Protein AF-A0A367JAX8-F1 (afdb_monomer)

Radius of gyration: 30.14 Å; Cα contacts (8 Å, |Δi|>4): 618; chains: 1; bounding box: 73×49×90 Å

Structure (mmCIF, N/CA/C/O backbone):
data_AF-A0A367JAX8-F1
#
_entry.id   AF-A0A367JAX8-F1
#
loop_
_atom_site.group_PDB
_atom_site.id
_atom_site.type_symbol
_atom_site.label_atom_id
_atom_site.label_alt_id
_atom_site.label_comp_id
_atom_site.label_asym_id
_atom_site.label_entity_id
_atom_site.label_seq_id
_atom_site.pdbx_PDB_ins_code
_atom_site.Cartn_x
_atom_site.Cartn_y
_atom_site.Cartn_z
_atom_site.occupancy
_atom_site.B_iso_or_equiv
_atom_site.auth_seq_id
_atom_site.auth_comp_id
_atom_site.auth_asym_id
_atom_site.auth_atom_id
_atom_site.pdbx_PDB_model_num
ATOM 1 N N . MET A 1 1 ? 44.332 20.807 -34.057 1.00 46.19 1 MET A N 1
ATOM 2 C CA . MET A 1 1 ? 43.867 20.746 -32.659 1.00 46.19 1 MET A CA 1
ATOM 3 C C . MET A 1 1 ? 42.574 19.964 -32.681 1.00 46.19 1 MET A C 1
ATOM 5 O O . MET A 1 1 ? 41.633 20.423 -33.310 1.00 46.19 1 MET A O 1
ATOM 9 N N . SER A 1 2 ? 42.576 18.741 -32.157 1.00 53.38 2 SER A N 1
ATOM 10 C CA . SER A 1 2 ? 41.363 17.932 -32.045 1.00 53.38 2 SER A CA 1
ATOM 11 C C . SER A 1 2 ? 40.450 18.619 -31.035 1.00 53.38 2 SER A C 1
ATOM 13 O O . SER A 1 2 ? 40.723 18.583 -29.835 1.00 53.38 2 SER A O 1
ATOM 15 N N . ASN A 1 3 ? 39.425 19.314 -31.525 1.00 57.16 3 ASN A N 1
ATOM 16 C CA . ASN A 1 3 ? 38.311 19.710 -30.679 1.00 57.16 3 ASN A CA 1
ATOM 17 C C . ASN A 1 3 ? 37.727 18.412 -30.131 1.00 57.16 3 ASN A C 1
ATOM 19 O O . ASN A 1 3 ? 37.179 17.615 -30.883 1.00 57.16 3 ASN A O 1
ATOM 23 N N . ASN A 1 4 ? 37.930 18.154 -28.843 1.00 69.38 4 ASN A N 1
ATOM 24 C CA . ASN A 1 4 ? 37.155 17.123 -28.184 1.00 69.38 4 ASN A CA 1
ATOM 25 C C . ASN A 1 4 ? 35.726 17.658 -28.125 1.00 69.38 4 ASN A C 1
ATOM 27 O O . ASN A 1 4 ? 35.473 18.642 -27.431 1.00 69.38 4 ASN A O 1
ATOM 31 N N . ASP A 1 5 ? 34.822 17.021 -28.866 1.00 81.12 5 ASP A N 1
ATOM 32 C CA . ASP A 1 5 ? 33.413 17.422 -28.967 1.00 81.12 5 ASP A CA 1
ATOM 33 C C . ASP A 1 5 ? 32.682 17.371 -27.609 1.00 81.12 5 ASP A C 1
ATOM 35 O O . ASP A 1 5 ? 31.627 17.978 -27.440 1.00 81.12 5 ASP A O 1
ATOM 39 N N . PHE A 1 6 ? 33.277 16.713 -26.607 1.00 79.56 6 PHE A N 1
ATOM 40 C CA . PHE A 1 6 ? 32.779 16.647 -25.237 1.00 79.56 6 PHE A CA 1
ATOM 41 C C . PHE A 1 6 ? 33.709 17.372 -24.264 1.00 79.56 6 PHE A C 1
ATOM 43 O O . PHE A 1 6 ? 34.898 17.058 -24.140 1.00 79.56 6 PHE A O 1
ATOM 50 N N . THR A 1 7 ? 33.146 18.325 -23.522 1.00 78.88 7 THR A N 1
ATOM 51 C CA . THR A 1 7 ? 33.841 19.006 -22.429 1.00 78.88 7 THR A CA 1
ATOM 52 C C . THR A 1 7 ? 33.713 18.204 -21.137 1.00 78.88 7 THR A C 1
ATOM 54 O O . THR A 1 7 ? 32.672 17.632 -20.816 1.00 78.88 7 THR A O 1
ATOM 57 N N . HIS A 1 8 ? 34.799 18.138 -20.372 1.00 75.62 8 HIS A N 1
ATOM 58 C CA . HIS A 1 8 ? 34.809 17.420 -19.105 1.00 75.62 8 HIS A CA 1
ATOM 59 C C . HIS A 1 8 ? 34.064 18.221 -18.023 1.00 75.62 8 HIS A C 1
ATOM 61 O O . HIS A 1 8 ? 34.573 19.236 -17.541 1.00 75.62 8 HIS A O 1
ATOM 67 N N . PHE A 1 9 ? 32.881 17.749 -17.619 1.00 77.50 9 PHE A N 1
ATOM 68 C CA . PHE A 1 9 ? 31.989 18.478 -16.710 1.00 77.50 9 PHE A CA 1
ATOM 69 C C . PHE A 1 9 ? 32.375 18.346 -15.226 1.00 77.50 9 PHE A C 1
ATOM 71 O O . PHE A 1 9 ? 32.543 19.353 -14.538 1.00 77.50 9 PHE A O 1
ATOM 78 N N . ALA A 1 10 ? 32.576 17.120 -14.730 1.00 78.69 10 ALA A N 1
ATOM 79 C CA . ALA A 1 10 ? 32.983 16.828 -13.352 1.00 78.69 10 ALA A CA 1
ATOM 80 C C . ALA A 1 10 ? 33.696 15.465 -13.264 1.00 78.69 10 ALA A C 1
ATOM 82 O O . ALA A 1 10 ? 33.431 14.571 -14.063 1.00 78.69 10 ALA A O 1
ATOM 83 N N . LYS A 1 11 ? 34.598 15.297 -12.285 1.00 81.50 11 LYS A N 1
ATOM 84 C CA . LYS A 1 11 ? 35.249 14.012 -11.966 1.00 81.50 11 LYS A CA 1
ATOM 85 C C . LYS A 1 11 ? 35.340 13.837 -10.465 1.00 81.50 11 LYS A C 1
ATOM 87 O O . LYS A 1 11 ? 35.852 14.708 -9.767 1.00 81.50 11 LYS A O 1
ATOM 92 N N . ARG A 1 12 ? 34.894 12.679 -9.992 1.00 80.44 12 ARG A N 1
ATOM 93 C CA . ARG A 1 12 ? 35.033 12.241 -8.607 1.00 80.44 12 ARG A CA 1
ATOM 94 C C . ARG A 1 12 ? 35.467 10.783 -8.603 1.00 80.44 12 ARG A C 1
ATOM 96 O O . ARG A 1 12 ? 34.992 9.999 -9.417 1.00 80.44 12 ARG A O 1
ATOM 103 N N . ILE A 1 13 ? 36.383 10.447 -7.705 1.00 83.62 13 ILE A N 1
ATOM 104 C CA . ILE A 1 13 ? 36.771 9.063 -7.437 1.00 83.62 13 ILE A CA 1
ATOM 105 C C . ILE A 1 13 ? 35.901 8.594 -6.272 1.00 83.62 13 ILE A C 1
ATOM 107 O O . ILE A 1 13 ? 35.847 9.266 -5.240 1.00 83.62 13 ILE A O 1
ATOM 111 N N . LEU A 1 14 ? 35.164 7.506 -6.478 1.00 82.31 14 LEU A N 1
ATOM 112 C CA . LEU A 1 14 ? 34.351 6.874 -5.440 1.00 82.31 14 LEU A CA 1
ATOM 113 C C . LEU A 1 14 ? 35.246 5.995 -4.559 1.00 82.31 14 LEU A C 1
ATOM 115 O O . LEU A 1 14 ? 36.249 5.469 -5.041 1.00 82.31 14 LEU A O 1
ATOM 119 N N . THR A 1 15 ? 34.900 5.870 -3.277 1.00 81.44 15 THR A N 1
ATOM 120 C CA . THR A 1 15 ? 35.588 4.971 -2.336 1.00 81.44 15 THR A CA 1
ATOM 121 C C . THR A 1 15 ? 35.290 3.515 -2.659 1.00 81.44 15 THR A C 1
ATOM 123 O O . THR A 1 15 ? 36.204 2.698 -2.712 1.00 81.44 15 THR A O 1
ATOM 126 N N . ASP A 1 16 ? 34.023 3.237 -2.961 1.00 82.06 16 ASP A N 1
ATOM 127 C CA . ASP A 1 16 ? 33.493 1.904 -3.214 1.00 82.06 16 ASP A CA 1
ATOM 128 C C . ASP A 1 16 ? 33.025 1.782 -4.671 1.00 82.06 16 ASP A C 1
ATOM 130 O O . ASP A 1 16 ? 32.627 2.783 -5.288 1.00 82.06 16 ASP A O 1
ATOM 134 N N . PRO A 1 17 ? 33.077 0.576 -5.262 1.00 87.56 17 PRO A N 1
ATOM 135 C CA . PRO A 1 17 ? 32.614 0.373 -6.626 1.00 87.56 17 PRO A CA 1
ATOM 136 C C . PRO A 1 17 ? 31.099 0.577 -6.709 1.00 87.56 17 PRO A C 1
ATOM 138 O O . PRO A 1 17 ? 30.347 0.080 -5.879 1.00 87.56 17 PRO A O 1
ATOM 141 N N . ALA A 1 18 ? 30.625 1.280 -7.734 1.00 87.56 18 ALA A N 1
ATOM 142 C CA . ALA A 1 18 ? 29.192 1.444 -7.951 1.00 87.56 18 ALA A CA 1
ATOM 143 C C . ALA A 1 18 ? 28.582 0.154 -8.526 1.00 87.56 18 ALA A C 1
ATOM 145 O O . ALA A 1 18 ? 29.034 -0.337 -9.560 1.00 87.56 18 ALA A O 1
ATOM 146 N N . LYS A 1 19 ? 27.534 -0.365 -7.877 1.00 89.06 19 LYS A N 1
ATOM 147 C CA . LYS A 1 19 ? 26.710 -1.479 -8.371 1.00 89.06 19 LYS A CA 1
ATOM 148 C C . LYS A 1 19 ? 25.748 -1.008 -9.462 1.00 89.06 19 LYS A C 1
ATOM 150 O O . LYS A 1 19 ? 25.643 -1.645 -10.504 1.00 89.06 19 LYS A O 1
ATOM 155 N N . PHE A 1 20 ? 25.086 0.127 -9.232 1.00 88.50 20 PHE A N 1
ATOM 156 C CA . PHE A 1 20 ? 24.217 0.789 -10.207 1.00 88.50 20 PHE A CA 1
ATOM 157 C C . PHE A 1 20 ? 24.510 2.284 -10.258 1.00 88.50 20 PHE A C 1
ATOM 159 O O . PHE A 1 20 ? 24.828 2.904 -9.241 1.00 88.50 20 PHE A O 1
ATOM 166 N N . ILE A 1 21 ? 24.366 2.858 -11.449 1.00 92.19 21 ILE A N 1
ATOM 167 C CA . ILE A 1 21 ? 24.424 4.298 -11.690 1.00 92.19 21 ILE A CA 1
ATOM 168 C C . ILE A 1 21 ? 23.200 4.649 -12.527 1.00 92.19 21 ILE A C 1
ATOM 170 O O . ILE A 1 21 ? 22.985 4.040 -13.574 1.00 92.19 21 ILE A O 1
ATOM 174 N N . SER A 1 22 ? 22.396 5.605 -12.069 1.00 92.06 22 SER A N 1
ATOM 175 C CA . SER A 1 22 ? 21.171 6.001 -12.763 1.00 92.06 22 SER A CA 1
ATOM 176 C C . SER A 1 22 ? 20.976 7.512 -12.724 1.00 92.06 22 SER A C 1
ATOM 178 O O . SER A 1 22 ? 20.987 8.120 -11.653 1.00 92.06 22 SER A O 1
ATOM 180 N N . TRP A 1 23 ? 20.805 8.117 -13.896 1.00 92.38 23 TRP A N 1
ATOM 181 C CA . TRP A 1 23 ? 20.543 9.546 -14.042 1.00 92.38 23 TRP A CA 1
ATOM 182 C C . TRP A 1 23 ? 19.053 9.831 -13.937 1.00 92.38 23 TRP A C 1
ATOM 184 O O . TRP A 1 23 ? 18.240 9.093 -14.494 1.00 92.38 23 TRP A O 1
ATOM 194 N N . CYS A 1 24 ? 18.709 10.929 -13.272 1.00 90.62 24 CYS A N 1
ATOM 195 C CA . CYS A 1 24 ? 17.359 11.455 -13.354 1.00 90.62 24 CYS A CA 1
ATOM 196 C C . CYS A 1 24 ? 17.062 11.886 -14.802 1.00 90.62 24 CYS A C 1
ATOM 198 O O . CYS A 1 24 ? 17.910 12.523 -15.430 1.00 90.62 24 CYS A O 1
ATOM 200 N N . PRO A 1 25 ? 15.875 11.566 -15.348 1.00 88.31 25 PRO A N 1
ATOM 201 C CA . PRO A 1 25 ? 15.528 11.904 -16.728 1.00 88.31 25 PRO A CA 1
ATOM 202 C C . PRO A 1 25 ? 15.381 13.412 -16.976 1.00 88.31 25 PRO A C 1
ATOM 204 O O . PRO A 1 25 ? 15.535 13.856 -18.111 1.00 88.31 25 PRO A O 1
ATOM 207 N N . VAL A 1 26 ? 15.076 14.198 -15.935 1.00 88.12 26 VAL A N 1
ATOM 208 C CA . VAL A 1 26 ? 14.711 15.621 -16.065 1.00 88.12 26 VAL A CA 1
ATOM 209 C C . VAL A 1 26 ? 15.716 16.558 -15.393 1.00 88.12 26 VAL A C 1
ATOM 211 O O . VAL A 1 26 ? 16.007 17.628 -15.924 1.00 88.12 26 VAL A O 1
ATOM 214 N N . SER A 1 27 ? 16.240 16.192 -14.222 1.00 87.31 27 SER A N 1
ATOM 215 C CA . SER A 1 27 ? 17.110 17.059 -13.416 1.00 87.31 27 SER A CA 1
ATOM 216 C C . SER A 1 27 ? 18.569 16.598 -13.401 1.00 87.31 27 SER A C 1
ATOM 218 O O . SER A 1 27 ? 18.909 15.496 -13.820 1.00 87.31 27 SER A O 1
ATOM 220 N N . ASP A 1 28 ? 19.452 17.445 -12.871 1.00 89.06 28 ASP A N 1
ATOM 221 C CA . ASP A 1 28 ? 20.896 17.225 -12.718 1.00 89.06 28 ASP A CA 1
ATOM 222 C C . ASP A 1 28 ? 21.252 16.252 -11.575 1.00 89.06 28 ASP A C 1
ATOM 224 O O . ASP A 1 28 ? 22.291 16.386 -10.921 1.00 89.06 28 ASP A O 1
ATOM 228 N N . LEU A 1 29 ? 20.382 15.276 -11.309 1.00 90.44 29 LEU A N 1
ATOM 229 C CA . LEU A 1 29 ? 20.529 14.306 -10.231 1.00 90.44 29 LEU A CA 1
ATOM 230 C C . LEU A 1 29 ? 21.108 12.985 -10.744 1.00 90.44 29 LEU A C 1
ATOM 232 O O . LEU A 1 29 ? 20.703 12.456 -11.780 1.00 90.44 29 LEU A O 1
ATOM 236 N N . LEU A 1 30 ? 22.034 12.432 -9.968 1.00 90.94 30 LEU A N 1
ATOM 237 C CA . LEU A 1 30 ? 22.705 11.167 -10.224 1.00 90.94 30 LEU A CA 1
ATOM 238 C C . LEU A 1 30 ? 22.573 10.267 -9.002 1.00 90.94 30 LEU A C 1
ATOM 240 O O . LEU A 1 30 ? 23.084 10.583 -7.928 1.00 90.94 30 LEU A O 1
ATOM 244 N N . LEU A 1 31 ? 21.933 9.120 -9.177 1.00 90.75 31 LEU A N 1
ATOM 245 C CA . LEU A 1 31 ? 21.888 8.081 -8.165 1.00 90.75 31 LEU A CA 1
ATOM 246 C C . LEU A 1 31 ? 23.054 7.114 -8.353 1.00 90.75 31 LEU A C 1
ATOM 248 O O . LEU A 1 31 ? 23.293 6.615 -9.455 1.00 90.75 31 LEU A O 1
ATOM 252 N N . ILE A 1 32 ? 23.731 6.809 -7.251 1.00 90.75 32 ILE A N 1
ATOM 253 C CA . ILE A 1 32 ? 24.748 5.766 -7.172 1.00 90.75 32 ILE A CA 1
ATOM 254 C C . ILE A 1 32 ? 24.344 4.787 -6.077 1.00 90.75 32 ILE A C 1
ATOM 256 O O . ILE A 1 32 ? 24.012 5.189 -4.963 1.00 90.75 32 ILE A O 1
ATOM 260 N N . VAL A 1 33 ? 24.379 3.498 -6.403 1.00 89.88 33 VAL A N 1
ATOM 261 C CA . VAL A 1 33 ? 24.102 2.411 -5.462 1.00 89.88 33 VAL A CA 1
ATOM 262 C C . VAL A 1 33 ? 25.398 1.666 -5.191 1.00 89.88 33 VAL A C 1
ATOM 264 O O . VAL A 1 33 ? 26.043 1.199 -6.133 1.00 89.88 33 VAL A O 1
ATOM 267 N N . SER A 1 34 ? 25.789 1.563 -3.923 1.00 88.88 34 SER A N 1
ATOM 268 C CA . SER A 1 34 ? 26.966 0.798 -3.507 1.00 88.88 34 SER A CA 1
ATOM 269 C C . SER A 1 34 ? 26.683 -0.718 -3.515 1.00 88.88 34 SER A C 1
ATOM 271 O O . SER A 1 34 ? 25.524 -1.139 -3.603 1.00 88.88 34 SER A O 1
ATOM 273 N N . PRO A 1 35 ? 27.713 -1.577 -3.415 1.00 86.12 35 PRO A N 1
ATOM 274 C CA . PRO A 1 35 ? 27.531 -3.025 -3.325 1.00 86.12 35 PRO A CA 1
ATOM 275 C C . PRO A 1 35 ? 26.815 -3.430 -2.031 1.00 86.12 35 PRO A C 1
ATOM 277 O O . PRO A 1 35 ? 26.065 -4.403 -2.034 1.00 86.12 35 PRO A O 1
ATOM 280 N N . ASP A 1 36 ? 26.976 -2.626 -0.976 1.00 85.25 36 ASP A N 1
ATOM 281 C CA . ASP A 1 36 ? 26.353 -2.796 0.343 1.00 85.25 36 ASP A CA 1
ATOM 282 C C . ASP A 1 36 ? 24.894 -2.298 0.385 1.00 85.25 36 ASP A C 1
ATOM 284 O O . ASP A 1 36 ? 24.301 -2.160 1.452 1.00 85.25 36 ASP A O 1
ATOM 288 N N . ASN A 1 37 ? 24.301 -2.009 -0.781 1.00 85.12 37 ASN A N 1
ATOM 289 C CA . ASN A 1 37 ? 22.953 -1.459 -0.945 1.00 85.12 37 ASN A CA 1
ATOM 290 C C . ASN A 1 37 ? 22.753 -0.068 -0.316 1.00 85.12 37 ASN A C 1
ATOM 292 O O . ASN A 1 37 ? 21.614 0.345 -0.090 1.00 85.12 37 ASN A O 1
ATOM 296 N N . ALA A 1 38 ? 23.831 0.681 -0.071 1.00 87.38 38 ALA A N 1
ATOM 297 C CA . ALA A 1 38 ? 23.718 2.082 0.307 1.00 87.38 38 ALA A CA 1
ATOM 298 C C . ALA A 1 38 ? 23.379 2.918 -0.934 1.00 87.38 38 ALA A C 1
ATOM 300 O O . ALA A 1 38 ? 24.006 2.797 -1.990 1.00 87.38 38 ALA A O 1
ATOM 301 N N . LEU A 1 39 ? 22.371 3.775 -0.800 1.00 88.62 39 LEU A N 1
ATOM 302 C CA . LEU A 1 39 ? 21.972 4.724 -1.832 1.00 88.62 39 LEU A CA 1
ATOM 303 C C . LEU A 1 39 ? 22.648 6.061 -1.577 1.00 88.62 39 LEU A C 1
ATOM 305 O O . LEU A 1 39 ? 22.529 6.601 -0.482 1.00 88.62 39 LEU A O 1
ATOM 309 N N . SER A 1 40 ? 23.281 6.630 -2.592 1.00 88.69 40 SER A N 1
ATOM 310 C CA . SER A 1 40 ? 23.815 7.986 -2.540 1.00 88.69 40 SER A CA 1
ATOM 311 C C . SER A 1 40 ? 23.254 8.795 -3.697 1.00 88.69 40 SER A C 1
ATOM 313 O O . SER A 1 40 ? 23.449 8.446 -4.865 1.00 88.69 40 SER A O 1
ATOM 315 N N . LEU A 1 41 ? 22.563 9.887 -3.372 1.00 89.62 41 LEU A N 1
ATOM 316 C CA . LEU A 1 41 ? 22.040 10.814 -4.365 1.00 89.62 41 LEU A CA 1
ATOM 317 C C . LEU A 1 41 ? 22.975 12.012 -4.491 1.00 89.62 41 LEU A C 1
ATOM 319 O O . LEU A 1 41 ? 23.258 12.717 -3.521 1.00 89.62 41 LEU A O 1
ATOM 323 N N . TYR A 1 42 ? 23.440 12.252 -5.707 1.00 88.88 42 TYR A N 1
ATOM 324 C CA . TYR A 1 42 ? 24.326 13.349 -6.039 1.00 88.88 42 TYR A CA 1
ATOM 325 C C . TY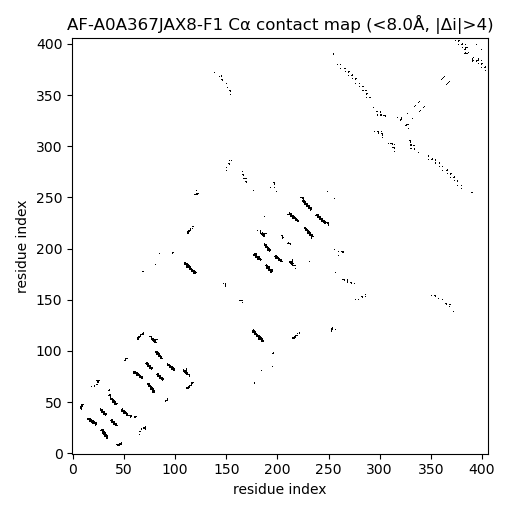R A 1 42 ? 23.624 14.371 -6.916 1.00 88.88 42 TYR A C 1
ATOM 327 O O . TYR A 1 42 ? 22.839 14.017 -7.790 1.00 88.88 42 TYR A O 1
ATOM 335 N N . ARG A 1 43 ? 23.977 15.639 -6.733 1.00 88.81 43 ARG A N 1
ATOM 336 C CA . ARG A 1 43 ? 23.672 16.699 -7.684 1.00 88.81 43 ARG A CA 1
ATOM 337 C C . ARG A 1 43 ? 24.925 17.060 -8.465 1.00 88.81 43 ARG A C 1
ATOM 339 O O . ARG A 1 43 ? 26.015 17.207 -7.900 1.00 88.81 43 ARG A O 1
ATOM 346 N N . VAL A 1 44 ? 24.770 17.170 -9.776 1.00 85.50 44 VAL A N 1
ATOM 347 C CA . VAL A 1 44 ? 25.878 17.359 -10.705 1.00 85.50 44 VAL A CA 1
ATOM 348 C C . VAL A 1 44 ? 25.910 18.808 -11.160 1.00 85.50 44 VAL A C 1
ATOM 350 O O . VAL A 1 44 ? 25.181 19.221 -12.053 1.00 85.50 44 VAL A O 1
ATOM 353 N N . ALA A 1 45 ? 26.801 19.584 -10.550 1.00 82.50 45 ALA A N 1
ATOM 354 C CA . ALA A 1 45 ? 27.075 20.959 -10.933 1.00 82.50 45 ALA A CA 1
ATOM 355 C C . ALA A 1 45 ? 28.399 21.056 -11.705 1.00 82.50 45 ALA A C 1
ATOM 357 O O . ALA A 1 45 ? 29.226 20.137 -11.715 1.00 82.50 45 ALA A O 1
ATOM 358 N N . ILE A 1 46 ? 28.626 22.200 -12.352 1.00 77.12 46 ILE A N 1
ATOM 359 C CA . ILE A 1 46 ? 29.868 22.464 -13.087 1.00 77.12 46 ILE A CA 1
ATOM 360 C C . ILE A 1 46 ? 31.062 22.269 -12.139 1.00 77.12 46 ILE A C 1
ATOM 362 O O . ILE A 1 46 ? 31.175 22.959 -11.128 1.00 77.12 46 ILE A O 1
ATOM 366 N N . LYS A 1 47 ? 31.967 21.341 -12.481 1.00 72.88 47 LYS A N 1
ATOM 367 C CA . LYS A 1 47 ? 33.174 20.963 -11.717 1.00 72.88 47 LYS A CA 1
ATOM 368 C C . LYS A 1 47 ? 32.943 20.356 -10.325 1.00 72.88 47 LYS A C 1
ATOM 370 O O . LYS A 1 47 ? 33.933 20.019 -9.677 1.00 72.88 47 LYS A O 1
ATOM 375 N N . GLN A 1 48 ? 31.705 20.164 -9.866 1.00 78.75 48 GLN A N 1
ATOM 376 C CA . GLN A 1 48 ? 31.432 19.664 -8.515 1.00 78.75 48 GLN A CA 1
ATOM 377 C C . GLN A 1 48 ? 30.291 18.643 -8.486 1.00 78.75 48 GLN A C 1
ATOM 379 O O . GLN A 1 48 ? 29.219 18.862 -9.038 1.00 78.75 48 GLN A O 1
ATOM 384 N N . LEU A 1 49 ? 30.527 17.538 -7.776 1.00 83.06 49 LEU A N 1
ATOM 385 C CA . LEU A 1 49 ? 29.523 16.521 -7.473 1.00 83.06 49 LEU A CA 1
ATOM 386 C C . LEU A 1 49 ? 29.156 16.620 -5.986 1.00 83.06 49 LEU A C 1
ATOM 388 O O . LEU A 1 49 ? 29.916 16.147 -5.130 1.00 83.06 49 LEU A O 1
ATOM 392 N N . THR A 1 50 ? 28.036 17.267 -5.670 1.00 84.50 50 THR A N 1
ATOM 393 C CA . THR A 1 50 ? 27.575 17.436 -4.285 1.00 84.50 50 THR A CA 1
ATOM 394 C C . THR A 1 50 ? 26.735 16.237 -3.869 1.00 84.50 50 THR A C 1
ATOM 396 O O . THR A 1 50 ? 25.837 15.820 -4.590 1.00 84.50 50 THR A O 1
ATOM 399 N N . LEU A 1 51 ? 27.051 15.645 -2.716 1.00 86.62 51 LEU A N 1
ATOM 400 C CA . LEU A 1 51 ? 26.213 14.609 -2.114 1.00 86.62 51 LEU A CA 1
ATOM 401 C C . LEU A 1 51 ? 25.019 15.308 -1.459 1.00 86.62 51 LEU A C 1
ATOM 403 O O . LEU A 1 51 ? 25.239 16.170 -0.612 1.00 86.62 51 LEU A O 1
ATOM 407 N N . LEU A 1 52 ? 23.797 14.967 -1.868 1.00 85.25 52 LEU A N 1
ATOM 408 C CA . LEU A 1 52 ? 22.578 15.488 -1.248 1.00 85.25 52 LEU A CA 1
ATOM 409 C C . LEU A 1 52 ? 22.266 14.704 0.022 1.00 85.25 52 LEU A C 1
ATOM 411 O O . LEU A 1 52 ? 22.220 15.267 1.109 1.00 85.25 52 LEU A O 1
ATOM 415 N N . TRP A 1 53 ? 22.136 13.389 -0.117 1.00 85.56 53 TRP A N 1
ATOM 416 C CA . TRP A 1 53 ? 21.955 12.477 0.999 1.00 85.56 53 TRP A CA 1
ATOM 417 C C . TRP A 1 53 ? 22.566 11.118 0.669 1.00 85.56 53 TRP A C 1
ATOM 419 O O . TRP A 1 53 ? 22.758 10.756 -0.496 1.00 85.56 53 TRP A O 1
ATOM 429 N N . SER A 1 54 ? 22.876 10.368 1.722 1.00 84.12 54 SER A N 1
ATOM 430 C CA . SER A 1 54 ? 23.251 8.962 1.636 1.00 84.12 54 SER A CA 1
ATOM 431 C C . SER A 1 54 ? 22.411 8.172 2.626 1.00 84.12 54 SER A C 1
ATOM 433 O O . SER A 1 54 ? 22.212 8.617 3.754 1.00 84.12 54 SER A O 1
ATOM 435 N N . SER A 1 55 ? 21.919 7.012 2.208 1.00 80.62 55 SER A N 1
ATOM 436 C CA . SER A 1 55 ? 21.273 6.062 3.106 1.00 80.62 55 SER A CA 1
ATOM 437 C C . SER A 1 55 ? 22.325 5.463 4.032 1.00 80.62 55 SER A C 1
ATOM 439 O O . SER A 1 55 ? 23.286 4.862 3.554 1.00 80.62 55 SER A O 1
ATOM 441 N N . GLU A 1 56 ? 22.147 5.629 5.342 1.00 66.44 56 GLU A N 1
ATOM 442 C CA . GLU A 1 56 ? 22.921 4.901 6.359 1.00 66.44 56 GLU A CA 1
ATOM 443 C C . GLU A 1 56 ? 22.386 3.474 6.549 1.00 66.44 56 GLU A C 1
ATOM 445 O O . GLU A 1 56 ? 23.126 2.570 6.928 1.00 66.44 56 GLU A O 1
ATOM 450 N N . THR A 1 57 ? 21.100 3.257 6.262 1.00 59.69 57 THR A N 1
ATOM 451 C CA . THR A 1 57 ? 20.454 1.950 6.360 1.00 59.69 57 THR A CA 1
ATOM 452 C C . THR A 1 57 ? 20.709 1.143 5.096 1.00 59.69 57 THR A C 1
ATOM 454 O O . THR A 1 57 ? 20.295 1.544 4.003 1.00 59.69 57 THR A O 1
ATOM 457 N N . ALA A 1 58 ? 21.365 -0.007 5.255 1.00 60.03 58 ALA A N 1
ATOM 458 C CA . ALA A 1 58 ? 21.309 -1.074 4.271 1.00 60.03 58 ALA A CA 1
ATOM 459 C C . ALA A 1 58 ? 19.859 -1.568 4.202 1.00 60.03 58 ALA A C 1
ATOM 461 O O . ALA A 1 58 ? 19.240 -1.815 5.236 1.00 60.03 58 ALA A O 1
ATOM 462 N N . PHE A 1 59 ? 19.302 -1.684 2.997 1.00 69.56 59 PHE A N 1
ATOM 463 C CA . PHE A 1 59 ? 18.081 -2.463 2.820 1.00 69.56 59 PHE A CA 1
ATOM 464 C C . PHE A 1 59 ? 18.337 -3.880 3.341 1.00 69.56 59 PHE A C 1
ATOM 466 O O . PHE A 1 59 ? 19.418 -4.428 3.120 1.00 69.56 59 PHE A O 1
ATOM 473 N N . ASP A 1 60 ? 17.336 -4.493 3.975 1.00 69.38 60 ASP A N 1
ATOM 474 C CA . ASP A 1 60 ? 17.443 -5.862 4.508 1.00 69.38 60 ASP A CA 1
ATOM 475 C C . ASP A 1 60 ? 17.727 -6.913 3.414 1.00 69.38 60 ASP A C 1
ATOM 477 O O . ASP A 1 60 ? 18.032 -8.069 3.702 1.00 69.38 60 ASP A O 1
ATOM 481 N N . SER A 1 61 ? 17.625 -6.526 2.140 1.00 81.75 61 SER A N 1
ATOM 482 C CA . SER A 1 61 ? 17.860 -7.378 0.980 1.00 81.75 61 SER A CA 1
ATOM 483 C C . SER A 1 61 ? 18.602 -6.641 -0.132 1.00 81.75 61 SER A C 1
ATOM 485 O O . SER A 1 61 ? 18.686 -5.409 -0.150 1.00 81.75 61 SER A O 1
ATOM 487 N N . THR A 1 62 ? 19.162 -7.404 -1.075 1.00 87.38 62 THR A N 1
ATOM 488 C CA . THR A 1 62 ? 19.976 -6.824 -2.141 1.00 87.38 62 THR A CA 1
ATOM 489 C C . THR A 1 62 ? 19.129 -6.050 -3.145 1.00 87.38 62 THR A C 1
ATOM 491 O O . THR A 1 62 ? 18.081 -6.514 -3.594 1.00 87.38 62 THR A O 1
ATOM 494 N N . ILE A 1 63 ? 19.593 -4.853 -3.513 1.00 89.56 63 ILE A N 1
ATOM 495 C CA . ILE A 1 63 ? 18.977 -4.069 -4.586 1.00 89.56 63 ILE A CA 1
ATOM 496 C C . ILE A 1 63 ? 19.339 -4.733 -5.909 1.00 89.56 63 ILE A C 1
ATOM 498 O O . ILE A 1 63 ? 20.519 -4.972 -6.180 1.00 89.56 63 ILE A O 1
ATOM 502 N N . THR A 1 64 ? 18.352 -5.016 -6.746 1.00 90.25 64 THR A N 1
ATOM 503 C CA . THR A 1 64 ? 18.532 -5.714 -8.025 1.00 90.25 64 THR A CA 1
ATOM 504 C C . THR A 1 64 ? 18.276 -4.819 -9.228 1.00 90.25 64 THR A C 1
ATOM 506 O O . THR A 1 64 ? 18.846 -5.059 -10.290 1.00 90.25 64 THR A O 1
ATOM 509 N N . SER A 1 65 ? 17.431 -3.801 -9.076 1.00 89.94 65 SER A N 1
ATOM 510 C CA . SER A 1 65 ? 17.016 -2.911 -10.159 1.00 89.94 65 SER A CA 1
ATOM 511 C C . SER A 1 65 ? 16.586 -1.558 -9.609 1.00 89.94 65 SER A C 1
ATOM 513 O O . SER A 1 65 ? 16.136 -1.447 -8.468 1.00 89.94 65 SER A O 1
ATOM 515 N N . VAL A 1 66 ? 16.744 -0.516 -10.422 1.00 92.44 66 VAL A N 1
ATOM 516 C CA . VAL A 1 66 ? 16.380 0.853 -10.060 1.00 92.44 66 VAL A CA 1
ATOM 517 C C . VAL A 1 66 ? 15.848 1.574 -11.290 1.00 92.44 66 VAL A C 1
ATOM 519 O O . VAL A 1 66 ? 16.440 1.469 -12.362 1.00 92.44 66 VAL A O 1
ATOM 522 N N . THR A 1 67 ? 14.766 2.335 -11.133 1.00 92.31 67 THR A N 1
ATOM 523 C CA . THR A 1 67 ? 14.197 3.149 -12.210 1.00 92.31 67 THR A CA 1
ATOM 524 C C . THR A 1 67 ? 13.654 4.474 -11.680 1.00 92.31 67 THR A C 1
ATOM 526 O O . THR A 1 67 ? 13.164 4.552 -10.552 1.00 92.31 67 THR A O 1
ATOM 529 N N . TRP A 1 68 ? 13.760 5.530 -12.481 1.00 92.38 68 TRP A N 1
ATOM 530 C CA . TRP A 1 68 ? 13.234 6.850 -12.143 1.00 92.38 68 TRP A CA 1
ATOM 531 C C . TRP A 1 68 ? 11.807 6.994 -12.643 1.00 92.38 68 TRP A C 1
ATOM 533 O O . TRP A 1 68 ? 11.495 6.578 -13.758 1.00 92.38 68 TRP A O 1
ATOM 543 N N . ARG A 1 69 ? 10.958 7.662 -11.859 1.00 89.69 69 ARG A N 1
ATOM 544 C CA . ARG A 1 69 ? 9.710 8.197 -12.397 1.00 89.69 69 ARG A CA 1
ATOM 545 C C . ARG A 1 69 ? 10.062 9.181 -13.522 1.00 89.69 69 ARG A C 1
ATOM 547 O O . ARG A 1 69 ? 10.984 9.980 -13.330 1.00 89.69 69 ARG A O 1
ATOM 554 N N . PRO A 1 70 ? 9.333 9.188 -14.652 1.00 87.12 70 PRO A N 1
ATOM 555 C CA . PRO A 1 70 ? 9.607 10.093 -15.772 1.00 87.12 70 PRO A CA 1
ATOM 556 C C . PRO A 1 70 ? 9.713 11.574 -15.382 1.00 87.12 70 PRO A C 1
ATOM 558 O O . PRO A 1 70 ? 10.513 12.303 -15.955 1.00 87.12 70 PRO A O 1
ATOM 561 N N . ASP A 1 71 ? 8.981 12.000 -14.351 1.00 84.44 71 ASP A N 1
ATOM 562 C CA . ASP A 1 71 ? 8.986 13.386 -13.861 1.00 84.44 71 ASP A CA 1
ATOM 563 C C . ASP A 1 71 ? 10.217 13.733 -12.998 1.00 84.44 71 ASP A C 1
ATOM 565 O O . ASP A 1 71 ? 10.383 14.877 -12.578 1.00 84.44 71 ASP A O 1
ATOM 569 N N . GLY A 1 72 ? 11.048 12.745 -12.646 1.00 84.88 72 GLY A N 1
ATOM 570 C CA . GLY A 1 72 ? 12.255 12.912 -11.828 1.00 84.88 72 GLY A CA 1
ATOM 571 C C . GLY A 1 72 ? 12.028 13.153 -10.328 1.00 84.88 72 GLY A C 1
ATOM 572 O O . GLY A 1 72 ? 12.993 13.284 -9.575 1.00 84.88 72 GLY A O 1
ATOM 573 N N . LYS A 1 73 ? 10.768 13.213 -9.880 1.00 85.00 73 LYS A N 1
ATOM 574 C CA . LYS A 1 73 ? 10.380 13.493 -8.481 1.00 85.00 73 LYS A CA 1
ATOM 575 C C . LYS A 1 73 ? 10.442 12.269 -7.560 1.00 85.00 73 LYS A C 1
ATOM 577 O O . LYS A 1 73 ? 10.500 12.415 -6.346 1.00 85.00 73 LYS A O 1
ATOM 582 N N . GLU A 1 74 ? 10.388 11.071 -8.130 1.00 88.44 74 GLU A N 1
ATOM 583 C CA . GLU A 1 74 ? 10.362 9.810 -7.389 1.00 88.44 74 GLU A CA 1
ATOM 584 C C . GLU A 1 74 ? 11.249 8.769 -8.081 1.00 88.44 74 GLU A C 1
ATOM 586 O O . GLU A 1 74 ? 11.504 8.835 -9.287 1.00 88.44 74 GLU A O 1
ATOM 591 N N . LEU A 1 75 ? 11.694 7.785 -7.307 1.00 89.75 75 LEU A N 1
ATOM 592 C CA . LEU A 1 75 ? 12.511 6.660 -7.744 1.00 89.75 75 LEU A CA 1
ATOM 593 C C . LEU A 1 75 ? 11.906 5.356 -7.215 1.00 89.75 75 LEU A C 1
ATOM 595 O O . LEU A 1 75 ? 11.482 5.301 -6.063 1.00 89.75 75 LEU A O 1
ATOM 599 N N . ALA A 1 76 ? 11.900 4.305 -8.031 1.00 90.81 76 ALA A N 1
ATOM 600 C CA . ALA A 1 76 ? 11.535 2.954 -7.624 1.00 90.81 76 ALA A CA 1
ATOM 601 C C . ALA A 1 76 ? 12.773 2.051 -7.556 1.00 90.81 76 ALA A C 1
ATOM 603 O O . ALA A 1 76 ? 13.652 2.100 -8.421 1.00 90.81 76 ALA A O 1
ATOM 604 N N . ILE A 1 77 ? 12.826 1.215 -6.524 1.00 90.75 77 ILE A N 1
ATOM 605 C CA . ILE A 1 77 ? 13.936 0.316 -6.210 1.00 90.75 77 ILE A CA 1
ATOM 606 C C . ILE A 1 77 ? 13.372 -1.084 -6.035 1.00 90.75 77 ILE A C 1
ATOM 608 O O . ILE A 1 77 ? 12.494 -1.292 -5.206 1.00 90.75 77 ILE A O 1
ATOM 612 N N . GLY A 1 78 ? 13.881 -2.034 -6.808 1.00 90.44 78 GLY A N 1
ATOM 613 C CA . GLY A 1 78 ? 13.496 -3.435 -6.737 1.00 90.44 78 GLY A CA 1
ATOM 614 C C . GLY A 1 78 ? 14.516 -4.221 -5.932 1.00 90.44 78 GLY A C 1
ATOM 615 O O . GLY A 1 78 ? 15.725 -4.061 -6.134 1.00 90.44 78 GLY A O 1
ATOM 616 N N . CYS A 1 79 ? 14.024 -5.069 -5.038 1.00 90.25 79 CYS A N 1
ATOM 617 C CA . CYS A 1 79 ? 14.842 -5.887 -4.160 1.00 90.25 79 CYS A CA 1
ATOM 618 C C . CYS A 1 79 ? 14.683 -7.391 -4.432 1.00 90.25 79 CYS A C 1
ATOM 620 O O . CYS A 1 79 ? 13.678 -7.871 -4.964 1.00 90.25 79 CYS A O 1
ATOM 622 N N . GLU A 1 80 ? 15.693 -8.160 -4.031 1.00 88.62 80 GLU A N 1
ATOM 623 C CA . GLU A 1 80 ? 15.723 -9.622 -4.167 1.00 88.62 80 GLU A CA 1
ATOM 624 C C . GLU A 1 80 ? 14.685 -10.331 -3.284 1.00 88.62 80 GLU A C 1
ATOM 626 O O . GLU A 1 80 ? 14.203 -11.402 -3.634 1.00 88.62 80 GLU A O 1
ATOM 631 N N . ASN A 1 81 ? 14.266 -9.706 -2.182 1.00 85.06 81 ASN A N 1
ATOM 632 C CA . ASN A 1 81 ? 13.162 -10.196 -1.350 1.00 85.06 81 ASN A CA 1
ATOM 633 C C . ASN A 1 81 ? 11.778 -10.027 -2.006 1.00 85.06 81 ASN A C 1
ATOM 635 O O . ASN A 1 81 ? 10.771 -10.314 -1.363 1.00 85.06 81 ASN A O 1
ATOM 639 N N . GLY A 1 82 ? 11.718 -9.516 -3.239 1.00 84.50 82 GLY A N 1
ATOM 640 C CA . GLY A 1 82 ? 10.478 -9.227 -3.942 1.00 84.50 82 GLY A CA 1
ATOM 641 C C . GLY A 1 82 ? 9.765 -7.977 -3.441 1.00 84.50 82 GLY A C 1
ATOM 642 O O . GLY A 1 82 ? 8.572 -7.847 -3.651 1.00 84.50 82 GLY A O 1
ATOM 643 N N . VAL A 1 83 ? 10.445 -7.044 -2.780 1.00 87.69 83 VAL A N 1
ATOM 644 C CA . VAL A 1 83 ? 9.845 -5.766 -2.376 1.00 87.69 83 VAL A CA 1
ATOM 645 C C . VAL A 1 83 ? 10.277 -4.662 -3.342 1.00 87.69 83 VAL A C 1
ATOM 647 O O . VAL A 1 83 ? 11.454 -4.539 -3.680 1.00 87.69 83 VAL A O 1
ATOM 650 N N . VAL A 1 84 ? 9.322 -3.853 -3.803 1.00 89.19 84 VAL A N 1
ATOM 651 C CA . VAL A 1 84 ? 9.584 -2.595 -4.507 1.00 89.19 84 VAL A CA 1
ATOM 652 C C . VAL A 1 84 ? 9.435 -1.457 -3.510 1.00 89.19 84 VAL A C 1
ATOM 654 O O . VAL A 1 84 ? 8.353 -1.240 -2.962 1.00 89.19 84 VAL A O 1
ATOM 657 N N . TYR A 1 85 ? 10.500 -0.693 -3.315 1.00 88.31 85 TYR A N 1
ATOM 658 C CA . TYR A 1 85 ? 10.483 0.540 -2.541 1.00 88.31 85 TYR A CA 1
ATOM 659 C C . TYR A 1 85 ? 10.362 1.755 -3.454 1.00 88.31 85 TYR A C 1
ATOM 661 O O . TYR A 1 85 ? 10.879 1.765 -4.570 1.00 88.31 85 TYR A O 1
ATOM 669 N N . LYS A 1 86 ? 9.709 2.800 -2.957 1.00 87.94 86 LYS A N 1
ATOM 670 C CA . LYS A 1 86 ? 9.639 4.120 -3.569 1.00 87.94 86 LYS A CA 1
ATOM 671 C C . LYS A 1 86 ? 10.376 5.1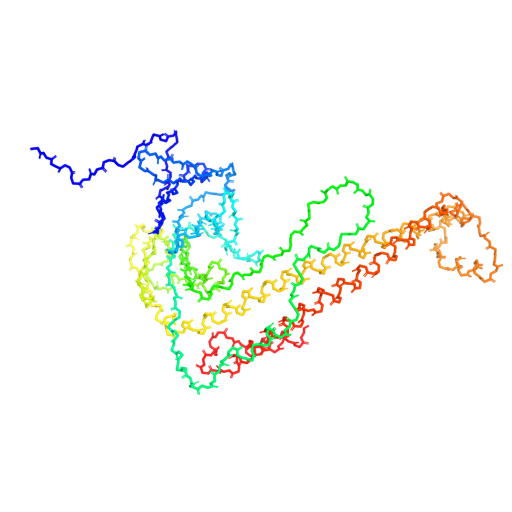28 -2.697 1.00 87.94 86 LYS A C 1
ATOM 673 O O . LYS A 1 86 ? 10.176 5.165 -1.482 1.00 87.94 86 LYS A O 1
ATOM 678 N N . VAL A 1 87 ? 11.199 5.949 -3.335 1.00 86.69 87 VAL A N 1
ATOM 679 C CA . VAL A 1 87 ? 11.948 7.041 -2.715 1.00 86.69 87 VAL A CA 1
ATOM 680 C C . VAL A 1 87 ? 11.505 8.353 -3.336 1.00 86.69 87 VAL A C 1
ATOM 682 O O . VAL A 1 87 ? 11.569 8.516 -4.554 1.00 86.69 87 VAL A O 1
ATOM 685 N N . ASP A 1 88 ? 11.067 9.287 -2.502 1.00 82.50 88 ASP A N 1
ATOM 686 C CA . ASP A 1 88 ? 10.766 10.647 -2.938 1.00 82.50 88 ASP A CA 1
ATOM 687 C C . ASP A 1 88 ? 12.048 11.486 -2.886 1.00 82.50 88 ASP A C 1
ATOM 689 O O . ASP A 1 88 ? 12.710 11.576 -1.849 1.00 82.50 88 ASP A O 1
ATOM 693 N N . THR A 1 89 ? 12.430 12.066 -4.023 1.00 78.88 89 THR A N 1
ATOM 694 C CA . THR A 1 89 ? 13.676 12.831 -4.170 1.00 78.88 89 THR A CA 1
ATOM 695 C C . THR A 1 89 ? 13.491 14.322 -3.899 1.00 78.88 89 THR A C 1
ATOM 697 O O . THR A 1 89 ? 14.468 15.070 -3.930 1.00 78.88 89 THR A O 1
ATOM 700 N N . ARG A 1 90 ? 12.259 14.767 -3.614 1.00 74.44 90 ARG A N 1
ATOM 701 C CA . ARG A 1 90 ? 11.942 16.163 -3.270 1.00 74.44 90 ARG A CA 1
ATOM 702 C C . ARG A 1 90 ? 12.357 16.522 -1.849 1.00 74.44 90 ARG A C 1
ATOM 704 O O . ARG A 1 90 ? 12.615 17.691 -1.571 1.00 74.44 90 ARG A O 1
ATOM 711 N N . TYR A 1 91 ? 12.389 15.538 -0.953 1.00 70.19 91 TYR A N 1
ATOM 712 C CA . TYR A 1 91 ? 12.799 15.746 0.428 1.00 70.19 91 TYR A CA 1
ATOM 713 C C . TYR A 1 91 ? 14.324 15.719 0.549 1.00 70.19 91 TYR A C 1
ATOM 715 O O . TYR A 1 91 ? 15.007 14.898 -0.060 1.00 70.19 91 TYR A O 1
ATOM 723 N N . GLU A 1 92 ? 14.862 16.616 1.377 1.00 65.12 92 GLU A N 1
ATOM 724 C CA . GLU A 1 92 ? 16.291 16.621 1.718 1.00 65.12 92 GLU A CA 1
ATOM 725 C C . GLU A 1 92 ? 16.679 15.381 2.540 1.00 65.12 92 GLU A C 1
ATOM 727 O O . GLU A 1 92 ? 17.813 14.910 2.464 1.00 65.12 92 GLU A O 1
ATOM 732 N N . SER A 1 93 ? 15.726 14.830 3.300 1.00 68.75 93 SER A N 1
ATOM 733 C CA . SER A 1 93 ? 15.865 13.568 4.023 1.00 68.75 93 SER A CA 1
ATOM 734 C C . SER A 1 93 ? 15.322 12.394 3.216 1.00 68.75 93 SER A C 1
ATOM 736 O O . SER A 1 93 ? 14.263 12.491 2.601 1.00 68.75 93 SER A O 1
ATOM 738 N N . LEU A 1 94 ? 16.004 11.254 3.309 1.00 74.75 94 LEU A N 1
ATOM 739 C CA . LEU A 1 94 ? 15.594 10.004 2.682 1.00 74.75 94 LEU A CA 1
ATOM 740 C C . LEU A 1 94 ? 14.245 9.512 3.236 1.00 74.75 94 LEU A C 1
ATOM 742 O O . LEU A 1 94 ? 14.158 9.078 4.384 1.00 74.75 94 LEU A O 1
ATOM 746 N N . CYS A 1 95 ? 13.209 9.541 2.397 1.00 72.56 95 CYS A N 1
ATOM 747 C CA . CYS A 1 95 ? 11.888 8.992 2.696 1.00 72.56 95 CYS A CA 1
ATOM 748 C C . CYS A 1 95 ? 11.645 7.756 1.826 1.00 72.56 95 CYS A C 1
ATOM 750 O O . CYS A 1 95 ? 11.367 7.873 0.633 1.00 72.56 95 CYS A O 1
ATOM 752 N N . ILE A 1 96 ? 11.778 6.572 2.430 1.00 79.50 96 ILE A N 1
ATOM 753 C CA . ILE A 1 96 ? 11.521 5.285 1.777 1.00 79.50 96 ILE A CA 1
ATOM 754 C C . ILE A 1 96 ? 10.126 4.808 2.175 1.00 79.50 96 ILE A C 1
ATOM 756 O O . ILE A 1 96 ? 9.796 4.746 3.357 1.00 79.50 96 ILE A O 1
ATOM 760 N N . SER A 1 97 ? 9.326 4.435 1.182 1.00 79.06 97 SER A N 1
ATOM 761 C CA . SER A 1 97 ? 8.013 3.811 1.358 1.00 79.06 97 SER A CA 1
ATOM 762 C C . SER A 1 97 ? 7.942 2.513 0.559 1.00 79.06 97 SER A C 1
ATOM 764 O O . SER A 1 97 ? 8.601 2.378 -0.469 1.00 79.06 97 SER A O 1
ATOM 766 N N . GLN A 1 98 ? 7.173 1.533 1.025 1.00 81.25 98 GLN A N 1
ATOM 767 C CA . GLN A 1 98 ? 6.953 0.297 0.278 1.00 81.25 98 GLN A CA 1
ATOM 768 C C . GLN A 1 98 ? 5.850 0.513 -0.767 1.00 81.25 98 GLN A C 1
ATOM 770 O O . GLN A 1 98 ? 4.751 0.943 -0.435 1.00 81.25 98 GLN A O 1
ATOM 775 N N . CYS A 1 99 ? 6.164 0.224 -2.030 1.00 77.56 99 CYS A N 1
ATOM 776 C CA . CYS A 1 99 ? 5.248 0.288 -3.173 1.00 77.56 99 CYS A CA 1
ATOM 777 C C . CYS A 1 99 ? 4.607 -1.084 -3.443 1.00 77.56 99 CYS A C 1
ATOM 779 O O . CYS A 1 99 ? 3.414 -1.182 -3.719 1.00 77.56 99 CYS A O 1
ATOM 781 N N . TRP A 1 100 ? 5.389 -2.160 -3.326 1.00 75.56 100 TRP A N 1
ATOM 782 C CA . TRP A 1 100 ? 4.931 -3.538 -3.524 1.00 75.56 100 TRP A CA 1
ATOM 783 C C . TRP A 1 100 ? 5.756 -4.504 -2.665 1.00 75.56 100 TRP A C 1
ATOM 785 O O . TRP A 1 100 ? 6.933 -4.220 -2.468 1.00 75.56 100 TRP A O 1
ATOM 795 N N . PRO A 1 101 ? 5.216 -5.637 -2.180 1.00 72.44 101 PRO A N 1
ATOM 796 C CA . PRO A 1 101 ? 3.813 -6.058 -2.197 1.00 72.44 101 PRO A CA 1
ATOM 797 C C . PRO A 1 101 ? 2.929 -5.215 -1.265 1.00 72.44 101 PRO A C 1
ATOM 799 O O . PRO A 1 101 ? 3.448 -4.597 -0.335 1.00 72.44 101 PRO A O 1
ATOM 802 N N . PRO A 1 102 ? 1.596 -5.202 -1.445 1.00 64.75 102 PRO A N 1
ATOM 803 C CA . PRO A 1 102 ? 0.703 -4.721 -0.395 1.00 64.75 102 PRO A CA 1
ATOM 804 C C . PRO A 1 102 ? 0.905 -5.578 0.866 1.00 64.75 102 PRO A C 1
ATOM 806 O O . PRO A 1 102 ? 1.091 -6.791 0.755 1.00 64.75 102 PRO A O 1
ATOM 809 N N . GLU A 1 103 ? 0.836 -4.970 2.055 1.00 56.44 103 GLU A N 1
ATOM 810 C CA . GLU A 1 103 ? 1.202 -5.540 3.375 1.00 56.44 103 GLU A CA 1
ATOM 811 C C . GLU A 1 103 ? 0.514 -6.880 3.754 1.00 56.44 103 GLU A C 1
ATOM 813 O O . GLU A 1 103 ? 0.785 -7.448 4.808 1.00 56.44 103 GLU A O 1
ATOM 818 N N . LYS A 1 104 ? -0.372 -7.416 2.901 1.00 53.84 104 LYS A N 1
ATOM 819 C CA . LYS A 1 104 ? -1.160 -8.642 3.099 1.00 53.84 104 LYS A CA 1
ATOM 820 C C . LYS A 1 104 ? -1.114 -9.622 1.914 1.00 53.84 104 LYS A C 1
ATOM 822 O O . LYS A 1 104 ? -2.084 -10.344 1.684 1.00 53.84 104 LYS A O 1
ATOM 827 N N . SER A 1 105 ? -0.043 -9.665 1.118 1.00 55.72 105 SER A N 1
ATOM 828 C CA . SER A 1 105 ? 0.056 -10.667 0.045 1.00 55.72 105 SER A CA 1
ATOM 829 C C . SER A 1 105 ? 0.645 -11.994 0.546 1.00 55.72 105 SER A C 1
ATOM 831 O O . SER A 1 105 ? 1.829 -12.068 0.855 1.00 55.72 105 SER A O 1
ATOM 833 N N . ASN A 1 106 ? -0.147 -13.071 0.530 1.00 53.84 106 ASN A N 1
ATOM 834 C CA . ASN A 1 106 ? 0.311 -14.445 0.813 1.00 53.84 106 ASN A CA 1
ATOM 835 C C . ASN A 1 106 ? 1.061 -15.105 -0.368 1.00 53.84 106 ASN A C 1
ATOM 837 O O . ASN A 1 106 ? 1.207 -16.327 -0.404 1.00 53.84 106 ASN A O 1
ATOM 841 N N . ARG A 1 107 ? 1.480 -14.335 -1.382 1.00 59.38 107 ARG A N 1
ATOM 842 C CA . ARG A 1 107 ? 2.191 -14.890 -2.541 1.00 59.38 107 ARG A CA 1
ATOM 843 C C . ARG A 1 107 ? 3.665 -15.112 -2.190 1.00 59.38 107 ARG A C 1
ATOM 845 O O . ARG A 1 107 ? 4.233 -14.278 -1.487 1.00 59.38 107 ARG A O 1
ATOM 852 N N . PRO A 1 108 ? 4.295 -16.194 -2.683 1.00 60.81 108 PRO A N 1
ATOM 853 C CA . PRO A 1 108 ? 5.739 -16.330 -2.575 1.00 60.81 108 PRO A CA 1
ATOM 854 C C . PRO A 1 108 ? 6.383 -15.154 -3.309 1.00 60.81 108 PRO A C 1
ATOM 856 O O . PRO A 1 108 ? 6.134 -14.944 -4.497 1.00 60.81 108 PRO A O 1
ATOM 859 N N . LEU A 1 109 ? 7.158 -14.360 -2.577 1.00 73.81 109 LEU A N 1
ATOM 860 C CA . LEU A 1 109 ? 7.864 -13.227 -3.147 1.00 73.81 109 LEU A CA 1
ATOM 861 C C . LEU A 1 109 ? 9.047 -13.743 -3.964 1.00 73.81 109 LEU A C 1
ATOM 863 O O . LEU A 1 109 ? 9.896 -14.485 -3.476 1.00 73.81 109 LEU A O 1
ATOM 867 N N . SER A 1 110 ? 9.040 -13.368 -5.233 1.00 80.81 110 SER A N 1
ATOM 868 C CA . SER A 1 110 ? 10.075 -13.620 -6.228 1.00 80.81 110 SER A CA 1
ATOM 869 C C . SER A 1 110 ? 11.043 -12.451 -6.302 1.00 80.81 110 SER A C 1
ATOM 871 O O . SER A 1 110 ? 10.608 -11.302 -6.188 1.00 80.81 110 SER A O 1
ATOM 873 N N . ALA A 1 111 ? 12.316 -12.717 -6.589 1.00 85.94 111 ALA A N 1
ATOM 874 C CA . ALA A 1 111 ? 13.292 -11.653 -6.770 1.00 85.94 111 ALA A CA 1
ATOM 875 C C . ALA A 1 111 ? 12.874 -10.734 -7.924 1.00 85.94 111 ALA A C 1
ATOM 877 O O . ALA A 1 111 ? 12.598 -11.186 -9.040 1.00 85.94 111 ALA A O 1
ATOM 878 N N . ILE A 1 112 ? 12.827 -9.428 -7.660 1.00 89.50 112 ILE A N 1
ATOM 879 C CA . ILE A 1 112 ? 12.589 -8.437 -8.709 1.00 89.50 112 ILE A CA 1
ATOM 880 C C . ILE A 1 112 ? 13.859 -8.347 -9.539 1.00 89.50 112 ILE A C 1
ATOM 882 O O . ILE A 1 112 ? 14.958 -8.322 -8.988 1.00 89.50 112 ILE A O 1
ATOM 886 N N . ARG A 1 113 ? 13.735 -8.305 -10.862 1.00 87.75 113 ARG A N 1
ATOM 887 C CA . ARG A 1 113 ? 14.890 -8.295 -11.761 1.00 87.75 113 ARG A CA 1
ATOM 888 C C . ARG A 1 113 ? 14.939 -7.076 -12.666 1.00 87.75 113 ARG A C 1
ATOM 890 O O . ARG A 1 113 ? 16.031 -6.587 -12.936 1.00 87.75 113 ARG A O 1
ATOM 897 N N . SER A 1 114 ? 13.784 -6.568 -13.076 1.00 88.50 114 SER A N 1
ATOM 898 C CA . SER A 1 114 ? 13.677 -5.372 -13.908 1.00 88.50 114 SER A CA 1
ATOM 899 C C . SER A 1 114 ? 12.552 -4.467 -13.431 1.00 88.50 114 SER A C 1
ATOM 901 O O . SER A 1 114 ? 11.540 -4.926 -12.895 1.00 88.50 114 SER A O 1
ATOM 903 N N . LEU A 1 115 ? 12.751 -3.169 -13.638 1.00 91.94 115 LEU A N 1
ATOM 904 C CA . LEU A 1 115 ? 11.777 -2.128 -13.358 1.00 91.94 115 LEU A CA 1
ATOM 905 C C . LEU A 1 115 ? 11.751 -1.148 -14.523 1.00 91.94 115 LEU A C 1
ATOM 907 O O . LEU A 1 115 ? 12.795 -0.633 -14.923 1.00 91.94 115 LEU A O 1
ATOM 911 N N . PHE A 1 116 ? 10.557 -0.844 -15.017 1.00 90.25 116 PHE A N 1
ATOM 912 C CA . PHE A 1 116 ? 10.365 0.120 -16.091 1.00 90.25 116 PHE A CA 1
ATOM 913 C C . PHE A 1 116 ? 9.206 1.056 -15.757 1.00 90.25 116 PHE A C 1
ATOM 915 O O . PHE A 1 116 ? 8.075 0.605 -15.586 1.00 90.25 116 PHE A O 1
ATOM 922 N N . TRP A 1 117 ? 9.484 2.356 -15.646 1.00 90.81 117 TRP A N 1
ATOM 923 C CA . TRP A 1 117 ? 8.495 3.373 -15.291 1.00 90.81 117 TRP A CA 1
ATOM 924 C C . TRP A 1 117 ? 8.274 4.317 -16.473 1.00 90.81 117 TRP A C 1
ATOM 926 O O . TRP A 1 117 ? 9.223 4.896 -16.994 1.00 90.81 117 TRP A O 1
ATOM 936 N N . THR A 1 118 ? 7.021 4.476 -16.894 1.00 89.31 118 THR A N 1
ATOM 937 C CA . THR A 1 118 ? 6.645 5.330 -18.029 1.00 89.31 118 THR A CA 1
ATOM 938 C C . THR A 1 118 ? 5.422 6.197 -17.722 1.00 89.31 118 THR A C 1
ATOM 940 O O . THR A 1 118 ? 4.720 5.982 -16.729 1.00 89.31 118 THR A O 1
ATOM 943 N N . GLN A 1 119 ? 5.194 7.209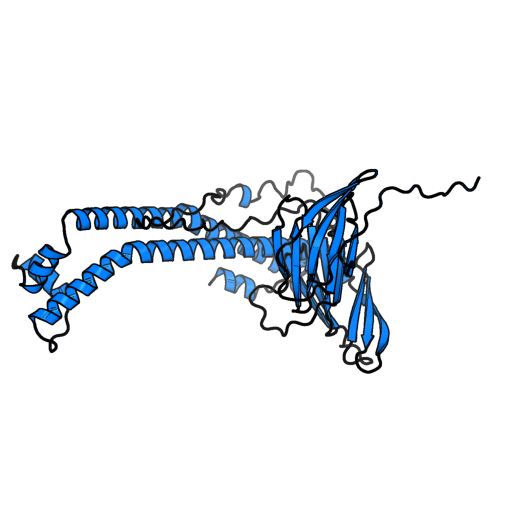 -18.558 1.00 87.25 119 GLN A N 1
ATOM 944 C CA . GLN A 1 119 ? 4.026 8.085 -18.492 1.00 87.25 119 GLN A CA 1
ATOM 945 C C . GLN A 1 119 ? 2.787 7.351 -19.019 1.00 87.25 119 GLN A C 1
ATOM 947 O O . GLN A 1 119 ? 2.859 6.592 -19.984 1.00 87.25 119 GLN A O 1
ATOM 952 N N . TYR A 1 120 ? 1.656 7.561 -18.355 1.00 84.12 120 TYR A N 1
ATOM 953 C CA . TYR A 1 120 ? 0.366 6.940 -18.641 1.00 84.12 120 TYR A CA 1
ATOM 954 C C . TYR A 1 120 ? -0.732 7.994 -18.528 1.00 84.12 120 TYR A C 1
ATOM 956 O O . TYR A 1 120 ? -1.611 7.907 -17.682 1.00 84.12 120 TYR A O 1
ATOM 964 N N . GLU A 1 121 ? -0.648 9.044 -19.335 1.00 79.00 121 GLU A N 1
ATOM 965 C CA . GLU A 1 121 ? -1.641 10.114 -19.285 1.00 79.00 121 GLU A CA 1
ATOM 966 C C . GLU A 1 121 ? -2.937 9.675 -19.991 1.00 79.00 121 GLU A C 1
ATOM 968 O O . GLU A 1 121 ? -2.872 9.121 -21.102 1.00 79.00 121 GLU A O 1
ATOM 973 N N . PRO A 1 122 ? -4.113 9.873 -19.362 1.00 71.50 122 PRO A N 1
ATOM 974 C CA . PRO A 1 122 ? -5.383 9.706 -20.047 1.00 71.50 122 PRO A CA 1
ATOM 975 C C . PRO A 1 122 ? -5.518 10.817 -21.094 1.00 71.50 122 PRO A C 1
ATOM 977 O O . PRO A 1 122 ? -5.312 11.992 -20.800 1.00 71.50 122 PRO A O 1
ATOM 980 N N . GLU A 1 123 ? -5.873 10.453 -22.324 1.00 65.88 123 GLU A N 1
ATOM 981 C CA . GLU A 1 123 ? -6.309 11.444 -23.305 1.00 65.88 123 GLU A CA 1
ATOM 982 C C . GLU A 1 123 ? -7.680 11.935 -22.848 1.00 65.88 123 GLU A C 1
ATOM 984 O O . GLU A 1 123 ? -8.661 11.224 -23.038 1.00 65.88 123 GLU A O 1
ATOM 989 N N . THR A 1 124 ? -7.766 13.104 -22.211 1.00 57.78 124 THR A N 1
ATOM 990 C CA . THR A 1 124 ? -9.061 13.697 -21.871 1.00 57.78 124 THR A CA 1
ATOM 991 C C . THR A 1 124 ? -9.779 14.064 -23.164 1.00 57.78 124 THR A C 1
ATOM 993 O O . THR A 1 124 ? -9.625 15.152 -23.717 1.00 57.78 124 THR A O 1
ATOM 996 N N . LYS A 1 125 ? -10.597 13.143 -23.677 1.00 55.78 125 LYS A N 1
ATOM 997 C CA . LYS A 1 125 ? -11.613 13.457 -24.685 1.00 55.78 125 LYS A CA 1
ATOM 998 C C . LYS A 1 125 ? -12.816 14.075 -23.991 1.00 55.78 125 LYS A C 1
ATOM 1000 O O . LYS A 1 125 ? -13.946 13.628 -24.175 1.00 55.78 125 LYS A O 1
ATOM 1005 N N . ASP A 1 126 ? -12.565 15.098 -23.184 1.00 55.47 126 ASP A N 1
ATOM 1006 C CA . ASP A 1 126 ? -13.633 15.927 -22.668 1.00 55.47 126 ASP A CA 1
ATOM 1007 C C . ASP A 1 126 ? -14.162 16.716 -23.866 1.00 55.47 126 ASP A C 1
ATOM 1009 O O . ASP A 1 126 ? -13.666 17.784 -24.229 1.00 55.47 126 ASP A O 1
ATOM 1013 N N . GLU A 1 127 ? -15.173 16.158 -24.531 1.00 53.06 127 GLU A N 1
ATOM 1014 C CA . GLU A 1 127 ? -16.174 16.970 -25.201 1.00 53.06 127 GLU A CA 1
ATOM 1015 C C . GLU A 1 127 ? -16.783 17.843 -24.103 1.00 53.06 127 GLU A C 1
ATOM 1017 O O . GLU A 1 127 ? -17.724 17.447 -23.419 1.00 53.06 127 GLU A O 1
ATOM 1022 N N . ILE A 1 128 ? -16.165 19.001 -23.856 1.00 55.72 128 ILE A N 1
ATOM 1023 C CA . ILE A 1 128 ? -16.678 20.012 -22.940 1.00 55.72 128 ILE A CA 1
ATOM 1024 C C . ILE A 1 128 ? -18.048 20.398 -23.491 1.00 55.72 128 ILE A C 1
ATOM 1026 O O . ILE A 1 128 ? -18.160 21.169 -24.445 1.00 55.72 128 ILE A O 1
ATOM 1030 N N . ILE A 1 129 ? -19.101 19.817 -22.923 1.00 62.94 129 ILE A N 1
ATOM 1031 C CA . ILE A 1 129 ? -20.467 20.235 -23.193 1.00 62.94 129 ILE A CA 1
ATOM 1032 C C . ILE A 1 129 ? -20.559 21.658 -22.640 1.00 62.94 129 ILE A C 1
ATOM 1034 O O . ILE A 1 129 ? -20.510 21.855 -21.425 1.00 62.94 129 ILE A O 1
ATOM 1038 N N . GLU A 1 130 ? -20.633 22.660 -23.520 1.00 56.69 130 GLU A N 1
ATOM 1039 C CA . GLU A 1 130 ? -20.743 24.063 -23.111 1.00 56.69 130 GLU A CA 1
ATOM 1040 C C . GLU A 1 130 ? -21.881 24.230 -22.090 1.00 56.69 130 GLU A C 1
ATOM 1042 O O . GLU A 1 130 ? -23.047 23.955 -22.376 1.00 56.69 130 GLU A O 1
ATOM 1047 N N . GLY A 1 131 ? -21.534 24.674 -20.879 1.00 63.09 131 GLY A N 1
ATOM 1048 C CA . GLY A 1 131 ? -22.483 24.910 -19.787 1.00 63.09 131 GLY A CA 1
ATOM 1049 C C . GLY A 1 131 ? -22.656 23.764 -18.784 1.00 63.09 131 GLY A C 1
ATOM 1050 O O . GLY A 1 131 ? -23.353 23.967 -17.791 1.00 63.09 131 GLY A O 1
ATOM 1051 N N . PHE A 1 132 ? -22.020 22.604 -18.982 1.00 60.53 132 PHE A N 1
ATOM 1052 C CA . PHE A 1 132 ? -21.947 21.550 -17.967 1.00 60.53 132 PHE A CA 1
ATOM 1053 C C . PHE A 1 132 ? -20.541 21.505 -17.371 1.00 60.53 132 PHE A C 1
ATOM 1055 O O . PHE A 1 132 ? -19.598 21.048 -18.010 1.00 60.53 132 PHE A O 1
ATOM 1062 N N . ASP A 1 133 ? -20.406 21.997 -16.142 1.00 59.22 133 ASP A N 1
ATOM 1063 C CA . ASP A 1 133 ? -19.191 21.813 -15.359 1.00 59.22 133 ASP A CA 1
ATOM 1064 C C . ASP A 1 133 ? -19.328 20.504 -14.558 1.00 59.22 133 ASP A C 1
ATOM 1066 O O . ASP A 1 133 ? -20.102 20.463 -13.595 1.00 59.22 133 ASP A O 1
ATOM 1070 N N . PRO A 1 134 ? -18.619 19.426 -14.940 1.00 62.62 134 PRO A N 1
ATOM 1071 C CA . PRO A 1 134 ? -18.678 18.154 -14.225 1.00 62.62 134 PRO A CA 1
ATOM 1072 C C . PRO A 1 134 ? -18.150 18.261 -12.787 1.00 62.62 134 PRO A C 1
ATOM 1074 O O . PRO A 1 134 ? -18.476 17.413 -11.962 1.00 62.62 134 PRO A O 1
ATOM 1077 N N . THR A 1 135 ? -17.380 19.306 -12.463 1.00 62.41 135 THR A N 1
ATOM 1078 C CA . THR A 1 135 ? -16.832 19.549 -11.120 1.00 62.41 135 THR A CA 1
ATOM 1079 C C . THR A 1 135 ? -17.719 20.445 -10.252 1.00 62.41 135 THR A C 1
ATOM 1081 O O . THR A 1 135 ? -17.538 20.500 -9.036 1.00 62.41 135 THR A O 1
ATOM 1084 N N . ALA A 1 136 ? -18.738 21.097 -10.828 1.00 61.19 136 ALA A N 1
ATOM 1085 C CA . ALA A 1 136 ? -19.634 21.991 -10.086 1.00 61.19 136 ALA A CA 1
ATOM 1086 C C . ALA A 1 136 ? -20.489 21.271 -9.029 1.00 61.19 136 ALA A C 1
ATOM 1088 O O . ALA A 1 136 ? -20.974 21.907 -8.092 1.00 61.19 136 ALA A O 1
ATOM 1089 N N . PHE A 1 137 ? -20.665 19.955 -9.168 1.00 62.34 137 PHE A N 1
ATOM 1090 C CA . PHE A 1 137 ? -21.400 19.111 -8.227 1.00 62.34 137 PHE A CA 1
ATOM 1091 C C . PHE A 1 137 ? -20.505 18.087 -7.534 1.00 62.34 137 PHE A C 1
ATOM 1093 O O . PHE A 1 137 ? -21.010 17.037 -7.155 1.00 62.34 137 PHE A O 1
ATOM 1100 N N . ASP A 1 138 ? -19.206 18.357 -7.363 1.00 65.81 138 ASP A N 1
ATOM 1101 C CA . ASP A 1 138 ? -18.347 17.438 -6.618 1.00 65.81 138 ASP A CA 1
ATOM 1102 C C . ASP A 1 138 ? -18.799 17.386 -5.144 1.00 65.81 138 ASP A C 1
ATOM 1104 O O . ASP A 1 138 ? -18.622 18.360 -4.393 1.00 65.81 138 ASP A O 1
ATOM 1108 N N . PRO A 1 139 ? -19.416 16.274 -4.700 1.00 67.56 139 PRO A N 1
ATOM 1109 C CA . PRO A 1 139 ? -19.936 16.183 -3.349 1.00 67.56 139 PRO A CA 1
ATOM 1110 C C . PRO A 1 139 ? -18.797 16.218 -2.319 1.00 67.56 139 PRO A C 1
ATOM 1112 O O . PRO A 1 139 ? -19.029 16.619 -1.178 1.00 67.56 139 PRO A O 1
ATOM 1115 N N . GLU A 1 140 ? -17.550 15.916 -2.699 1.00 68.56 140 GLU A N 1
ATOM 1116 C CA . GLU A 1 140 ? -16.406 15.998 -1.791 1.00 68.56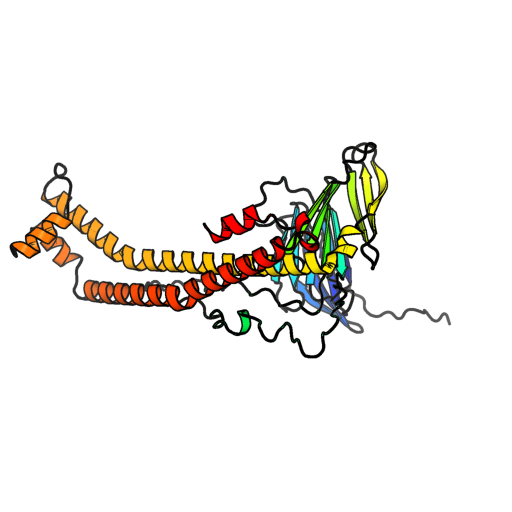 140 GLU A CA 1
ATOM 1117 C C . GLU A 1 140 ? -16.053 17.424 -1.374 1.00 68.56 140 GLU A C 1
ATOM 1119 O O . GLU A 1 140 ? -15.654 17.638 -0.224 1.00 68.56 140 GLU A O 1
ATOM 1124 N N . LEU A 1 141 ? -16.226 18.399 -2.273 1.00 70.50 141 LEU A N 1
ATOM 1125 C CA . LEU A 1 141 ? -15.990 19.818 -1.985 1.00 70.50 141 LEU A CA 1
ATOM 1126 C C . LEU A 1 141 ? -17.025 20.376 -1.001 1.00 70.50 141 LEU A C 1
ATOM 1128 O O . LEU A 1 141 ? -16.749 21.340 -0.286 1.00 70.50 141 LEU A O 1
ATOM 1132 N N . SER A 1 142 ? -18.204 19.754 -0.942 1.00 69.56 142 SER A N 1
ATOM 1133 C CA . SER A 1 142 ? -19.277 20.122 -0.017 1.00 69.56 142 SER A CA 1
ATOM 1134 C C . SER A 1 142 ? -19.122 19.508 1.382 1.00 69.56 142 SER A C 1
ATOM 1136 O O . SER A 1 142 ? -19.741 19.985 2.337 1.00 69.56 142 SER A O 1
ATOM 1138 N N . LEU A 1 143 ? -18.274 18.482 1.534 1.00 70.38 143 LEU A N 1
ATOM 1139 C CA . LEU A 1 143 ? -18.056 17.791 2.803 1.00 70.38 143 LEU A CA 1
ATOM 1140 C C . LEU A 1 143 ? -16.990 18.488 3.671 1.00 70.38 143 LEU A C 1
ATOM 1142 O O . LEU A 1 143 ? -15.936 18.895 3.172 1.00 70.38 143 LEU A O 1
ATOM 1146 N N . PRO A 1 144 ? -17.179 18.558 5.004 1.00 66.50 144 PRO A N 1
ATOM 1147 C CA . PRO A 1 144 ? -16.225 19.199 5.907 1.00 66.50 144 PRO A CA 1
ATOM 1148 C C . PRO A 1 144 ? -14.877 18.482 5.857 1.00 66.50 144 PRO A C 1
ATOM 1150 O O . PRO A 1 144 ? -14.817 17.261 6.018 1.00 66.50 144 PRO A O 1
ATOM 1153 N N . MET A 1 145 ? -13.789 19.217 5.611 1.00 68.94 145 MET A N 1
ATOM 1154 C CA . MET A 1 145 ? -12.451 18.637 5.446 1.00 68.94 145 MET A CA 1
ATOM 1155 C C . MET A 1 145 ? -12.068 17.726 6.616 1.00 68.94 145 MET A C 1
ATOM 1157 O O . MET A 1 145 ? -12.232 18.098 7.778 1.00 68.94 145 MET A O 1
ATOM 1161 N N . LEU A 1 146 ? -11.489 16.561 6.303 1.00 70.00 146 LEU A N 1
ATOM 1162 C CA . LEU A 1 146 ? -10.908 15.694 7.325 1.00 70.00 146 LEU A CA 1
ATOM 1163 C C . LEU A 1 146 ? -9.861 16.471 8.119 1.00 70.00 146 LEU A C 1
ATOM 1165 O O . LEU A 1 146 ? -8.949 17.089 7.556 1.00 70.00 146 LEU A O 1
ATOM 1169 N N . SER A 1 147 ? -9.992 16.431 9.439 1.00 69.75 147 SER A N 1
ATOM 1170 C CA . SER A 1 147 ? -9.058 17.105 10.326 1.00 69.75 147 SER A CA 1
ATOM 1171 C C . SER A 1 147 ? -7.655 16.517 10.156 1.00 69.75 147 SER A C 1
ATOM 1173 O O . SER A 1 147 ? -7.457 15.300 10.234 1.00 69.75 147 SER A O 1
ATOM 1175 N N . ARG A 1 148 ? -6.684 17.411 9.965 1.00 63.22 148 ARG A N 1
ATOM 1176 C CA . ARG A 1 148 ? -5.250 17.102 9.840 1.00 63.22 148 ARG A CA 1
ATOM 1177 C C . ARG A 1 148 ? -4.519 17.123 11.183 1.00 63.22 148 ARG A C 1
ATOM 1179 O O . ARG A 1 148 ? -3.303 16.958 11.235 1.00 63.22 148 ARG A O 1
ATOM 1186 N N . LEU A 1 149 ? -5.246 17.412 12.260 1.00 60.81 149 LEU A N 1
ATOM 1187 C CA . LEU A 1 149 ? -4.681 17.495 13.596 1.00 60.81 149 LEU A CA 1
ATOM 1188 C C . LEU A 1 149 ? -4.486 16.080 14.145 1.00 60.81 149 LEU A C 1
ATOM 1190 O O . LEU A 1 149 ? -5.405 15.267 14.029 1.00 60.81 149 LEU A O 1
ATOM 1194 N N . PRO A 1 150 ? -3.323 15.786 14.752 1.00 60.56 150 PRO A N 1
ATOM 1195 C CA . PRO A 1 150 ? -3.137 14.521 15.441 1.00 60.56 150 PRO A CA 1
ATOM 1196 C C . PRO A 1 150 ? -4.213 14.386 16.519 1.00 60.56 150 PRO A C 1
ATOM 1198 O O . PRO A 1 150 ? -4.531 15.358 17.213 1.00 60.56 150 PRO A O 1
ATOM 1201 N N . LEU A 1 151 ? -4.778 13.185 16.626 1.00 64.75 151 LEU A N 1
ATOM 1202 C CA . LEU A 1 151 ? -5.799 12.865 17.615 1.00 64.75 151 LEU A CA 1
ATOM 1203 C C . LEU A 1 151 ? -5.269 13.197 19.019 1.00 64.75 151 LEU A C 1
ATOM 1205 O O . LEU A 1 151 ? -4.079 13.033 19.303 1.00 64.75 151 LEU A O 1
ATOM 1209 N N . ILE A 1 152 ? -6.153 13.707 19.880 1.00 65.31 152 ILE A N 1
ATOM 1210 C CA . ILE A 1 152 ? -5.828 14.013 21.281 1.00 65.31 152 ILE A CA 1
ATOM 1211 C C . ILE A 1 152 ? -5.276 12.733 21.904 1.00 65.31 152 ILE A C 1
ATOM 1213 O O . ILE A 1 152 ? -5.866 11.688 21.689 1.00 65.31 152 ILE A O 1
ATOM 1217 N N . GLU A 1 153 ? -4.148 12.785 22.610 1.00 64.25 153 GLU A N 1
ATOM 1218 C CA . GLU A 1 153 ? -3.586 11.612 23.291 1.00 64.25 153 GLU A CA 1
ATOM 1219 C C . GLU A 1 153 ? -4.237 11.425 24.671 1.00 64.25 153 GLU A C 1
ATOM 1221 O O . GLU A 1 153 ? -4.581 12.417 25.328 1.00 64.25 153 GLU A O 1
ATOM 1226 N N . PRO A 1 154 ? -4.379 10.177 25.159 1.00 60.19 154 PRO A N 1
ATOM 1227 C CA . PRO A 1 154 ? -4.961 9.940 26.468 1.00 60.19 154 PRO A CA 1
ATOM 1228 C C . PRO A 1 154 ? -4.063 10.549 27.546 1.00 60.19 154 PRO A C 1
ATOM 1230 O O . PRO A 1 154 ? -2.851 10.331 27.569 1.00 60.19 154 PRO A O 1
ATOM 1233 N N . THR A 1 155 ? -4.658 11.290 28.480 1.00 61.19 155 THR A N 1
ATOM 1234 C CA . THR A 1 155 ? -3.939 11.897 29.605 1.00 61.19 155 THR A CA 1
ATOM 1235 C C . THR A 1 155 ? -3.511 10.837 30.619 1.00 61.19 155 THR A C 1
ATOM 1237 O O . THR A 1 155 ? -4.113 10.656 31.675 1.00 61.19 155 THR A O 1
ATOM 1240 N N . ILE A 1 156 ? -2.423 10.130 30.321 1.00 54.22 156 ILE A N 1
ATOM 1241 C CA . ILE A 1 156 ? -1.702 9.325 31.302 1.00 54.22 156 ILE A CA 1
ATOM 1242 C C . ILE A 1 156 ? -0.432 10.099 31.661 1.00 54.22 156 ILE A C 1
ATOM 1244 O O . ILE A 1 156 ? 0.387 10.390 30.798 1.00 54.22 156 ILE A O 1
ATOM 1248 N N . LYS A 1 157 ? -0.256 10.435 32.948 1.00 49.75 157 LYS A N 1
ATOM 1249 C CA . LYS A 1 157 ? 0.861 11.239 33.500 1.00 49.75 157 LYS A CA 1
ATOM 1250 C C . LYS A 1 157 ? 2.269 10.653 33.284 1.00 49.75 157 LYS A C 1
ATOM 1252 O O . LYS A 1 157 ? 3.228 11.153 33.872 1.00 49.75 157 LYS A O 1
ATOM 1257 N N . VAL A 1 158 ? 2.433 9.588 32.505 1.00 46.09 158 VAL A N 1
ATOM 1258 C CA . VAL A 1 158 ? 3.765 9.051 32.256 1.00 46.09 158 VAL A CA 1
ATOM 1259 C C . VAL A 1 158 ? 4.444 9.960 31.234 1.00 46.09 158 VAL A C 1
ATOM 1261 O O . VAL A 1 158 ? 4.013 10.044 30.091 1.00 46.09 158 VAL A O 1
ATOM 1264 N N . ASN A 1 159 ? 5.511 10.638 31.669 1.00 39.38 159 ASN A N 1
ATOM 1265 C CA . ASN A 1 159 ? 6.453 11.428 30.862 1.00 39.38 159 ASN A CA 1
ATOM 1266 C C . ASN A 1 159 ? 7.224 10.550 29.851 1.00 39.38 159 ASN A C 1
ATOM 1268 O O . ASN A 1 159 ? 8.448 10.605 29.754 1.00 39.38 159 ASN A O 1
ATOM 1272 N N . ILE A 1 160 ? 6.531 9.704 29.099 1.00 48.72 160 ILE A N 1
ATOM 1273 C CA . ILE A 1 160 ? 7.073 9.081 27.905 1.00 48.72 160 ILE A CA 1
ATOM 1274 C C . ILE A 1 160 ? 6.646 9.998 26.772 1.00 48.72 160 ILE A C 1
ATOM 1276 O O . ILE A 1 160 ? 5.459 10.175 26.512 1.00 48.72 160 ILE A O 1
ATOM 1280 N N . ARG A 1 161 ? 7.625 10.617 26.106 1.00 42.59 161 ARG A N 1
ATOM 1281 C CA . ARG A 1 161 ? 7.406 11.218 24.790 1.00 42.59 161 ARG A CA 1
ATOM 1282 C C . ARG A 1 161 ? 7.005 10.084 23.851 1.00 42.59 161 ARG A C 1
ATOM 1284 O O . ARG A 1 161 ? 7.865 9.482 23.210 1.00 42.59 161 ARG A O 1
ATOM 1291 N N . HIS A 1 162 ? 5.721 9.754 23.803 1.00 47.94 162 HIS A N 1
ATOM 1292 C CA . HIS A 1 162 ? 5.199 8.949 22.719 1.00 47.94 162 HIS A CA 1
ATOM 1293 C C . HIS A 1 162 ? 5.501 9.729 21.438 1.00 47.94 162 HIS A C 1
ATOM 1295 O O . HIS A 1 162 ? 5.228 10.928 21.339 1.00 47.94 162 HIS A O 1
ATOM 1301 N N . LYS A 1 163 ? 6.183 9.089 20.481 1.00 49.81 163 LYS A N 1
ATOM 1302 C CA . LYS A 1 163 ? 6.259 9.646 19.131 1.00 49.81 163 LYS A CA 1
ATOM 1303 C C . LYS A 1 163 ? 4.810 9.798 18.680 1.00 49.81 163 LYS A C 1
ATOM 1305 O O . LYS A 1 163 ? 4.111 8.787 18.614 1.00 49.81 163 LYS A O 1
ATOM 1310 N N . LYS A 1 164 ? 4.369 11.037 18.433 1.00 54.56 164 LYS A N 1
ATOM 1311 C CA . LYS A 1 164 ? 3.031 11.317 17.905 1.00 54.56 164 LYS A CA 1
ATOM 1312 C C . LYS A 1 164 ? 2.814 10.397 16.713 1.00 54.56 164 LYS A C 1
ATOM 1314 O O . LYS A 1 164 ? 3.598 10.461 15.764 1.00 54.56 164 LYS A O 1
ATOM 1319 N N . LYS A 1 165 ? 1.804 9.528 16.774 1.00 56.84 165 LYS A N 1
ATOM 1320 C CA . LYS A 1 165 ? 1.421 8.757 15.593 1.00 56.84 165 LYS A CA 1
ATOM 1321 C C . LYS A 1 165 ? 0.950 9.775 14.553 1.00 56.84 165 LYS A C 1
ATOM 1323 O O . LYS A 1 165 ? 0.029 10.550 14.808 1.00 56.84 165 LYS A O 1
ATOM 1328 N N . THR A 1 166 ? 1.661 9.856 13.438 1.00 59.31 166 THR A N 1
ATOM 1329 C CA . THR A 1 166 ? 1.306 10.745 12.336 1.00 59.31 166 THR A CA 1
ATOM 1330 C C . THR A 1 166 ? 0.108 10.158 11.611 1.00 59.31 166 THR A C 1
ATOM 1332 O O . THR A 1 166 ? 0.049 8.949 11.390 1.00 59.31 166 THR A O 1
ATOM 1335 N N . LEU A 1 167 ? -0.851 11.013 11.259 1.00 60.56 167 LEU A N 1
ATOM 1336 C CA . LEU A 1 167 ? -1.952 10.613 10.391 1.00 60.56 167 LEU A CA 1
ATOM 1337 C C . LEU A 1 167 ? -1.395 10.132 9.043 1.00 60.56 167 LEU A C 1
ATOM 1339 O O . LEU A 1 167 ? -0.341 10.627 8.628 1.00 60.56 167 LEU A O 1
ATOM 1343 N N . PRO A 1 168 ? -2.083 9.198 8.362 1.00 62.62 168 PRO A N 1
ATOM 1344 C CA . PRO A 1 168 ? -1.720 8.846 6.998 1.00 62.62 168 PRO A CA 1
ATOM 1345 C C . PRO A 1 168 ? -1.738 10.108 6.131 1.00 62.62 168 PRO A C 1
ATOM 1347 O O . PRO A 1 168 ? -2.579 10.995 6.312 1.00 62.62 168 PRO A O 1
ATOM 1350 N N . GLU A 1 169 ? -0.789 10.210 5.207 1.00 64.94 169 GLU A N 1
ATOM 1351 C CA . GLU A 1 169 ? -0.762 11.313 4.254 1.00 64.94 169 GLU A CA 1
ATOM 1352 C C . GLU A 1 169 ? -1.846 11.091 3.200 1.00 64.94 169 GLU A C 1
ATOM 1354 O O . GLU A 1 169 ? -2.009 9.983 2.682 1.00 64.94 169 GLU A O 1
ATOM 1359 N N . ARG A 1 170 ? -2.613 12.144 2.890 1.00 66.06 170 ARG A N 1
ATOM 1360 C CA . ARG A 1 170 ? -3.590 12.081 1.799 1.00 66.06 170 ARG A CA 1
ATOM 1361 C C . ARG A 1 170 ? -2.824 11.809 0.500 1.00 66.06 170 ARG A C 1
ATOM 1363 O O . ARG A 1 170 ? -1.794 12.459 0.295 1.00 66.06 170 ARG A O 1
ATOM 1370 N N . PRO A 1 171 ? -3.294 10.893 -0.368 1.00 62.84 171 PRO A N 1
ATOM 1371 C CA . PRO A 1 171 ? -2.701 10.742 -1.686 1.00 62.84 171 PRO A CA 1
ATOM 1372 C C . PRO A 1 171 ? -2.677 12.113 -2.363 1.00 62.84 171 PRO A C 1
ATOM 1374 O O . PRO A 1 171 ? -3.647 12.867 -2.278 1.00 62.84 171 PRO A O 1
ATOM 1377 N N . PHE A 1 172 ? -1.541 12.464 -2.964 1.00 59.72 172 PHE A N 1
ATOM 1378 C CA . PHE A 1 172 ? -1.472 13.651 -3.805 1.00 59.72 172 PHE A CA 1
ATOM 1379 C C . PHE A 1 172 ? -2.480 13.472 -4.941 1.00 59.72 172 PHE A C 1
ATOM 1381 O O . PHE A 1 172 ? -2.455 12.436 -5.612 1.00 59.72 172 PHE A O 1
ATOM 1388 N N . ASP A 1 173 ? -3.338 14.471 -5.148 1.00 55.28 173 ASP A N 1
ATOM 1389 C CA . ASP A 1 173 ? -4.200 14.553 -6.323 1.00 55.28 173 ASP A CA 1
ATOM 1390 C C . ASP A 1 173 ? -3.281 14.716 -7.543 1.00 55.28 173 ASP A C 1
ATOM 1392 O O . ASP A 1 173 ? -2.913 15.818 -7.946 1.00 55.28 173 ASP A O 1
ATOM 1396 N N . ASN A 1 174 ? -2.810 13.593 -8.091 1.00 51.78 174 ASN A N 1
ATOM 1397 C CA . ASN A 1 174 ? -1.963 13.545 -9.280 1.00 51.78 174 ASN A CA 1
ATOM 1398 C C . ASN A 1 174 ? -2.833 13.743 -10.527 1.00 51.78 174 ASN A C 1
ATOM 1400 O O . ASN A 1 174 ? -2.827 12.907 -11.429 1.00 51.78 174 ASN A O 1
ATOM 1404 N N . ALA A 1 175 ? -3.587 14.842 -10.568 1.00 51.78 175 ALA A N 1
ATOM 1405 C CA . ALA A 1 175 ? -4.350 15.231 -11.746 1.00 51.78 175 ALA A CA 1
ATOM 1406 C C . ALA A 1 175 ? -3.426 15.493 -12.950 1.00 51.78 175 ALA A C 1
ATOM 1408 O O . ALA A 1 175 ? -3.854 15.361 -14.089 1.00 51.78 175 ALA A O 1
ATOM 1409 N N . GLU A 1 176 ? -2.154 15.836 -12.707 1.00 54.31 176 GLU A N 1
ATOM 1410 C CA . GLU A 1 176 ? -1.277 16.348 -13.762 1.00 54.31 176 GLU A CA 1
ATOM 1411 C C . GLU A 1 176 ? -0.397 15.293 -14.453 1.00 54.31 176 GLU A C 1
ATOM 1413 O O . GLU A 1 176 ? -0.123 15.465 -15.632 1.00 54.31 176 GLU A O 1
ATOM 1418 N N . THR A 1 177 ? 0.034 14.203 -13.796 1.00 67.94 177 THR A N 1
ATOM 1419 C CA . THR A 1 177 ? 0.814 13.139 -14.474 1.00 67.94 177 THR A CA 1
ATOM 1420 C C . THR A 1 177 ? 0.533 11.753 -13.897 1.00 67.94 177 THR A C 1
ATOM 1422 O O . THR A 1 177 ? 1.025 11.362 -12.831 1.00 67.94 177 THR A O 1
ATOM 1425 N N . GLN A 1 178 ? -0.249 10.965 -14.629 1.00 81.19 178 GLN A N 1
ATOM 1426 C CA . GLN A 1 178 ? -0.399 9.546 -14.340 1.00 81.19 178 GLN A CA 1
ATOM 1427 C C . GLN A 1 178 ? 0.764 8.761 -14.931 1.00 81.19 178 GLN A C 1
ATOM 1429 O O . GLN A 1 178 ? 1.249 9.041 -16.025 1.00 81.19 178 GLN A O 1
ATOM 1434 N N . THR A 1 179 ? 1.254 7.783 -14.180 1.00 87.62 179 THR A N 1
ATOM 1435 C CA . THR A 1 179 ? 2.422 6.989 -14.559 1.00 87.62 179 THR A CA 1
ATOM 1436 C C . THR A 1 179 ? 2.175 5.521 -14.263 1.00 87.62 179 THR A C 1
ATOM 1438 O O . THR A 1 179 ? 1.384 5.175 -13.388 1.00 87.62 179 THR A O 1
ATOM 1441 N N . ILE A 1 180 ? 2.863 4.643 -14.977 1.00 89.38 180 ILE A N 1
ATOM 1442 C CA . ILE A 1 180 ? 2.736 3.199 -14.810 1.00 89.38 180 ILE A CA 1
ATOM 1443 C C . ILE A 1 180 ? 4.122 2.579 -14.653 1.00 89.38 180 ILE A C 1
ATOM 1445 O O . ILE A 1 180 ? 5.067 2.925 -15.366 1.00 89.38 180 ILE A O 1
ATOM 1449 N N . LEU A 1 181 ? 4.239 1.688 -13.678 1.00 90.50 181 LEU A N 1
ATOM 1450 C CA . LEU A 1 181 ? 5.443 0.958 -13.327 1.00 90.50 181 LEU A CA 1
ATOM 1451 C C . LEU A 1 181 ? 5.234 -0.520 -13.649 1.00 90.50 181 LEU A C 1
ATOM 1453 O O . LEU A 1 181 ? 4.315 -1.160 -13.138 1.00 90.50 181 LEU A O 1
ATOM 1457 N N . PHE A 1 182 ? 6.121 -1.058 -14.472 1.00 90.25 182 PHE A N 1
ATOM 1458 C CA . PHE A 1 182 ? 6.217 -2.475 -14.776 1.00 90.25 182 PHE A CA 1
ATOM 1459 C C . PHE A 1 182 ? 7.342 -3.092 -13.955 1.00 90.25 182 PHE A C 1
ATOM 1461 O O . PHE A 1 182 ? 8.465 -2.586 -13.941 1.00 90.25 182 PHE A O 1
ATOM 1468 N N . VAL A 1 183 ? 7.036 -4.196 -13.284 1.00 90.00 183 VAL A N 1
ATOM 1469 C CA . VAL A 1 183 ? 7.967 -4.946 -12.442 1.00 90.00 183 VAL A CA 1
ATOM 1470 C C . VAL A 1 183 ? 8.106 -6.342 -13.022 1.00 90.00 183 VAL A C 1
ATOM 1472 O O . VAL A 1 183 ? 7.119 -7.066 -13.115 1.00 90.00 183 VAL A O 1
ATOM 1475 N N . GLY A 1 184 ? 9.316 -6.723 -13.415 1.00 89.50 184 GLY A N 1
ATOM 1476 C CA . GLY A 1 184 ? 9.615 -8.067 -13.898 1.00 89.50 184 GLY A CA 1
ATOM 1477 C C . GLY A 1 184 ? 10.265 -8.902 -12.809 1.00 89.50 184 GLY A C 1
ATOM 1478 O O . GLY A 1 184 ? 11.265 -8.479 -12.221 1.00 89.50 184 GLY A O 1
ATOM 1479 N N . THR A 1 185 ? 9.722 -10.088 -12.552 1.00 88.38 185 THR A N 1
ATOM 1480 C CA . THR A 1 185 ? 10.250 -11.016 -11.548 1.00 88.38 185 THR A CA 1
ATOM 1481 C C . THR A 1 185 ? 11.076 -12.144 -12.165 1.00 88.38 185 THR A C 1
ATOM 1483 O O . THR A 1 185 ? 11.023 -12.429 -13.367 1.00 88.38 185 THR A O 1
ATOM 1486 N N . ASP A 1 186 ? 1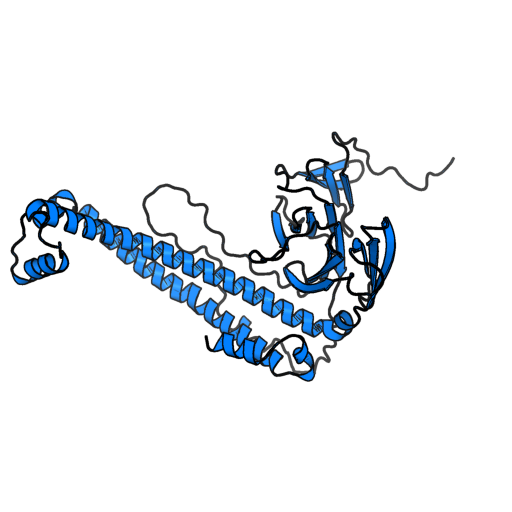1.849 -12.823 -11.320 1.00 86.44 186 ASP A N 1
ATOM 1487 C CA . ASP A 1 186 ? 12.612 -14.011 -11.697 1.00 86.44 186 ASP A CA 1
ATOM 1488 C C . ASP A 1 186 ? 11.730 -15.212 -12.081 1.00 86.44 186 ASP A C 1
ATOM 1490 O O . ASP A 1 186 ? 12.204 -16.105 -12.780 1.00 86.44 186 ASP A O 1
ATOM 1494 N N . ASN A 1 187 ? 10.467 -15.240 -11.654 1.00 81.69 187 ASN A N 1
ATOM 1495 C CA . ASN A 1 187 ? 9.495 -16.295 -11.953 1.00 81.69 187 ASN A CA 1
ATOM 1496 C C . ASN A 1 187 ? 8.744 -16.080 -13.273 1.00 81.69 187 ASN A C 1
ATOM 1498 O O . ASN A 1 187 ? 7.905 -16.903 -13.640 1.00 81.69 187 ASN A O 1
ATOM 1502 N N . GLY A 1 188 ? 9.033 -14.989 -13.984 1.00 81.00 188 GLY A N 1
ATOM 1503 C CA . GLY A 1 188 ? 8.365 -14.681 -15.245 1.00 81.00 188 GLY A CA 1
ATOM 1504 C C . GLY A 1 188 ? 7.053 -13.928 -15.066 1.00 81.00 188 GLY A C 1
ATOM 1505 O O . GLY A 1 188 ? 6.316 -13.764 -16.041 1.00 81.00 188 GLY A O 1
ATOM 1506 N N . ASP A 1 189 ? 6.756 -13.464 -13.850 1.00 86.00 189 ASP A N 1
ATOM 1507 C CA . ASP A 1 189 ? 5.602 -12.617 -13.588 1.00 86.00 189 ASP A CA 1
ATOM 1508 C C . ASP A 1 189 ? 5.959 -11.155 -13.865 1.00 86.00 189 ASP A C 1
ATOM 1510 O O . ASP A 1 189 ? 6.937 -10.613 -13.348 1.00 86.00 189 ASP A O 1
ATOM 1514 N N . MET A 1 190 ? 5.132 -10.504 -14.672 1.00 87.19 190 MET A N 1
ATOM 1515 C CA . MET A 1 190 ? 5.129 -9.065 -14.857 1.00 87.19 190 MET A CA 1
ATOM 1516 C C . MET A 1 190 ? 4.004 -8.461 -14.024 1.00 87.19 190 MET A C 1
ATOM 1518 O O . MET A 1 190 ? 2.831 -8.772 -14.227 1.00 87.19 190 MET A O 1
ATOM 1522 N N . ILE A 1 191 ? 4.349 -7.573 -13.104 1.00 89.12 191 ILE A N 1
ATOM 1523 C CA . ILE A 1 191 ? 3.399 -6.853 -12.257 1.00 89.12 191 ILE A CA 1
ATOM 1524 C C . ILE A 1 191 ? 3.266 -5.437 -12.791 1.00 89.12 191 ILE A C 1
ATOM 1526 O O . ILE A 1 191 ? 4.266 -4.788 -13.098 1.00 89.12 191 ILE A O 1
ATOM 1530 N N . VAL A 1 192 ? 2.030 -4.961 -12.894 1.00 89.62 192 VAL A N 1
ATOM 1531 C CA . VAL A 1 192 ? 1.724 -3.626 -13.406 1.00 89.62 192 VAL A CA 1
ATOM 1532 C C . VAL A 1 192 ? 1.122 -2.787 -12.289 1.00 89.62 192 VAL A C 1
ATOM 1534 O O . VAL A 1 192 ? 0.103 -3.162 -11.704 1.00 89.62 192 VAL A O 1
ATOM 1537 N N . ILE A 1 193 ? 1.763 -1.660 -11.989 1.00 89.31 193 ILE A N 1
ATOM 1538 C CA . ILE A 1 193 ? 1.410 -0.769 -10.883 1.00 89.31 193 ILE A CA 1
ATOM 1539 C C . ILE A 1 193 ? 1.188 0.644 -11.427 1.00 89.31 193 ILE A C 1
ATOM 1541 O O . ILE A 1 193 ? 2.095 1.251 -11.987 1.00 89.31 193 ILE A O 1
ATOM 1545 N N . LEU A 1 194 ? -0.002 1.198 -11.229 1.00 87.56 194 LEU A N 1
ATOM 1546 C CA . LEU A 1 194 ? -0.332 2.580 -11.552 1.00 87.56 194 LEU A CA 1
ATOM 1547 C C . LEU A 1 194 ? 0.073 3.520 -10.410 1.00 87.56 194 LEU A C 1
ATOM 1549 O O . LEU A 1 194 ? -0.184 3.247 -9.234 1.00 87.56 194 LEU A O 1
ATOM 1553 N N . ASN A 1 195 ? 0.702 4.640 -10.765 1.00 79.94 195 ASN A N 1
ATOM 1554 C CA . ASN A 1 195 ? 1.173 5.709 -9.879 1.00 79.94 195 ASN A CA 1
ATOM 1555 C C . ASN A 1 195 ? 2.065 5.236 -8.716 1.00 79.94 195 ASN A C 1
ATOM 1557 O O . ASN A 1 195 ? 2.234 5.954 -7.732 1.00 79.94 195 ASN A O 1
ATOM 1561 N N . GLY A 1 196 ? 2.621 4.023 -8.809 1.00 75.56 196 GLY A N 1
ATOM 1562 C CA . GLY A 1 196 ? 3.366 3.395 -7.719 1.00 75.56 196 GLY A CA 1
ATOM 1563 C C . GLY A 1 196 ? 2.517 3.086 -6.477 1.00 75.56 196 GLY A C 1
ATOM 1564 O O . GLY A 1 196 ? 3.069 3.035 -5.383 1.00 75.56 196 GLY A O 1
ATOM 1565 N N . VAL A 1 197 ? 1.192 2.945 -6.619 1.00 78.25 197 VAL A N 1
ATOM 1566 C CA . VAL A 1 197 ? 0.280 2.651 -5.495 1.00 78.25 197 VAL A CA 1
ATOM 1567 C C . VAL A 1 197 ? -0.744 1.576 -5.859 1.00 78.25 197 VAL A C 1
ATOM 1569 O O . VAL A 1 197 ? -0.939 0.629 -5.102 1.00 78.25 197 VAL A O 1
ATOM 1572 N N . TYR A 1 198 ? -1.401 1.691 -7.015 1.00 82.56 198 TYR A N 1
ATOM 1573 C CA . TYR A 1 198 ? -2.485 0.785 -7.393 1.00 82.56 198 TYR A CA 1
ATOM 1574 C C . TYR A 1 198 ? -1.977 -0.351 -8.282 1.00 82.56 198 TYR A C 1
ATOM 1576 O O . TYR A 1 198 ? -1.544 -0.122 -9.407 1.00 82.56 198 TYR A O 1
ATOM 1584 N N . GLN A 1 199 ? -2.051 -1.593 -7.808 1.00 85.56 199 GLN A N 1
ATOM 1585 C CA . GLN A 1 199 ? -1.720 -2.759 -8.626 1.00 85.56 199 GLN A CA 1
ATOM 1586 C C . GLN A 1 199 ? -2.879 -3.081 -9.581 1.00 85.56 199 GLN A C 1
ATOM 1588 O O . GLN A 1 199 ? -3.941 -3.506 -9.135 1.00 85.56 199 GLN A O 1
ATOM 1593 N N . ILE A 1 200 ? -2.648 -2.941 -10.890 1.00 84.94 200 ILE A N 1
ATOM 1594 C CA . ILE A 1 200 ? -3.633 -3.281 -11.929 1.00 84.94 200 ILE A CA 1
ATOM 1595 C C . ILE A 1 200 ? -3.739 -4.803 -12.073 1.00 84.94 200 ILE A C 1
ATOM 1597 O O . ILE A 1 200 ? -4.832 -5.358 -12.127 1.00 84.94 200 ILE A O 1
ATOM 1601 N N . GLY A 1 201 ? -2.600 -5.498 -12.140 1.00 82.25 201 GLY A N 1
ATOM 1602 C CA . GLY A 1 201 ? -2.600 -6.935 -12.393 1.00 82.25 201 GLY A CA 1
ATOM 1603 C C . GLY A 1 201 ? -1.215 -7.564 -12.459 1.00 82.25 201 GLY A C 1
ATOM 1604 O O . GLY A 1 201 ? -0.191 -6.884 -12.382 1.00 82.25 201 GLY A O 1
ATOM 1605 N N . THR A 1 202 ? -1.206 -8.893 -12.575 1.00 84.00 202 THR A N 1
ATOM 1606 C CA . THR A 1 202 ? -0.001 -9.706 -12.781 1.00 84.00 202 THR A CA 1
ATOM 1607 C C . THR A 1 202 ? -0.176 -10.584 -14.009 1.00 84.00 202 THR A C 1
ATOM 1609 O O . THR A 1 202 ? -1.145 -11.340 -14.073 1.00 84.00 202 THR A O 1
ATOM 1612 N N . PHE A 1 203 ? 0.773 -10.526 -14.936 1.00 82.00 203 PHE A N 1
ATOM 1613 C CA . PHE A 1 203 ? 0.806 -11.330 -16.152 1.00 82.00 203 PHE A CA 1
ATOM 1614 C C . PHE A 1 203 ? 1.942 -12.339 -16.055 1.00 82.00 203 PHE A C 1
ATOM 1616 O O . PHE A 1 203 ? 3.093 -11.952 -15.877 1.00 82.00 203 PHE A O 1
ATOM 1623 N N . ASN A 1 204 ? 1.636 -13.625 -16.185 1.00 81.81 204 ASN A N 1
ATOM 1624 C CA . ASN A 1 204 ? 2.667 -14.652 -16.205 1.00 81.81 204 ASN A CA 1
ATOM 1625 C C . ASN A 1 204 ? 3.081 -14.938 -17.656 1.00 81.81 204 ASN A C 1
ATOM 1627 O O . ASN A 1 204 ? 2.264 -15.359 -18.472 1.00 81.81 204 ASN A O 1
ATOM 1631 N N . THR A 1 205 ? 4.356 -14.721 -17.968 1.00 71.75 205 THR A N 1
ATOM 1632 C CA . THR A 1 205 ? 4.912 -14.897 -19.323 1.00 71.75 205 THR A CA 1
ATOM 1633 C C . THR A 1 205 ? 5.190 -16.359 -19.697 1.00 71.75 205 THR A C 1
ATOM 1635 O O . THR A 1 205 ? 5.421 -16.656 -20.864 1.00 71.75 205 THR A O 1
ATOM 1638 N N . SER A 1 206 ? 5.122 -17.297 -18.745 1.00 63.59 206 SER A N 1
ATOM 1639 C CA . SER A 1 206 ? 5.430 -18.724 -18.956 1.00 63.59 206 SER A CA 1
ATOM 1640 C C . SER A 1 206 ? 4.267 -19.562 -19.512 1.00 63.59 206 SER A C 1
ATOM 1642 O O . SER A 1 206 ? 4.417 -20.765 -19.723 1.00 63.59 206 SER A O 1
ATOM 1644 N N . GLN A 1 207 ? 3.097 -18.959 -19.761 1.00 58.19 207 GLN A N 1
ATOM 1645 C CA . GLN A 1 207 ? 1.913 -19.686 -20.244 1.00 58.19 207 GLN A CA 1
ATOM 1646 C C . GLN A 1 207 ? 1.952 -20.031 -21.745 1.00 58.19 207 GLN A C 1
ATOM 1648 O O . GLN A 1 207 ? 1.165 -20.868 -22.197 1.00 58.19 207 GLN A O 1
ATOM 1653 N N . GLU A 1 208 ? 2.874 -19.456 -22.526 1.00 54.28 208 GLU A N 1
ATOM 1654 C CA . GLU A 1 208 ? 3.059 -19.841 -23.927 1.00 54.28 208 GLU A CA 1
ATOM 1655 C C . GLU A 1 208 ? 3.950 -21.088 -24.065 1.00 54.28 208 GLU A C 1
ATOM 1657 O O . GLU A 1 208 ? 5.006 -21.227 -23.452 1.00 54.28 208 GLU A O 1
ATOM 1662 N N . LYS A 1 209 ? 3.476 -22.029 -24.890 1.00 53.06 209 LYS A N 1
ATOM 1663 C CA . LYS A 1 209 ? 3.791 -23.471 -24.941 1.00 53.06 209 LYS A CA 1
ATOM 1664 C C . LYS A 1 209 ? 5.264 -23.889 -25.141 1.00 53.06 209 LYS A C 1
ATOM 1666 O O . LYS A 1 209 ? 5.511 -25.086 -25.273 1.00 53.06 209 LYS A O 1
ATOM 1671 N N . THR A 1 210 ? 6.234 -22.980 -25.176 1.00 50.97 210 THR A N 1
ATOM 1672 C CA . THR A 1 210 ? 7.618 -23.280 -25.585 1.00 50.97 210 THR A CA 1
ATOM 1673 C C . THR A 1 210 ? 8.687 -23.083 -24.512 1.00 50.97 210 THR A C 1
ATOM 1675 O O . THR A 1 210 ? 9.759 -23.659 -24.663 1.00 50.97 210 THR A O 1
ATOM 1678 N N . ALA A 1 211 ? 8.429 -22.370 -23.412 1.00 52.25 211 ALA A N 1
ATOM 1679 C CA . ALA A 1 211 ? 9.440 -22.169 -22.369 1.00 52.25 211 ALA A CA 1
ATOM 1680 C C . ALA A 1 211 ? 8.816 -22.202 -20.969 1.00 52.25 211 ALA A C 1
ATOM 1682 O O . ALA A 1 211 ? 8.167 -21.260 -20.522 1.00 52.25 211 ALA A O 1
ATOM 1683 N N . LYS A 1 212 ? 9.026 -23.321 -20.268 1.00 58.59 212 LYS A N 1
ATOM 1684 C CA . LYS A 1 212 ? 8.801 -23.390 -18.822 1.00 58.59 212 LYS A CA 1
ATOM 1685 C C . LYS A 1 212 ? 9.943 -22.628 -18.142 1.00 58.59 212 LYS A C 1
ATOM 1687 O O . LYS A 1 212 ? 11.097 -22.819 -18.515 1.00 58.59 212 LYS A O 1
ATOM 1692 N N . ASP A 1 213 ? 9.608 -21.789 -17.168 1.00 70.62 213 ASP A N 1
ATOM 1693 C CA . ASP A 1 213 ? 10.540 -21.048 -16.305 1.00 70.62 213 ASP A CA 1
ATOM 1694 C C . ASP A 1 213 ? 11.348 -19.938 -17.009 1.00 70.62 213 ASP A C 1
ATOM 1696 O O . ASP A 1 213 ? 12.581 -19.977 -17.095 1.00 70.62 213 ASP A O 1
ATOM 1700 N N . ILE A 1 214 ? 10.647 -18.909 -17.490 1.00 79.25 214 ILE A N 1
ATOM 1701 C CA . ILE A 1 214 ? 11.261 -17.677 -18.007 1.00 79.25 214 ILE A CA 1
ATOM 1702 C C . ILE A 1 214 ? 11.545 -16.728 -16.839 1.00 79.25 214 ILE A C 1
ATOM 1704 O O . ILE A 1 214 ? 10.669 -16.453 -16.029 1.00 79.25 214 ILE A O 1
ATOM 1708 N N . SER A 1 215 ? 12.761 -16.195 -16.775 1.00 82.38 215 SER A N 1
ATOM 1709 C CA . SER A 1 215 ? 13.129 -15.074 -15.905 1.00 82.38 215 SER A CA 1
ATOM 1710 C C . SER A 1 215 ? 13.130 -13.778 -16.707 1.00 82.38 215 SER A C 1
ATOM 1712 O O . SER A 1 215 ? 13.705 -13.733 -17.797 1.00 82.38 215 SER A O 1
ATOM 1714 N N . ILE A 1 216 ? 12.490 -12.722 -16.201 1.00 84.12 216 ILE A N 1
ATOM 1715 C CA . ILE A 1 216 ? 12.457 -11.431 -16.898 1.00 84.12 216 ILE A CA 1
ATOM 1716 C C . ILE A 1 216 ? 13.757 -10.685 -16.606 1.00 84.12 216 ILE A C 1
ATOM 1718 O O . ILE A 1 216 ? 14.044 -10.376 -15.456 1.00 84.12 216 ILE A O 1
ATOM 1722 N N . LEU A 1 217 ? 14.544 -10.384 -17.635 1.00 81.81 217 LEU A N 1
ATOM 1723 C CA . LEU A 1 217 ? 15.801 -9.648 -17.504 1.00 81.81 217 LEU A CA 1
ATOM 1724 C C . LEU A 1 217 ? 15.613 -8.144 -17.673 1.00 81.81 217 LEU A C 1
ATOM 1726 O O . LEU A 1 217 ? 16.209 -7.386 -16.914 1.00 81.81 217 LEU A O 1
ATOM 1730 N N . ASP A 1 218 ? 14.809 -7.728 -18.650 1.00 84.38 218 ASP A N 1
ATOM 1731 C CA . ASP A 1 218 ? 14.555 -6.316 -18.927 1.00 84.38 218 ASP A CA 1
ATOM 1732 C C . ASP A 1 218 ? 13.169 -6.102 -19.546 1.00 84.38 218 ASP A C 1
ATOM 1734 O O . ASP A 1 218 ? 12.607 -7.001 -20.182 1.00 84.38 218 ASP A O 1
ATOM 1738 N N . ILE A 1 219 ? 12.620 -4.906 -19.352 1.00 86.06 219 ILE A N 1
ATOM 1739 C CA . ILE A 1 219 ? 11.310 -4.496 -19.855 1.00 86.06 219 ILE A CA 1
ATOM 1740 C C . ILE A 1 219 ? 11.475 -3.157 -20.563 1.00 86.06 219 ILE A C 1
ATOM 1742 O O . ILE A 1 219 ? 11.949 -2.187 -19.981 1.00 86.06 219 ILE A O 1
ATOM 1746 N N . ALA A 1 220 ? 11.014 -3.090 -21.808 1.00 84.25 220 ALA A N 1
ATOM 1747 C CA . ALA A 1 220 ? 10.954 -1.857 -22.572 1.00 84.25 220 ALA A CA 1
ATOM 1748 C C . ALA A 1 220 ? 9.550 -1.679 -23.150 1.00 84.25 220 ALA A C 1
ATOM 1750 O O . ALA A 1 220 ? 9.046 -2.556 -23.855 1.00 84.25 220 ALA A O 1
ATOM 1751 N N . ALA A 1 221 ? 8.926 -0.532 -22.892 1.00 78.69 221 ALA A N 1
ATOM 1752 C CA . ALA A 1 221 ? 7.674 -0.156 -23.543 1.00 78.69 221 ALA A CA 1
ATOM 1753 C C . ALA A 1 221 ? 7.884 1.017 -24.504 1.00 78.69 221 ALA A C 1
ATOM 1755 O O . ALA A 1 221 ? 8.791 1.835 -24.338 1.00 78.69 221 ALA A O 1
ATOM 1756 N N . THR A 1 222 ? 7.020 1.096 -25.511 1.00 72.31 222 THR A N 1
ATOM 1757 C CA . THR A 1 222 ? 6.860 2.286 -26.349 1.00 72.31 222 THR A CA 1
ATOM 1758 C C . THR A 1 222 ? 6.017 3.344 -25.633 1.00 72.31 222 THR A C 1
ATOM 1760 O O . THR A 1 222 ? 5.249 3.020 -24.730 1.00 72.31 222 THR A O 1
ATOM 1763 N N . ASN A 1 223 ? 6.134 4.612 -26.048 1.00 66.12 223 ASN A N 1
ATOM 1764 C CA . ASN A 1 223 ? 5.355 5.722 -25.472 1.00 66.12 223 ASN A CA 1
ATOM 1765 C C . ASN A 1 223 ? 3.838 5.473 -25.565 1.00 66.12 223 ASN A C 1
ATOM 1767 O O . ASN A 1 223 ? 3.094 5.771 -24.637 1.00 66.12 223 ASN A O 1
ATOM 1771 N N . THR A 1 224 ? 3.386 4.876 -26.668 1.00 62.53 224 THR A N 1
ATOM 1772 C CA . THR A 1 224 ? 2.060 4.268 -26.780 1.00 62.53 224 THR A CA 1
ATOM 1773 C C . THR A 1 224 ? 2.174 2.863 -26.197 1.00 62.53 224 THR A C 1
ATOM 1775 O O . THR A 1 224 ? 2.823 1.999 -26.789 1.00 62.53 224 THR A O 1
ATOM 1778 N N . ILE A 1 225 ? 1.629 2.623 -25.004 1.00 72.75 225 ILE A N 1
ATOM 1779 C CA . ILE A 1 225 ? 1.742 1.349 -24.256 1.00 72.75 225 ILE A CA 1
ATOM 1780 C C . ILE A 1 225 ? 0.891 0.244 -24.921 1.00 72.75 225 ILE A C 1
ATOM 1782 O O . ILE A 1 225 ? 0.309 -0.613 -24.272 1.00 72.75 225 ILE A O 1
ATOM 1786 N N . SER A 1 226 ? 0.795 0.244 -26.247 1.00 76.56 226 SER A N 1
ATOM 1787 C CA . SER A 1 226 ? 0.121 -0.775 -27.045 1.00 76.56 226 SER A CA 1
ATOM 1788 C C . SER A 1 226 ? 0.900 -2.089 -27.019 1.00 76.56 226 SER A C 1
ATOM 1790 O O . SER A 1 226 ? 0.300 -3.155 -26.991 1.00 76.56 226 SER A O 1
ATOM 1792 N N . PHE A 1 227 ? 2.236 -2.022 -26.997 1.00 81.81 227 PHE A N 1
ATOM 1793 C CA . PHE A 1 227 ? 3.097 -3.201 -26.956 1.00 81.81 227 PHE A CA 1
ATOM 1794 C C . PHE A 1 227 ? 4.236 -3.022 -25.961 1.00 81.81 227 PHE A C 1
ATOM 1796 O O . PHE A 1 227 ? 4.942 -2.010 -25.966 1.00 81.81 227 PHE A O 1
ATOM 1803 N N . ILE A 1 228 ? 4.470 -4.057 -25.163 1.00 85.62 228 ILE A N 1
ATOM 1804 C CA . ILE A 1 228 ? 5.610 -4.131 -24.254 1.00 85.62 228 ILE A CA 1
ATOM 1805 C C . ILE A 1 228 ? 6.541 -5.225 -24.737 1.00 85.62 228 ILE A C 1
ATOM 1807 O O . ILE A 1 228 ? 6.129 -6.354 -25.002 1.00 85.62 228 ILE A O 1
ATOM 1811 N N . LYS A 1 229 ? 7.822 -4.890 -24.851 1.00 87.00 229 LYS A N 1
ATOM 1812 C CA . LYS A 1 229 ? 8.875 -5.840 -25.183 1.00 87.00 229 LYS A CA 1
ATOM 1813 C C . LYS A 1 229 ? 9.545 -6.295 -23.899 1.00 87.00 229 LYS A C 1
ATOM 1815 O O . LYS A 1 229 ? 10.068 -5.484 -23.139 1.00 87.00 229 LYS A O 1
ATOM 1820 N N . VAL A 1 230 ? 9.531 -7.599 -23.674 1.00 86.31 230 VAL A N 1
ATOM 1821 C CA . VAL A 1 230 ? 10.128 -8.241 -22.508 1.00 86.31 230 VAL A CA 1
ATOM 1822 C C . VAL A 1 230 ? 11.306 -9.065 -22.976 1.00 86.31 230 VAL A C 1
ATOM 1824 O O . VAL A 1 230 ? 11.163 -9.963 -23.807 1.00 86.31 230 VAL A O 1
ATOM 1827 N N . PHE A 1 231 ? 12.481 -8.753 -22.448 1.00 86.94 231 PHE A N 1
ATOM 1828 C CA . PHE A 1 231 ? 13.664 -9.567 -22.651 1.00 86.94 231 PHE A CA 1
ATOM 1829 C C . PHE A 1 231 ? 13.744 -10.584 -21.517 1.00 86.94 231 PHE A C 1
ATOM 1831 O O . PHE A 1 231 ? 13.850 -10.217 -20.346 1.00 86.94 231 PHE A O 1
ATOM 1838 N N . GLY A 1 232 ? 13.647 -11.862 -21.862 1.00 85.81 232 GLY A N 1
ATOM 1839 C CA . GLY A 1 232 ? 13.631 -12.968 -20.915 1.00 85.81 232 GLY A CA 1
ATOM 1840 C C . GLY A 1 232 ? 14.794 -13.928 -21.124 1.00 85.81 232 GLY A C 1
ATOM 1841 O O . GLY A 1 232 ? 15.415 -13.973 -22.187 1.00 85.81 232 GLY A O 1
ATOM 1842 N N . CYS A 1 233 ? 15.083 -14.719 -20.098 1.00 84.12 233 CYS A N 1
ATOM 1843 C CA . CYS A 1 233 ? 15.993 -15.853 -20.187 1.00 84.12 233 CYS A CA 1
ATOM 1844 C C . CYS A 1 233 ? 15.337 -17.103 -19.607 1.00 84.12 233 CYS A C 1
ATOM 1846 O O . CYS A 1 233 ? 14.819 -17.072 -18.487 1.00 84.12 233 CYS A O 1
ATOM 1848 N N . THR A 1 234 ? 15.386 -18.203 -20.353 1.00 83.25 234 THR A N 1
ATOM 1849 C CA . THR A 1 234 ? 14.870 -19.498 -19.897 1.00 83.25 234 THR A CA 1
ATOM 1850 C C . THR A 1 234 ? 15.848 -20.115 -18.899 1.00 83.25 234 THR A C 1
ATOM 1852 O O . THR A 1 234 ? 17.006 -20.351 -19.243 1.00 83.25 234 THR A O 1
ATOM 1855 N N . LYS A 1 235 ? 15.407 -20.427 -17.672 1.00 78.31 235 LYS A N 1
ATOM 1856 C CA . LYS A 1 235 ? 16.296 -20.937 -16.607 1.00 78.31 235 LYS A CA 1
ATOM 1857 C C . LYS A 1 235 ? 16.943 -22.286 -16.951 1.00 78.31 235 LYS A C 1
ATOM 1859 O O . LYS A 1 235 ? 18.060 -22.551 -16.517 1.00 78.31 235 LYS A O 1
ATOM 1864 N N . SER A 1 236 ? 16.268 -23.136 -17.728 1.00 76.62 236 SER A N 1
ATOM 1865 C CA . SER A 1 236 ? 16.750 -24.486 -18.054 1.00 76.62 236 SER A CA 1
ATOM 1866 C C . SER A 1 236 ? 17.795 -24.530 -19.172 1.00 76.62 236 SER A C 1
ATOM 1868 O O . SER A 1 236 ? 18.703 -25.354 -19.115 1.00 76.62 236 SER A O 1
ATOM 1870 N N . THR A 1 237 ? 17.662 -23.684 -20.198 1.00 77.88 237 THR A N 1
ATOM 1871 C CA . THR A 1 237 ? 18.536 -23.689 -21.389 1.00 77.88 237 THR A CA 1
ATOM 1872 C C . THR A 1 237 ? 19.475 -22.487 -21.448 1.00 77.88 237 THR A C 1
ATOM 1874 O O . THR A 1 237 ? 20.409 -22.484 -22.245 1.00 77.88 237 THR A O 1
ATOM 1877 N N . ASN A 1 238 ? 19.256 -21.483 -20.592 1.00 80.25 238 ASN A N 1
ATOM 1878 C CA . ASN A 1 238 ? 19.927 -20.184 -20.621 1.00 80.25 238 ASN A CA 1
ATOM 1879 C C . ASN A 1 238 ? 19.810 -19.479 -21.989 1.00 80.25 238 ASN A C 1
ATOM 1881 O O . ASN A 1 238 ? 20.668 -18.686 -22.376 1.00 80.25 238 ASN A O 1
ATOM 1885 N N . GLU A 1 239 ? 18.754 -19.798 -22.742 1.00 84.62 239 GLU A N 1
ATOM 1886 C CA . GLU A 1 239 ? 18.446 -19.168 -24.020 1.00 84.62 239 GLU A CA 1
ATOM 1887 C C . GLU A 1 239 ? 17.703 -17.853 -23.786 1.00 84.62 239 GLU A C 1
ATOM 1889 O O . GLU A 1 239 ? 16.726 -17.786 -23.030 1.00 84.62 239 GLU A O 1
ATOM 1894 N N . HIS A 1 240 ? 18.171 -16.809 -24.465 1.00 85.62 240 HIS A N 1
ATOM 1895 C CA . HIS A 1 240 ? 17.554 -15.493 -24.443 1.00 85.62 240 HIS A CA 1
ATOM 1896 C C . HIS A 1 240 ? 16.368 -15.437 -25.404 1.00 85.62 240 HIS A C 1
ATOM 1898 O O . HIS A 1 240 ? 16.491 -15.791 -26.578 1.00 85.62 240 HIS A O 1
ATOM 1904 N N . CYS A 1 241 ? 15.233 -14.940 -24.921 1.00 83.75 241 CYS A N 1
ATOM 1905 C CA . CYS A 1 241 ? 14.024 -14.753 -25.709 1.00 83.75 241 CYS A CA 1
ATOM 1906 C C . CYS A 1 241 ? 13.565 -13.294 -25.660 1.00 83.75 241 CYS A C 1
ATOM 1908 O O . CYS A 1 241 ? 13.635 -12.634 -24.622 1.00 83.75 241 CYS A O 1
ATOM 1910 N N . LEU A 1 242 ? 13.059 -12.798 -26.788 1.00 86.88 242 LEU A N 1
ATOM 1911 C CA . LEU A 1 242 ? 12.361 -11.521 -26.859 1.00 86.88 242 LEU A CA 1
ATOM 1912 C C . LEU A 1 242 ? 10.869 -11.808 -27.009 1.00 86.88 242 LEU A C 1
ATOM 1914 O O . LEU A 1 242 ? 10.454 -12.395 -28.006 1.00 86.88 242 LEU A O 1
ATOM 1918 N N . LEU A 1 243 ? 10.082 -11.390 -26.026 1.00 84.19 243 LEU A N 1
ATOM 1919 C CA . LEU A 1 243 ? 8.633 -11.533 -26.017 1.00 84.19 243 LEU A CA 1
ATOM 1920 C C . LEU A 1 243 ? 7.997 -10.172 -26.270 1.00 84.19 243 LEU A C 1
ATOM 1922 O O . LEU A 1 243 ? 8.447 -9.156 -25.743 1.00 84.19 243 LEU A O 1
ATOM 1926 N N . THR A 1 244 ? 6.943 -10.148 -27.073 1.00 85.69 244 THR A N 1
ATOM 1927 C CA . THR A 1 244 ? 6.128 -8.954 -27.296 1.00 85.69 244 THR A CA 1
ATOM 1928 C C . THR A 1 244 ? 4.751 -9.206 -26.717 1.00 85.69 244 THR A C 1
ATOM 1930 O O . THR A 1 244 ? 4.022 -10.056 -27.221 1.00 85.69 244 THR A O 1
ATOM 1933 N N . ILE A 1 245 ? 4.414 -8.483 -25.657 1.00 84.19 245 ILE A N 1
ATOM 1934 C CA . ILE A 1 245 ? 3.116 -8.556 -24.999 1.00 84.19 245 ILE A CA 1
ATOM 1935 C C . ILE A 1 245 ? 2.247 -7.449 -25.584 1.00 84.19 245 ILE A C 1
ATOM 1937 O O . ILE A 1 245 ? 2.640 -6.281 -25.582 1.00 84.19 245 ILE A O 1
ATOM 1941 N N . ASP A 1 246 ? 1.081 -7.830 -26.096 1.00 84.81 246 ASP A N 1
ATOM 1942 C CA . ASP A 1 246 ? 0.052 -6.886 -26.516 1.00 84.81 246 ASP A CA 1
ATOM 1943 C C . ASP A 1 246 ? -0.658 -6.337 -25.272 1.00 84.81 246 ASP A C 1
ATOM 1945 O O . ASP A 1 246 ? -1.304 -7.069 -24.521 1.00 84.81 246 ASP A O 1
ATOM 1949 N N . THR A 1 247 ? -0.488 -5.041 -25.035 1.00 84.62 247 THR A N 1
ATOM 1950 C CA . THR A 1 247 ? -1.107 -4.285 -23.943 1.00 84.62 247 THR A CA 1
ATOM 1951 C C . THR A 1 247 ? -2.065 -3.215 -24.464 1.00 84.62 247 THR A C 1
ATOM 1953 O O . THR A 1 247 ? -2.407 -2.286 -23.733 1.00 84.62 247 THR A O 1
ATOM 1956 N N . SER A 1 248 ? -2.573 -3.372 -25.692 1.00 84.00 248 SER A N 1
ATOM 1957 C CA . SER A 1 248 ? -3.602 -2.509 -26.293 1.00 84.00 248 SER A CA 1
ATOM 1958 C C . SER A 1 248 ? -4.828 -2.296 -25.397 1.00 84.00 248 SER A C 1
ATOM 1960 O O . SER A 1 248 ? -5.430 -1.223 -25.424 1.00 84.00 248 SER A O 1
ATOM 1962 N N . PHE A 1 249 ? -5.159 -3.260 -24.532 1.00 84.31 249 PHE A N 1
ATOM 1963 C CA . PHE A 1 249 ? -6.192 -3.106 -23.505 1.00 84.31 249 PHE A CA 1
ATOM 1964 C C . PHE A 1 249 ? -5.941 -1.904 -22.581 1.00 84.31 249 PHE A C 1
ATOM 1966 O O . PHE A 1 249 ? -6.856 -1.107 -22.372 1.00 84.31 249 PHE A O 1
ATOM 1973 N N . LEU A 1 250 ? -4.707 -1.740 -22.081 1.00 84.69 250 LEU A N 1
ATOM 1974 C CA . LEU A 1 250 ? -4.331 -0.606 -21.231 1.00 84.69 250 LEU A CA 1
ATOM 1975 C C . LEU A 1 250 ? -4.517 0.707 -21.990 1.00 84.69 250 LEU A 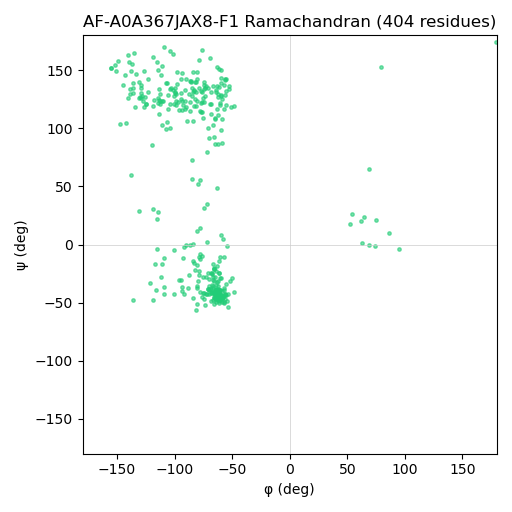C 1
ATOM 1977 O O . LEU A 1 250 ? -5.020 1.673 -21.438 1.00 84.69 250 LEU A O 1
ATOM 1981 N N . GLU A 1 251 ? -4.184 0.736 -23.280 1.00 84.19 251 GLU A N 1
ATOM 1982 C CA . GLU A 1 251 ? -4.351 1.939 -24.090 1.00 84.19 251 GLU A CA 1
ATOM 1983 C C . GLU A 1 251 ? -5.815 2.280 -24.392 1.00 84.19 251 GLU A C 1
ATOM 1985 O O . GLU A 1 251 ? -6.198 3.447 -24.351 1.00 84.19 251 GLU A O 1
ATOM 1990 N N . SER A 1 252 ? -6.648 1.273 -24.646 1.00 85.38 252 SER A N 1
ATOM 1991 C CA . SER A 1 252 ? -8.067 1.477 -24.953 1.00 85.38 252 SER A CA 1
ATOM 1992 C C . SER A 1 252 ? -8.898 1.941 -23.753 1.00 85.38 252 SER A C 1
ATOM 1994 O O . SER A 1 252 ? -9.895 2.635 -23.938 1.00 85.38 252 SER A O 1
ATOM 1996 N N . LYS A 1 253 ? -8.501 1.554 -22.532 1.00 84.31 253 LYS A N 1
ATOM 1997 C CA . LYS A 1 253 ? -9.256 1.770 -21.287 1.00 84.31 253 LYS A CA 1
ATOM 1998 C C . LYS A 1 253 ? -8.501 2.635 -20.269 1.00 84.31 253 LYS A C 1
ATOM 2000 O O . LYS A 1 253 ? -8.648 2.456 -19.058 1.00 84.31 253 LYS A O 1
ATOM 2005 N N . LYS A 1 254 ? -7.659 3.561 -20.749 1.00 84.94 254 LYS A N 1
ATOM 2006 C CA . LYS A 1 254 ? -6.832 4.440 -19.897 1.00 84.94 254 LYS A CA 1
ATOM 2007 C C . LYS A 1 254 ? -7.662 5.211 -18.875 1.00 84.94 254 LYS A C 1
ATOM 2009 O O . LYS A 1 254 ? -7.328 5.196 -17.693 1.00 84.94 254 LYS A O 1
ATOM 2014 N N . GLU A 1 255 ? -8.745 5.842 -19.325 1.00 83.75 255 GLU A N 1
ATOM 2015 C CA . GLU A 1 255 ? -9.627 6.654 -18.480 1.00 83.75 255 GLU A CA 1
ATOM 2016 C C . GLU A 1 255 ? -10.310 5.823 -17.390 1.00 83.75 255 GLU A C 1
ATOM 2018 O O . GLU A 1 255 ? -10.381 6.240 -16.234 1.00 83.75 255 GLU A O 1
ATOM 2023 N N . GLU A 1 256 ? -10.811 4.638 -17.741 1.00 85.75 256 GLU A N 1
ATOM 2024 C CA . GLU A 1 256 ? -11.493 3.761 -16.797 1.00 85.75 256 GLU A CA 1
ATOM 2025 C C . GLU A 1 256 ? -10.528 3.252 -15.724 1.00 85.75 256 GLU A C 1
ATOM 2027 O O . GLU A 1 256 ? -10.837 3.339 -14.536 1.00 85.75 256 GLU A O 1
ATOM 2032 N N . ILE A 1 257 ? -9.339 2.790 -16.128 1.00 86.94 257 ILE A N 1
ATOM 2033 C CA . ILE A 1 257 ? -8.298 2.301 -15.210 1.00 86.94 257 ILE A CA 1
ATOM 2034 C C . ILE A 1 257 ? -7.826 3.424 -14.283 1.00 86.94 257 ILE A C 1
ATOM 2036 O O . ILE A 1 257 ? -7.684 3.211 -13.081 1.00 86.94 257 ILE A O 1
ATOM 2040 N N . SER A 1 258 ? -7.625 4.622 -14.835 1.00 85.94 258 SER A N 1
ATOM 2041 C CA . SER A 1 258 ? -7.307 5.842 -14.095 1.00 85.94 258 SER A CA 1
ATOM 2042 C C . SER A 1 258 ? -8.323 6.116 -12.982 1.00 85.94 258 SER A C 1
ATOM 2044 O O . SER A 1 258 ? -7.949 6.237 -11.816 1.00 85.94 258 SER A O 1
ATOM 2046 N N . LYS A 1 259 ? -9.617 6.159 -13.331 1.00 84.06 259 LYS A N 1
ATOM 2047 C CA . LYS A 1 259 ? -10.704 6.449 -12.384 1.00 84.06 259 LYS A CA 1
ATOM 2048 C C . LYS A 1 259 ? -10.825 5.375 -11.303 1.00 84.06 259 LYS A C 1
ATOM 2050 O O . LYS A 1 259 ? -10.926 5.698 -10.124 1.00 84.06 259 LYS A O 1
ATOM 2055 N N . VAL A 1 260 ? -10.760 4.096 -11.680 1.00 87.44 260 VAL A N 1
ATOM 2056 C CA . VAL A 1 260 ? -10.806 2.981 -10.715 1.00 87.44 260 VAL A CA 1
ATOM 2057 C C . VAL A 1 260 ? -9.622 3.046 -9.751 1.00 87.44 260 VAL A C 1
ATOM 2059 O O . VAL A 1 260 ? -9.792 2.854 -8.546 1.00 87.44 260 VAL A O 1
ATOM 2062 N N . ALA A 1 261 ? -8.428 3.353 -10.260 1.00 86.06 261 ALA A N 1
ATOM 2063 C CA . ALA A 1 261 ? -7.249 3.509 -9.427 1.00 86.06 261 ALA A CA 1
ATOM 2064 C C . ALA A 1 261 ? -7.389 4.686 -8.453 1.00 86.06 261 ALA A C 1
ATOM 2066 O O . ALA A 1 261 ? -7.035 4.540 -7.289 1.00 86.06 261 ALA A O 1
ATOM 2067 N N . GLU A 1 262 ? -7.934 5.822 -8.890 1.00 83.69 262 GLU A N 1
ATOM 2068 C CA . GLU A 1 262 ? -8.189 6.988 -8.036 1.00 83.69 262 GLU A CA 1
ATOM 2069 C C . GLU A 1 262 ? -9.196 6.686 -6.914 1.00 83.69 262 GLU A C 1
ATOM 2071 O O . GLU A 1 262 ? -8.953 7.002 -5.747 1.00 83.69 262 GLU A O 1
ATOM 2076 N N . ILE A 1 263 ? -10.312 6.026 -7.235 1.00 85.50 263 ILE A N 1
ATOM 2077 C CA . ILE A 1 263 ? -11.295 5.589 -6.232 1.00 85.50 263 ILE A CA 1
ATOM 2078 C C . ILE A 1 263 ? -10.624 4.640 -5.232 1.00 85.50 263 ILE A C 1
ATOM 2080 O O . ILE A 1 263 ? -10.763 4.805 -4.018 1.00 85.50 263 ILE A O 1
ATOM 2084 N N . LYS A 1 264 ? -9.835 3.673 -5.716 1.00 85.94 264 LYS A N 1
ATOM 2085 C CA . LYS A 1 264 ? -9.160 2.699 -4.853 1.00 85.94 264 LYS A CA 1
ATOM 2086 C C . LYS A 1 264 ? -8.118 3.339 -3.936 1.00 85.94 264 LYS A C 1
ATOM 2088 O O . LYS A 1 264 ? -8.099 3.016 -2.750 1.00 85.94 264 LYS A O 1
ATOM 2093 N N . THR A 1 265 ? -7.259 4.221 -4.447 1.00 84.44 265 THR A N 1
ATOM 2094 C CA . THR A 1 265 ? -6.224 4.886 -3.634 1.00 84.44 265 THR A CA 1
ATOM 2095 C C . THR A 1 265 ? -6.849 5.768 -2.559 1.00 84.44 265 THR A C 1
ATOM 2097 O O . THR A 1 265 ? -6.381 5.787 -1.418 1.00 84.44 265 THR A O 1
ATOM 2100 N N . ARG A 1 266 ? -7.949 6.449 -2.890 1.00 85.50 266 ARG A N 1
ATOM 2101 C CA . ARG A 1 266 ? -8.737 7.236 -1.942 1.00 85.50 266 ARG A CA 1
ATOM 2102 C C . ARG A 1 266 ? -9.394 6.360 -0.876 1.00 85.50 266 ARG A C 1
ATOM 2104 O O . ARG A 1 266 ? -9.291 6.690 0.304 1.00 85.50 266 ARG A O 1
ATOM 2111 N N . LEU A 1 267 ? -9.998 5.232 -1.252 1.00 88.81 267 LEU A N 1
ATOM 2112 C CA . LEU A 1 267 ? -10.548 4.263 -0.298 1.00 88.81 267 LEU A CA 1
ATOM 2113 C C . LEU A 1 267 ? -9.469 3.702 0.635 1.00 88.81 267 LEU A C 1
ATOM 2115 O O . LEU A 1 267 ? -9.679 3.670 1.844 1.00 88.81 267 LEU A O 1
ATOM 2119 N N . ASP A 1 268 ? -8.299 3.325 0.114 1.00 86.31 268 ASP A N 1
ATOM 2120 C CA . ASP A 1 268 ? -7.193 2.816 0.936 1.00 86.31 268 ASP A CA 1
ATOM 2121 C C . ASP A 1 268 ? -6.729 3.842 1.972 1.00 86.31 268 ASP A C 1
ATOM 2123 O O . ASP A 1 268 ? -6.551 3.502 3.144 1.00 86.31 268 ASP A O 1
ATOM 2127 N N . TYR A 1 269 ? -6.602 5.108 1.571 1.00 86.00 269 TYR A N 1
ATOM 2128 C CA . TYR A 1 269 ? -6.310 6.204 2.491 1.00 86.00 269 TYR A CA 1
ATOM 2129 C C . TYR A 1 269 ? -7.386 6.344 3.578 1.00 86.00 269 TYR A C 1
ATOM 2131 O O . TYR A 1 269 ? -7.063 6.426 4.766 1.00 86.00 269 TYR A O 1
ATOM 2139 N N . LEU A 1 270 ? -8.667 6.337 3.194 1.00 88.38 270 LEU A N 1
ATOM 2140 C CA . LEU A 1 270 ? -9.776 6.453 4.140 1.00 88.38 270 LEU A CA 1
ATOM 2141 C C . LEU A 1 270 ? -9.826 5.263 5.108 1.00 88.38 270 LEU A C 1
ATOM 2143 O O . LEU A 1 270 ? -10.053 5.465 6.299 1.00 88.38 270 LEU A O 1
ATOM 2147 N N . PHE A 1 271 ? -9.549 4.041 4.646 1.00 88.81 271 PHE A N 1
ATOM 2148 C CA . PHE A 1 271 ? -9.483 2.857 5.504 1.00 88.81 271 PHE A CA 1
ATOM 2149 C C . PHE A 1 271 ? -8.304 2.899 6.475 1.00 88.81 271 PHE A C 1
ATOM 2151 O O . PHE A 1 271 ? -8.466 2.548 7.648 1.00 88.81 271 PHE A O 1
ATOM 2158 N N . GLN A 1 272 ? -7.129 3.353 6.032 1.00 85.69 272 GLN A N 1
ATOM 2159 C CA . GLN A 1 272 ? -5.984 3.556 6.923 1.00 85.69 272 GLN A CA 1
ATOM 2160 C C . GLN A 1 272 ? -6.302 4.611 7.986 1.00 85.69 272 GLN A C 1
ATOM 2162 O O . GLN A 1 272 ? -6.035 4.399 9.170 1.00 85.69 272 GLN A O 1
ATOM 2167 N N . TYR A 1 273 ? -6.946 5.711 7.589 1.00 87.44 273 TYR A N 1
ATOM 2168 C CA . TYR A 1 273 ? -7.388 6.746 8.517 1.00 87.44 273 TYR A CA 1
ATOM 2169 C C . TYR A 1 273 ? -8.425 6.205 9.512 1.00 87.44 273 TYR A C 1
ATOM 2171 O O . TYR A 1 273 ? -8.274 6.398 10.718 1.00 87.44 273 TYR A O 1
ATOM 2179 N N . ALA A 1 274 ? -9.442 5.476 9.043 1.00 89.31 274 ALA A N 1
ATOM 2180 C CA . ALA A 1 274 ? -10.466 4.870 9.893 1.00 89.31 274 ALA A CA 1
ATOM 2181 C C . ALA A 1 274 ? -9.855 3.886 10.900 1.00 89.31 274 ALA A C 1
ATOM 2183 O O . ALA A 1 274 ? -10.157 3.948 12.092 1.00 89.31 274 ALA A O 1
ATOM 2184 N N . THR A 1 275 ? -8.940 3.028 10.443 1.00 89.12 275 THR A N 1
ATOM 2185 C CA . THR A 1 275 ? -8.216 2.079 11.302 1.00 89.12 275 THR A CA 1
ATOM 2186 C C . THR A 1 275 ? -7.445 2.824 12.389 1.00 89.12 275 THR A C 1
ATOM 2188 O O . THR A 1 275 ? -7.563 2.497 13.569 1.00 89.12 275 THR A O 1
ATOM 2191 N N . HIS A 1 276 ? -6.730 3.887 12.017 1.00 85.69 276 HIS A N 1
ATOM 2192 C CA . HIS A 1 276 ? -5.979 4.714 12.954 1.00 85.69 276 HIS A CA 1
ATOM 2193 C C . HIS A 1 276 ? -6.872 5.404 14.006 1.00 85.69 276 HIS A C 1
ATOM 2195 O O . HIS A 1 276 ? -6.533 5.450 15.195 1.00 85.69 276 HIS A O 1
ATOM 2201 N N . VAL A 1 277 ? -8.036 5.914 13.588 1.00 87.50 277 VAL A N 1
ATOM 2202 C CA . VAL A 1 277 ? -9.041 6.516 14.479 1.00 87.50 277 VAL A CA 1
ATOM 2203 C C . VAL A 1 277 ? -9.596 5.481 15.458 1.00 87.50 277 VAL A C 1
ATOM 2205 O O . VAL A 1 277 ? -9.652 5.749 16.659 1.00 87.50 277 VAL A O 1
ATOM 2208 N N . ILE A 1 278 ? -9.957 4.287 14.980 1.00 89.06 278 ILE A N 1
ATOM 2209 C CA . ILE A 1 278 ? -10.483 3.200 15.818 1.00 89.06 278 ILE A CA 1
ATOM 2210 C C . ILE A 1 278 ? -9.428 2.721 16.822 1.00 89.06 278 ILE A C 1
ATOM 2212 O O . ILE A 1 278 ? -9.745 2.527 17.997 1.00 89.06 278 ILE A O 1
ATOM 2216 N N . GLU A 1 279 ? -8.172 2.560 16.397 1.00 87.81 279 GLU A N 1
ATOM 2217 C CA . GLU A 1 279 ? -7.071 2.201 17.297 1.00 87.81 279 GLU A CA 1
ATOM 2218 C C . GLU A 1 279 ? -6.897 3.234 18.404 1.00 87.81 279 GLU A C 1
ATOM 2220 O O . GLU A 1 279 ? -6.798 2.884 19.578 1.00 87.81 279 GLU A O 1
ATOM 2225 N N . THR A 1 280 ? -6.934 4.515 18.050 1.00 84.88 280 THR A N 1
ATOM 2226 C CA . THR A 1 280 ? -6.775 5.590 19.024 1.00 84.88 280 THR A CA 1
ATOM 2227 C C . THR A 1 280 ? -7.971 5.657 19.973 1.00 84.88 280 THR A C 1
ATOM 2229 O O . THR A 1 280 ? -7.792 5.846 21.177 1.00 84.88 280 THR A O 1
ATOM 2232 N N . LEU A 1 281 ? -9.194 5.438 19.483 1.00 88.31 281 LEU A N 1
ATOM 2233 C CA . LEU A 1 281 ? -10.386 5.330 20.325 1.00 88.31 281 LEU A CA 1
ATOM 2234 C C . LEU A 1 281 ? -10.270 4.153 21.308 1.00 88.31 281 LEU A C 1
ATOM 2236 O O . LEU A 1 281 ? -10.577 4.298 22.494 1.00 88.31 281 LEU A O 1
ATOM 2240 N N . LYS A 1 282 ? -9.765 3.003 20.847 1.00 88.44 282 LYS A N 1
ATOM 2241 C CA . LYS A 1 282 ? -9.485 1.833 21.690 1.00 88.44 282 LYS A CA 1
ATOM 2242 C C . LYS A 1 282 ? -8.420 2.142 22.742 1.00 88.44 282 LYS A C 1
ATOM 2244 O O . LYS A 1 282 ? -8.593 1.767 23.904 1.00 88.44 282 LYS A O 1
ATOM 2249 N N . ASP A 1 283 ? -7.366 2.863 22.371 1.00 85.19 283 ASP A N 1
ATOM 2250 C CA . ASP A 1 283 ? -6.311 3.293 23.288 1.00 85.19 283 ASP A CA 1
ATOM 2251 C C . ASP A 1 283 ? -6.879 4.217 24.381 1.00 85.19 283 ASP A C 1
ATOM 2253 O O . ASP A 1 283 ? -6.628 3.977 25.567 1.00 85.19 283 ASP A O 1
ATOM 2257 N N . HIS A 1 284 ? -7.731 5.190 24.029 1.00 83.38 284 HIS A N 1
ATOM 2258 C CA . HIS A 1 284 ? -8.425 6.062 24.990 1.00 83.38 284 HIS A CA 1
ATOM 2259 C C . HIS A 1 284 ? -9.336 5.281 25.923 1.00 83.38 284 HIS A C 1
ATOM 2261 O O . HIS A 1 284 ? -9.229 5.422 27.143 1.00 83.38 284 HIS A O 1
ATOM 2267 N N . HIS A 1 285 ? -10.190 4.426 25.357 1.00 87.25 285 HIS A N 1
ATOM 2268 C CA . HIS A 1 285 ? -11.096 3.591 26.130 1.00 87.25 285 HIS A CA 1
ATOM 2269 C C . HIS A 1 285 ? -10.328 2.708 27.112 1.00 87.25 285 HIS A C 1
ATOM 2271 O O . HIS A 1 285 ? -10.654 2.663 28.298 1.00 87.25 285 HIS A O 1
ATOM 2277 N N . SER A 1 286 ? -9.245 2.068 26.665 1.00 85.50 286 SER A N 1
ATOM 2278 C CA . SER A 1 286 ? -8.393 1.271 27.547 1.00 85.50 286 SER A CA 1
ATOM 2279 C C . SER A 1 286 ? -7.752 2.120 28.650 1.00 85.50 286 SER A C 1
ATOM 2281 O O . SER A 1 286 ? -7.613 1.652 29.774 1.00 85.50 286 SER A O 1
ATOM 2283 N N . SER A 1 287 ? -7.383 3.368 28.360 1.00 81.56 287 SER A N 1
ATOM 2284 C CA . SER A 1 287 ? -6.658 4.241 29.285 1.00 81.56 287 SER A CA 1
ATOM 2285 C C . SER A 1 287 ? -7.504 4.662 30.483 1.00 81.56 287 SER A C 1
ATOM 2287 O O . SER A 1 287 ? -7.048 4.510 31.615 1.00 81.56 287 SER A O 1
ATOM 2289 N N . TYR A 1 288 ? -8.739 5.126 30.265 1.00 83.12 288 TYR A N 1
ATOM 2290 C CA . TYR A 1 288 ? -9.603 5.510 31.388 1.00 83.12 288 TYR A CA 1
ATOM 2291 C C . TYR A 1 288 ? -10.264 4.293 32.057 1.00 83.12 288 TYR A C 1
ATOM 2293 O O . TYR A 1 288 ? -10.418 4.278 33.277 1.00 83.12 288 TYR A O 1
ATOM 2301 N N . THR A 1 289 ? -10.565 3.216 31.315 1.00 85.56 289 THR A N 1
ATOM 2302 C CA . THR A 1 289 ? -11.115 1.991 31.930 1.00 85.56 289 THR A CA 1
ATOM 2303 C C . THR A 1 289 ? -10.099 1.221 32.769 1.00 85.56 289 THR A C 1
ATOM 2305 O O . THR A 1 289 ? -10.513 0.521 33.689 1.00 85.56 289 THR A O 1
ATOM 2308 N N . LYS A 1 290 ? -8.786 1.348 32.517 1.00 85.88 290 LYS A N 1
ATOM 2309 C CA . LYS A 1 290 ? -7.731 0.743 33.356 1.00 85.88 290 LYS A CA 1
ATOM 2310 C C . LYS A 1 290 ? -7.845 1.167 34.817 1.00 85.88 290 LYS A C 1
ATOM 2312 O O . LYS A 1 290 ? -7.748 0.314 35.688 1.00 85.88 290 LYS A O 1
ATOM 2317 N N . LEU A 1 291 ? -8.094 2.452 35.086 1.00 80.31 291 LEU A N 1
ATOM 2318 C CA . LEU A 1 291 ? -8.252 2.942 36.460 1.00 80.31 291 LEU A CA 1
ATOM 2319 C C . LEU A 1 291 ? -9.440 2.269 37.148 1.00 80.31 291 LEU A C 1
ATOM 2321 O O . LEU A 1 291 ? -9.288 1.727 38.237 1.00 80.31 291 LEU A O 1
ATOM 2325 N N . THR A 1 292 ? -10.589 2.215 36.472 1.00 83.81 292 THR A N 1
ATOM 2326 C CA . THR A 1 292 ? -11.782 1.531 36.984 1.00 83.81 292 THR A CA 1
ATOM 2327 C C . THR A 1 292 ? -11.535 0.035 37.195 1.00 83.81 292 THR A C 1
ATOM 2329 O O . THR A 1 292 ? -11.916 -0.510 38.224 1.00 83.81 292 THR A O 1
ATOM 2332 N N . LYS A 1 293 ? -10.859 -0.636 36.254 1.00 85.62 293 LYS A N 1
ATOM 2333 C CA . LYS A 1 293 ? -10.517 -2.062 36.369 1.00 85.62 293 LYS A CA 1
ATOM 2334 C C . LYS A 1 293 ? -9.586 -2.335 37.547 1.00 85.62 293 LYS A C 1
ATOM 2336 O O . LYS A 1 293 ? -9.824 -3.297 38.261 1.00 85.62 293 LYS A O 1
ATOM 2341 N N . ASN A 1 294 ? -8.585 -1.488 37.783 1.00 83.81 294 ASN A N 1
ATOM 2342 C CA . ASN A 1 294 ? -7.678 -1.638 38.922 1.00 83.81 294 ASN A CA 1
ATOM 2343 C C . ASN A 1 294 ? -8.429 -1.530 40.256 1.00 83.81 294 ASN A C 1
ATOM 2345 O O . ASN A 1 294 ? -8.207 -2.353 41.135 1.00 83.81 294 ASN A O 1
ATOM 2349 N N . VAL A 1 295 ? -9.362 -0.578 40.374 1.00 81.44 295 VAL A N 1
ATOM 2350 C CA . VAL A 1 295 ? -10.205 -0.432 41.574 1.00 81.44 295 VAL A CA 1
ATOM 2351 C C . VAL A 1 295 ? -11.090 -1.664 41.782 1.00 81.44 295 VAL A C 1
ATOM 2353 O O . VAL A 1 295 ? -11.221 -2.140 42.904 1.00 81.44 295 VAL A O 1
ATOM 2356 N N . VAL A 1 296 ? -11.679 -2.213 40.714 1.00 83.12 296 VAL A N 1
ATOM 2357 C CA . VAL A 1 296 ? -12.498 -3.435 40.804 1.00 83.12 296 VAL A CA 1
ATOM 2358 C C . VAL A 1 296 ? -11.658 -4.645 41.212 1.00 83.12 296 VAL A C 1
ATOM 2360 O O . VAL A 1 296 ? -12.114 -5.434 42.034 1.00 83.12 296 VAL A O 1
ATOM 2363 N N . VAL A 1 297 ? -10.441 -4.780 40.673 1.00 84.31 297 VAL A N 1
ATOM 2364 C CA . VAL A 1 297 ? -9.514 -5.867 41.028 1.00 84.31 297 VAL A CA 1
ATOM 2365 C C . VAL A 1 297 ? -9.098 -5.767 42.493 1.00 84.31 297 VAL A C 1
ATOM 2367 O O . VAL A 1 297 ? -9.227 -6.747 43.221 1.00 84.31 297 VAL A O 1
ATOM 2370 N N . SER A 1 298 ? -8.708 -4.580 42.962 1.00 81.69 298 SER A N 1
ATOM 2371 C CA . SER A 1 298 ? -8.392 -4.399 44.381 1.00 81.69 298 SER A CA 1
ATOM 2372 C C . SER A 1 298 ? -9.601 -4.666 45.281 1.00 81.69 298 SER A C 1
ATOM 2374 O O . SER A 1 298 ? -9.481 -5.319 46.316 1.00 81.69 298 SER A O 1
ATOM 2376 N N . ALA A 1 299 ? -10.804 -4.266 44.853 1.00 79.00 299 ALA A N 1
ATOM 2377 C CA . ALA A 1 299 ? -12.026 -4.574 45.590 1.00 79.00 299 ALA A CA 1
ATOM 2378 C C . ALA A 1 299 ? -12.285 -6.074 45.675 1.00 79.00 299 ALA A C 1
ATOM 2380 O O . ALA A 1 299 ? -12.646 -6.565 46.742 1.00 79.00 299 ALA A O 1
ATOM 2381 N N . SER A 1 300 ? -12.069 -6.822 44.592 1.00 81.88 300 SER A N 1
ATOM 2382 C CA . SER A 1 300 ? -12.151 -8.279 44.662 1.00 81.88 300 SER A CA 1
ATOM 2383 C C . SER A 1 300 ? -11.082 -8.879 45.577 1.00 81.88 300 SER A C 1
ATOM 2385 O O . SER A 1 300 ? -11.418 -9.759 46.367 1.00 81.88 300 SER A O 1
ATOM 2387 N N . ASP A 1 301 ? -9.845 -8.381 45.540 1.00 81.19 301 ASP A N 1
ATOM 2388 C CA . ASP A 1 301 ? -8.744 -8.893 46.364 1.00 81.19 301 ASP A CA 1
ATOM 2389 C C . ASP A 1 301 ? -8.993 -8.644 47.863 1.00 81.19 301 ASP A C 1
ATOM 2391 O O . ASP A 1 301 ? -8.809 -9.548 48.682 1.00 81.19 301 ASP A O 1
ATOM 2395 N N . ALA A 1 302 ? -9.506 -7.463 48.221 1.00 76.94 302 ALA A N 1
ATOM 2396 C CA . ALA A 1 302 ? -9.876 -7.109 49.592 1.00 76.94 302 ALA A CA 1
ATOM 2397 C C . ALA A 1 302 ? -11.051 -7.945 50.139 1.00 76.94 302 ALA A C 1
ATOM 2399 O O . ALA A 1 302 ? -11.131 -8.210 51.342 1.00 76.94 302 ALA A O 1
ATOM 2400 N N . ILE A 1 303 ? -11.978 -8.370 49.272 1.00 75.62 303 ILE A N 1
ATOM 2401 C CA . ILE A 1 303 ? -13.108 -9.235 49.651 1.00 75.62 303 ILE A CA 1
ATOM 2402 C C . ILE A 1 303 ? -12.633 -10.678 49.871 1.00 75.62 303 ILE A C 1
ATOM 2404 O O . ILE A 1 303 ? -13.047 -11.321 50.839 1.00 75.62 303 ILE A O 1
ATOM 2408 N N . ILE A 1 304 ? -11.742 -11.185 49.011 1.00 79.38 304 ILE A N 1
ATOM 2409 C CA . ILE A 1 304 ? -11.169 -12.535 49.144 1.00 79.38 304 ILE A CA 1
ATOM 2410 C C . ILE A 1 304 ? -10.352 -12.645 50.440 1.00 79.38 304 ILE A C 1
ATOM 2412 O O . ILE A 1 304 ? -10.500 -13.628 51.171 1.00 79.38 304 ILE A O 1
ATOM 2416 N N . SER A 1 305 ? -9.532 -11.638 50.760 1.00 73.88 305 SER A N 1
ATOM 2417 C CA . SER A 1 305 ? -8.668 -11.662 51.948 1.00 73.88 305 SER A CA 1
ATOM 2418 C C . SER A 1 305 ? -9.448 -11.725 53.268 1.00 73.88 305 SER A C 1
ATOM 2420 O O . SER A 1 305 ? -8.989 -12.367 54.213 1.00 73.88 305 SER A O 1
ATOM 2422 N N . ASN A 1 306 ? -10.638 -11.116 53.327 1.00 69.50 306 ASN A N 1
ATOM 2423 C CA . ASN A 1 306 ? -11.433 -11.001 54.552 1.00 69.50 306 ASN A CA 1
ATOM 2424 C C . ASN A 1 306 ? -12.527 -12.077 54.710 1.00 69.50 306 ASN A C 1
ATOM 2426 O O . ASN A 1 306 ? -12.825 -12.464 55.840 1.00 69.50 306 ASN A O 1
ATOM 2430 N N . ASN A 1 307 ? -13.109 -12.594 53.617 1.00 65.94 307 ASN A N 1
ATOM 2431 C CA . ASN A 1 307 ? -14.212 -13.575 53.671 1.00 65.94 307 ASN A CA 1
ATOM 2432 C C . ASN A 1 307 ? -13.769 -15.039 53.429 1.00 65.94 307 ASN A C 1
ATOM 2434 O O . ASN A 1 307 ? -14.576 -15.959 53.583 1.00 65.94 307 ASN A O 1
ATOM 2438 N N . GLY A 1 308 ? -12.490 -15.268 53.100 1.00 61.66 308 GLY A N 1
ATOM 2439 C CA . GLY A 1 308 ? -11.917 -16.586 52.799 1.00 61.66 308 GLY A CA 1
ATOM 2440 C C . GLY A 1 308 ? -12.217 -17.079 51.373 1.00 61.66 308 GLY A C 1
ATOM 2441 O O . GLY A 1 308 ? -13.244 -16.747 50.786 1.00 61.66 308 GLY A O 1
ATOM 2442 N N . GLU A 1 309 ? -11.335 -17.924 50.818 1.00 59.25 3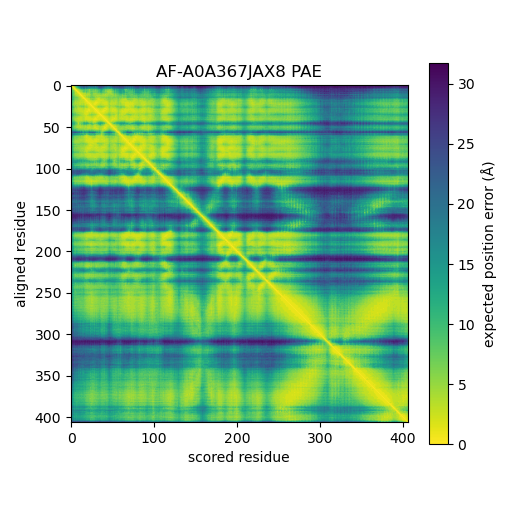09 GLU A N 1
ATOM 2443 C CA . GLU A 1 309 ? -11.321 -18.368 49.401 1.00 59.25 309 GLU A CA 1
ATOM 2444 C C . GLU A 1 309 ? -12.610 -19.058 48.889 1.00 59.25 309 GLU A C 1
ATOM 2446 O O . GLU A 1 309 ? -12.759 -19.296 47.691 1.00 59.25 309 GLU A O 1
ATOM 2451 N N . LEU A 1 310 ? -13.550 -19.410 49.772 1.00 53.09 310 LEU A N 1
ATOM 2452 C CA . LEU A 1 310 ? -14.728 -20.225 49.445 1.00 53.09 310 LEU A CA 1
ATOM 2453 C C . LEU A 1 310 ? -15.913 -19.429 48.870 1.00 53.09 310 LEU A C 1
ATOM 2455 O O . LEU A 1 310 ? -16.829 -20.038 48.313 1.00 53.09 310 LEU A O 1
ATOM 2459 N N . GLN A 1 311 ? -15.924 -18.097 48.975 1.00 59.69 311 GLN A N 1
ATOM 2460 C CA . GLN A 1 311 ? -16.977 -17.260 48.391 1.00 59.69 311 GLN A CA 1
ATOM 2461 C C . GLN A 1 311 ? -16.467 -16.527 47.150 1.00 59.69 311 GLN A C 1
ATOM 2463 O O . GLN A 1 311 ? -15.438 -15.859 47.185 1.00 59.69 311 GLN A O 1
ATOM 2468 N N . LYS A 1 312 ? -17.211 -16.629 46.038 1.00 64.62 312 LYS A N 1
ATOM 2469 C CA . LYS A 1 312 ? -16.940 -15.814 44.847 1.00 64.62 312 LYS A CA 1
ATOM 2470 C C . LYS A 1 312 ? -17.080 -14.337 45.236 1.00 64.62 312 LYS A C 1
ATOM 2472 O O . LYS A 1 312 ? -18.171 -13.960 45.668 1.00 64.62 312 LYS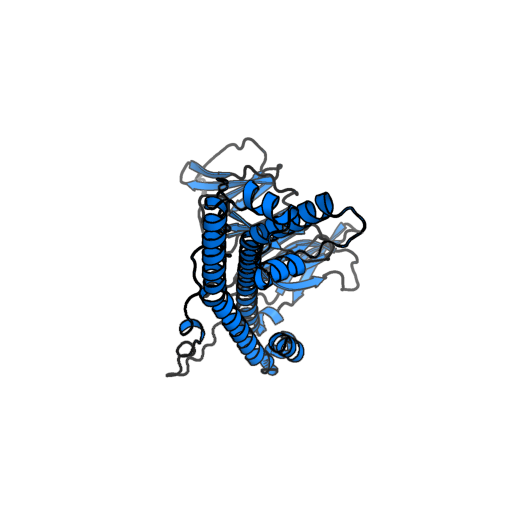 A O 1
ATOM 2477 N N . PRO A 1 313 ? -16.039 -13.505 45.070 1.00 65.81 313 PRO A N 1
ATOM 2478 C CA . PRO A 1 313 ? -16.155 -12.084 45.348 1.00 65.81 313 PRO A CA 1
ATOM 2479 C C . PRO A 1 313 ? -17.085 -11.466 44.305 1.00 65.81 313 PRO A C 1
ATOM 2481 O O . PRO A 1 313 ? -16.832 -11.554 43.103 1.00 65.81 313 PRO A O 1
ATOM 2484 N N . ILE A 1 314 ? -18.177 -10.853 44.757 1.00 76.62 314 ILE A N 1
ATOM 2485 C CA . ILE A 1 314 ? -19.071 -10.070 43.898 1.00 76.62 314 ILE A CA 1
ATOM 2486 C C . ILE A 1 314 ? -19.078 -8.638 44.448 1.00 76.62 314 ILE A C 1
ATOM 2488 O O . ILE A 1 314 ? -19.954 -8.302 45.250 1.00 76.62 314 ILE A O 1
ATOM 2492 N N . PRO A 1 315 ? -18.109 -7.787 44.045 1.00 76.81 315 PRO A N 1
ATOM 2493 C CA . PRO A 1 315 ? -17.993 -6.418 44.552 1.00 76.81 315 PRO A CA 1
ATOM 2494 C C . PRO A 1 315 ? -19.277 -5.599 44.365 1.00 76.81 315 PRO A C 1
ATOM 2496 O O . PRO A 1 315 ? -19.631 -4.792 45.217 1.00 76.81 315 PRO A O 1
ATOM 2499 N N . GLU A 1 316 ? -20.016 -5.845 43.281 1.00 81.94 316 GLU A N 1
ATOM 2500 C CA . GLU A 1 316 ? -21.286 -5.177 42.966 1.00 81.94 316 GLU A CA 1
ATOM 2501 C C . GLU A 1 316 ? -22.320 -5.320 44.090 1.00 81.94 316 GLU A C 1
ATOM 2503 O O . GLU A 1 316 ? -22.977 -4.347 44.455 1.00 81.94 316 GLU A O 1
ATOM 2508 N N . VAL A 1 317 ? -22.442 -6.516 44.673 1.00 82.38 317 VAL A N 1
ATOM 2509 C CA . VAL A 1 317 ? -23.413 -6.794 45.739 1.00 82.38 317 VAL A CA 1
ATOM 2510 C C . VAL A 1 317 ? -23.018 -6.076 47.023 1.00 82.38 317 VAL A C 1
ATOM 2512 O O . VAL A 1 317 ? -23.887 -5.522 47.693 1.00 82.38 317 VAL A O 1
ATOM 2515 N N . GLU A 1 318 ? -21.725 -6.024 47.350 1.00 78.81 318 GLU A N 1
ATOM 2516 C CA . GLU A 1 318 ? -21.258 -5.281 48.521 1.00 78.81 318 GLU A CA 1
ATOM 2517 C C . GLU A 1 318 ? -21.435 -3.766 48.347 1.00 78.81 318 GLU A C 1
ATOM 2519 O O . GLU A 1 318 ? -21.921 -3.102 49.262 1.00 78.81 318 GLU A O 1
ATOM 2524 N N . PHE A 1 319 ? -21.141 -3.209 47.166 1.00 82.75 319 PHE A N 1
ATOM 2525 C CA . PHE A 1 319 ? -21.390 -1.790 46.892 1.00 82.75 319 PHE A CA 1
ATOM 2526 C C . PHE A 1 319 ? -22.887 -1.444 46.925 1.00 82.75 319 PHE A C 1
ATOM 2528 O O . PHE A 1 319 ? -23.263 -0.412 47.483 1.00 82.75 319 PHE A O 1
ATOM 2535 N N . ILE A 1 320 ? -23.762 -2.312 46.403 1.00 85.75 320 ILE A N 1
ATOM 2536 C CA . ILE A 1 320 ? -25.221 -2.144 46.516 1.00 85.75 320 ILE A CA 1
ATOM 2537 C C . ILE A 1 320 ? -25.670 -2.249 47.981 1.00 85.75 320 ILE A C 1
ATOM 2539 O O . ILE A 1 320 ? -26.502 -1.455 48.423 1.00 85.75 320 ILE A O 1
ATOM 2543 N N . ALA A 1 321 ? -25.111 -3.179 48.759 1.00 82.31 321 ALA A N 1
ATOM 2544 C CA . ALA A 1 321 ? -25.414 -3.316 50.181 1.00 82.31 321 ALA A CA 1
ATOM 2545 C C . ALA A 1 321 ? -24.985 -2.075 50.975 1.00 82.31 321 ALA A C 1
ATOM 2547 O O . ALA A 1 321 ? -25.743 -1.619 51.831 1.00 82.31 321 ALA A O 1
ATOM 2548 N N . ILE A 1 322 ? -23.832 -1.477 50.659 1.00 84.56 322 ILE A N 1
ATOM 2549 C CA . ILE A 1 322 ? -23.394 -0.200 51.241 1.00 84.56 322 ILE A CA 1
ATOM 2550 C C . ILE A 1 322 ? -24.383 0.912 50.894 1.00 84.56 322 ILE A C 1
ATOM 2552 O O . ILE A 1 322 ? -24.795 1.650 51.786 1.00 84.56 322 ILE A O 1
ATOM 2556 N N . LEU A 1 323 ? -24.803 1.020 49.630 1.00 86.56 323 LEU A N 1
ATOM 2557 C CA . LEU A 1 323 ? -25.786 2.025 49.211 1.00 86.56 323 LEU A CA 1
ATOM 2558 C C . LEU A 1 323 ? -27.129 1.860 49.936 1.00 86.56 323 LEU A C 1
ATOM 2560 O O . LEU A 1 323 ? -27.750 2.852 50.307 1.00 86.56 323 LEU A O 1
ATOM 2564 N N . ALA A 1 324 ? -27.573 0.619 50.149 1.00 88.06 324 ALA A N 1
ATOM 2565 C CA . ALA A 1 324 ? -28.860 0.320 50.770 1.00 88.06 324 ALA A CA 1
ATOM 2566 C C . ALA A 1 324 ? -28.847 0.427 52.304 1.00 88.06 324 ALA A C 1
ATOM 2568 O O . ALA A 1 324 ? -29.848 0.822 52.899 1.00 88.06 324 ALA A O 1
ATOM 2569 N N . THR A 1 325 ? -27.745 0.047 52.955 1.00 86.06 325 THR A N 1
ATOM 2570 C CA . THR A 1 325 ? -27.677 -0.096 54.422 1.00 86.06 325 THR A CA 1
ATOM 2571 C C . THR A 1 325 ? -26.802 0.948 55.108 1.00 86.06 325 THR A C 1
ATOM 2573 O O . THR A 1 325 ? -26.893 1.106 56.322 1.00 86.06 325 THR A O 1
ATOM 2576 N N . GLY A 1 326 ? -25.935 1.641 54.366 1.00 83.88 326 GLY A N 1
ATOM 2577 C CA . GLY A 1 326 ? -24.922 2.545 54.914 1.00 83.88 326 GLY A CA 1
ATOM 2578 C C . GLY A 1 326 ? -23.790 1.847 55.680 1.00 83.88 326 GLY A C 1
ATOM 2579 O O . GLY A 1 326 ? -22.877 2.521 56.156 1.00 83.88 326 GLY A O 1
ATOM 2580 N N . ASN A 1 327 ? -23.814 0.515 55.804 1.00 80.06 327 ASN A N 1
ATOM 2581 C CA . ASN A 1 327 ? -22.821 -0.240 56.562 1.00 80.06 327 ASN A CA 1
ATOM 2582 C C . ASN A 1 327 ? -21.642 -0.647 55.674 1.00 80.06 327 ASN A C 1
ATOM 2584 O O . ASN A 1 327 ? -21.794 -1.408 54.723 1.00 80.06 327 ASN A O 1
ATOM 2588 N N . LEU A 1 328 ? -20.451 -0.167 56.029 1.00 76.12 328 LEU A N 1
ATOM 2589 C CA . LEU A 1 328 ? -19.190 -0.513 55.370 1.00 76.12 328 LEU A CA 1
ATOM 2590 C C . LEU A 1 328 ? -18.663 -1.860 55.877 1.00 76.12 328 LEU A C 1
ATOM 2592 O O . LEU A 1 328 ? -18.413 -1.995 57.081 1.00 76.12 328 LEU A O 1
ATOM 2596 N N . SER A 1 329 ? -18.440 -2.813 54.965 1.00 76.38 329 SER A N 1
ATOM 2597 C CA . SER A 1 329 ? -17.687 -4.039 55.256 1.00 76.38 329 SER A CA 1
ATOM 2598 C C . SER A 1 329 ? -16.236 -3.697 55.624 1.00 76.38 329 SER A C 1
ATOM 2600 O O . SER A 1 329 ? -15.704 -2.658 55.221 1.00 76.38 329 SER A O 1
ATOM 2602 N N . GLN A 1 330 ? -15.593 -4.552 56.425 1.00 76.69 330 GLN A N 1
ATOM 2603 C CA . GLN A 1 330 ? -14.191 -4.380 56.832 1.00 76.69 330 GLN A CA 1
ATOM 2604 C C . GLN A 1 330 ? -13.271 -4.279 55.598 1.00 76.69 330 GLN A C 1
ATOM 2606 O O . GLN A 1 330 ? -12.470 -3.353 55.508 1.00 76.69 330 GLN A O 1
ATOM 2611 N N . ALA A 1 331 ? -13.498 -5.147 54.605 1.00 74.44 331 ALA A N 1
ATOM 2612 C CA . ALA A 1 331 ? -12.795 -5.172 53.323 1.00 74.44 331 ALA A CA 1
ATOM 2613 C C . ALA A 1 331 ? -12.890 -3.854 52.546 1.00 74.44 331 ALA A C 1
ATOM 2615 O O . ALA A 1 331 ? -11.884 -3.298 52.111 1.00 74.44 331 ALA A O 1
ATOM 2616 N N . ILE A 1 332 ? -14.101 -3.313 52.397 1.00 76.62 332 ILE A N 1
ATOM 2617 C CA . ILE A 1 332 ? -14.296 -2.072 51.641 1.00 76.62 332 ILE A CA 1
ATOM 2618 C C . ILE A 1 332 ? -13.773 -0.862 52.422 1.00 76.62 332 ILE A C 1
ATOM 2620 O O . ILE A 1 332 ? -13.329 0.115 51.823 1.00 76.62 332 ILE A O 1
ATOM 2624 N N . ARG A 1 333 ? -13.766 -0.914 53.759 1.00 80.25 333 ARG A N 1
ATOM 2625 C CA . ARG A 1 333 ? -13.167 0.140 54.587 1.00 80.25 333 ARG A CA 1
ATOM 2626 C C . ARG A 1 333 ? -11.652 0.227 54.400 1.00 80.25 333 ARG A C 1
ATOM 2628 O O . ARG A 1 333 ? -11.140 1.340 54.305 1.00 80.25 333 ARG A O 1
ATOM 2635 N N . GLU A 1 334 ? -10.962 -0.907 54.333 1.00 80.44 334 GLU A N 1
ATOM 2636 C CA . GLU A 1 334 ? -9.524 -0.978 54.036 1.00 80.44 334 GLU A CA 1
ATOM 2637 C C . GLU A 1 334 ? -9.240 -0.423 52.633 1.00 80.44 334 GLU A C 1
ATOM 2639 O O . GLU A 1 334 ? -8.439 0.497 52.488 1.00 80.44 334 GLU A O 1
ATOM 2644 N N . LEU A 1 335 ? -10.021 -0.830 51.627 1.00 79.12 335 LEU A N 1
ATOM 2645 C CA . LEU A 1 335 ? -9.899 -0.304 50.263 1.00 79.12 335 LEU A CA 1
ATOM 2646 C C . LEU A 1 335 ? -10.147 1.212 50.162 1.00 79.12 335 LEU A C 1
ATOM 2648 O O . LEU A 1 335 ? -9.418 1.926 49.469 1.00 79.12 335 LEU A O 1
ATOM 2652 N N . ILE A 1 336 ? -11.173 1.731 50.847 1.00 79.75 336 ILE A N 1
ATOM 2653 C CA . ILE A 1 336 ? -11.476 3.170 50.834 1.00 79.75 336 ILE A CA 1
ATOM 2654 C C . ILE A 1 336 ? -10.364 3.977 51.515 1.00 79.75 336 ILE A C 1
ATOM 2656 O O . ILE A 1 336 ? -10.070 5.094 51.091 1.00 79.75 336 ILE A O 1
ATOM 2660 N N . THR A 1 337 ? -9.759 3.421 52.565 1.00 79.81 337 THR A N 1
ATOM 2661 C CA . THR A 1 337 ? -8.732 4.110 53.356 1.00 79.81 337 THR A CA 1
ATOM 2662 C C . THR A 1 337 ? -7.377 4.101 52.650 1.00 79.81 337 THR A C 1
ATOM 2664 O O . THR A 1 337 ? -6.709 5.137 52.623 1.00 79.81 337 THR A O 1
ATOM 2667 N N . ASP A 1 338 ? -7.005 2.976 52.038 1.00 78.56 338 ASP A N 1
ATOM 2668 C CA . ASP A 1 338 ? -5.662 2.775 51.492 1.00 78.56 338 ASP A CA 1
ATOM 2669 C C . ASP A 1 338 ? -5.556 3.139 50.003 1.00 78.56 338 ASP A C 1
ATOM 2671 O O . ASP A 1 338 ? -4.551 3.718 49.583 1.00 78.56 338 ASP A O 1
ATOM 2675 N N . GLU A 1 339 ? -6.591 2.881 49.194 1.00 74.56 339 GLU A N 1
ATOM 2676 C CA . GLU A 1 339 ? -6.528 3.088 47.739 1.00 74.56 339 GLU A CA 1
ATOM 2677 C C . GLU A 1 339 ? -7.372 4.262 47.231 1.00 74.56 339 GLU A C 1
ATOM 2679 O O . GLU A 1 339 ? -6.903 5.062 46.412 1.00 74.56 339 GLU A O 1
ATOM 2684 N N . LEU A 1 340 ? -8.604 4.429 47.726 1.00 80.75 340 LEU A N 1
ATOM 2685 C CA . LEU A 1 340 ? -9.506 5.503 47.281 1.00 80.75 340 LEU A CA 1
ATOM 2686 C C . LEU A 1 340 ? -9.266 6.821 48.028 1.00 80.75 340 LEU A C 1
ATOM 2688 O O . LEU A 1 340 ? -10.173 7.435 48.592 1.00 80.75 340 LEU A O 1
ATOM 2692 N N . THR A 1 341 ? -8.031 7.317 47.972 1.00 83.38 341 THR A N 1
ATOM 2693 C CA . THR A 1 341 ? -7.709 8.647 48.503 1.00 83.38 341 THR A CA 1
ATOM 2694 C C . THR A 1 341 ? -8.499 9.748 47.769 1.00 83.38 341 THR A C 1
ATOM 2696 O O . THR A 1 341 ? -8.772 9.637 46.568 1.00 83.38 341 THR A O 1
ATOM 2699 N N . PRO A 1 342 ? -8.823 10.885 48.419 1.00 84.50 342 PRO A N 1
ATOM 2700 C CA . PRO A 1 342 ? -9.559 11.978 47.771 1.00 84.50 342 PRO A CA 1
ATOM 2701 C C . PRO A 1 342 ? -8.808 12.581 46.571 1.00 84.50 342 PRO A C 1
ATOM 2703 O O . PRO A 1 342 ? -9.425 13.148 45.669 1.00 84.50 342 PRO A O 1
ATOM 2706 N N . GLN A 1 343 ? -7.476 12.459 46.537 1.00 84.50 343 GLN A N 1
ATOM 2707 C CA . GLN A 1 343 ? -6.664 12.846 45.381 1.00 84.50 343 GLN A CA 1
ATOM 2708 C C . GLN A 1 343 ? -6.824 11.855 44.223 1.00 84.50 343 GLN A C 1
ATOM 2710 O O . GLN A 1 343 ? -6.984 12.287 43.080 1.00 84.50 343 GLN A O 1
ATOM 2715 N N . PHE A 1 344 ? -6.829 10.550 44.516 1.00 85.44 344 PHE A N 1
ATOM 2716 C CA . PHE A 1 344 ? -7.066 9.510 43.521 1.00 85.44 344 PHE A CA 1
ATOM 2717 C C . PHE A 1 344 ? -8.466 9.620 42.913 1.00 85.44 344 PHE A C 1
ATOM 2719 O O . PHE A 1 344 ? -8.580 9.592 41.694 1.00 85.44 344 PHE A O 1
ATOM 2726 N N . ILE A 1 345 ? -9.513 9.850 43.715 1.00 85.00 345 ILE A N 1
ATOM 2727 C CA . ILE A 1 345 ? -10.890 10.023 43.213 1.00 85.00 345 ILE A CA 1
ATOM 2728 C C . ILE A 1 345 ? -10.986 11.223 42.261 1.00 85.00 345 ILE A C 1
ATOM 2730 O O . ILE A 1 345 ? -11.523 11.089 41.164 1.00 85.00 345 ILE A O 1
ATOM 2734 N N . LYS A 1 346 ? -10.408 12.379 42.621 1.00 88.12 346 LYS A N 1
ATOM 2735 C CA . LYS A 1 346 ? -10.368 13.549 41.721 1.00 88.12 346 LYS A CA 1
ATOM 2736 C C . LYS A 1 346 ? -9.599 13.256 40.435 1.00 88.12 346 LYS A C 1
ATOM 2738 O O . LYS A 1 346 ? -9.990 13.700 39.356 1.00 88.12 346 LYS A O 1
ATOM 2743 N N . GLN A 1 347 ? -8.494 12.519 40.530 1.00 84.38 347 GLN A N 1
ATOM 2744 C CA . GLN A 1 347 ? -7.751 12.093 39.349 1.00 84.38 347 GLN A CA 1
ATOM 2745 C C . GLN A 1 347 ? -8.583 11.137 38.485 1.00 84.38 347 GLN A C 1
ATOM 2747 O O . GLN A 1 347 ? -8.641 11.311 37.276 1.00 84.38 347 GLN A O 1
ATOM 2752 N N . TRP A 1 348 ? -9.267 10.173 39.090 1.00 86.06 348 TRP A N 1
ATOM 2753 C CA . TRP A 1 348 ? -10.121 9.225 38.389 1.00 86.06 348 TRP A CA 1
ATOM 2754 C C . TRP A 1 348 ? -11.286 9.926 37.683 1.00 86.06 348 TRP A C 1
ATOM 2756 O O . TRP A 1 348 ? -11.519 9.677 36.503 1.00 86.06 348 TRP A O 1
ATOM 2766 N N . GLU A 1 349 ? -11.952 10.867 38.353 1.00 87.75 349 GLU A N 1
ATOM 2767 C CA . GLU A 1 349 ? -13.025 11.681 37.778 1.00 87.75 349 GLU A CA 1
ATOM 2768 C C . GLU A 1 349 ? -12.524 12.532 36.603 1.00 87.75 349 GLU A C 1
ATOM 2770 O O . GLU A 1 349 ? -13.117 12.515 35.525 1.00 87.75 349 GLU A O 1
ATOM 2775 N N . THR A 1 350 ? -11.404 13.241 36.771 1.00 87.62 350 THR A N 1
ATOM 2776 C CA . THR A 1 350 ? -10.834 14.078 35.702 1.00 87.62 350 THR A CA 1
ATOM 2777 C C . THR A 1 350 ? -10.366 13.251 34.506 1.00 87.62 350 THR A C 1
ATOM 2779 O O . THR A 1 350 ? -10.646 13.630 33.369 1.00 87.62 350 THR A O 1
ATOM 2782 N N . THR A 1 351 ? -9.723 12.101 34.732 1.00 84.81 351 THR A N 1
ATOM 2783 C CA . THR A 1 351 ? -9.314 11.181 33.662 1.00 84.81 351 THR A CA 1
ATOM 2784 C C . THR A 1 351 ? -10.520 10.564 32.952 1.00 84.81 351 THR A C 1
ATOM 2786 O O . THR A 1 351 ? -10.509 10.489 31.726 1.00 84.81 351 THR A O 1
ATOM 2789 N N . ASN A 1 352 ? -11.578 10.179 33.673 1.00 85.94 352 ASN A N 1
ATOM 2790 C CA . ASN A 1 352 ? -12.806 9.659 33.064 1.00 85.94 352 ASN A CA 1
ATOM 2791 C C . ASN A 1 352 ? -13.522 10.731 32.241 1.00 85.94 352 ASN A C 1
ATOM 2793 O O . ASN A 1 352 ? -13.816 10.499 31.072 1.00 85.94 352 ASN A O 1
ATOM 2797 N N . ASN A 1 353 ? -13.763 11.914 32.813 1.00 87.81 353 ASN A N 1
ATOM 2798 C CA . ASN A 1 353 ? -14.435 13.011 32.114 1.00 87.81 353 ASN A CA 1
ATOM 2799 C C . ASN A 1 353 ? -13.658 13.423 30.862 1.00 87.81 353 ASN A C 1
ATOM 2801 O O . ASN A 1 353 ? -14.247 13.575 29.793 1.00 87.81 353 ASN A O 1
ATOM 2805 N N . HIS A 1 354 ? -12.331 13.535 30.965 1.00 85.50 354 HIS A N 1
ATOM 2806 C CA . HIS A 1 354 ? -11.485 13.789 29.807 1.00 85.50 354 HIS A CA 1
ATOM 2807 C C . HIS A 1 354 ? -11.564 12.648 28.782 1.00 85.50 354 HIS A C 1
ATOM 2809 O O . HIS A 1 354 ? -11.758 12.908 27.601 1.00 85.50 354 HIS A O 1
ATOM 2815 N N . GLY A 1 355 ? -11.472 11.389 29.219 1.00 83.81 355 GLY A N 1
ATOM 2816 C CA . GLY A 1 355 ? -11.561 10.217 28.351 1.00 83.81 355 GLY A CA 1
ATOM 2817 C C . GLY A 1 355 ? -12.873 10.150 27.566 1.00 83.81 355 GLY A C 1
ATOM 2818 O O . GLY A 1 355 ? -12.840 9.928 26.356 1.00 83.81 355 GLY A O 1
ATOM 2819 N N . TYR A 1 356 ? -14.014 10.399 28.216 1.00 85.81 356 TYR A N 1
ATOM 2820 C CA . TYR A 1 356 ? -15.329 10.422 27.567 1.00 85.81 356 TYR A CA 1
ATOM 2821 C C . TYR A 1 356 ? -15.477 11.584 26.583 1.00 85.81 356 TYR A C 1
ATOM 2823 O O . TYR A 1 356 ? -15.890 11.359 25.447 1.00 85.81 356 TYR A O 1
ATOM 2831 N N . GLN A 1 357 ? -15.103 12.804 26.983 1.00 87.56 357 GLN A N 1
ATOM 2832 C CA . GLN A 1 357 ? -15.192 13.982 26.113 1.00 87.56 357 GLN A CA 1
ATOM 2833 C C . GLN A 1 357 ? -14.285 13.845 24.886 1.00 87.56 357 GLN A C 1
ATOM 2835 O O . GLN A 1 357 ? -14.717 14.095 23.762 1.00 87.56 357 GLN A O 1
ATOM 2840 N N . SER A 1 358 ? -13.052 13.373 25.079 1.00 84.56 358 SER A N 1
ATOM 2841 C CA . SER A 1 358 ? -12.119 13.112 23.982 1.00 84.56 358 SER A CA 1
ATOM 2842 C C . SER A 1 358 ? -12.625 11.996 23.067 1.00 84.56 358 SER A C 1
ATOM 2844 O O . SER A 1 358 ? -12.581 12.155 21.854 1.00 84.56 358 SER A O 1
ATOM 2846 N N . SER A 1 359 ? -13.179 10.906 23.612 1.00 88.44 359 SER A N 1
ATOM 2847 C CA . SER A 1 359 ? -13.753 9.818 22.801 1.00 88.44 359 SER A CA 1
ATOM 2848 C C . SER A 1 359 ? -14.927 10.302 21.947 1.00 88.44 359 SER A C 1
ATOM 2850 O O . SER A 1 359 ? -14.988 9.997 20.759 1.00 88.44 359 SER A O 1
ATOM 2852 N N . LEU A 1 360 ? -15.833 11.097 22.528 1.00 89.19 360 LEU A N 1
ATOM 2853 C CA . LEU A 1 360 ? -16.972 11.671 21.811 1.00 89.19 360 LEU A CA 1
ATOM 2854 C C . LEU A 1 360 ? -16.506 12.608 20.695 1.00 89.19 360 LEU A C 1
ATOM 2856 O O . LEU A 1 360 ? -16.993 12.521 19.571 1.00 89.19 360 LEU A O 1
ATOM 2860 N N . ARG A 1 361 ? -15.512 13.453 20.979 1.00 87.06 361 ARG A N 1
ATOM 2861 C CA . ARG A 1 361 ? -14.913 14.338 19.981 1.00 87.06 361 ARG A CA 1
ATOM 2862 C C . ARG A 1 361 ? -14.260 13.560 18.837 1.00 87.06 361 ARG A C 1
ATOM 2864 O O . ARG A 1 361 ? -14.479 13.902 17.683 1.00 87.06 361 ARG A O 1
ATOM 2871 N N . ILE A 1 362 ? -13.513 12.498 19.142 1.00 86.31 362 ILE A N 1
ATOM 2872 C CA . ILE A 1 362 ? -12.892 11.626 18.134 1.00 86.31 362 ILE A CA 1
ATOM 2873 C C . ILE A 1 362 ? -13.960 11.011 17.223 1.00 86.31 362 ILE A C 1
ATOM 2875 O O . ILE A 1 362 ? -13.815 11.020 16.003 1.00 86.31 362 ILE A O 1
ATOM 2879 N N . ILE A 1 363 ? -15.060 10.520 17.794 1.00 88.31 363 ILE A N 1
ATOM 2880 C CA . ILE A 1 363 ? -16.145 9.922 17.011 1.00 88.31 363 ILE A CA 1
ATOM 2881 C C . ILE A 1 363 ? -16.796 10.968 16.095 1.00 88.31 363 ILE A C 1
ATOM 2883 O O . ILE A 1 363 ? -16.922 10.729 14.895 1.00 88.31 363 ILE A O 1
ATOM 2887 N N . CYS A 1 364 ? -17.166 12.129 16.638 1.00 86.94 364 CYS A N 1
ATOM 2888 C CA . CYS A 1 364 ? -17.907 13.141 15.889 1.00 86.94 364 CYS A CA 1
ATOM 2889 C C . CYS A 1 364 ? -17.053 13.900 14.862 1.00 86.94 364 CYS A C 1
ATOM 2891 O O . CYS A 1 364 ? -17.518 14.146 13.756 1.00 86.94 364 CYS A O 1
ATOM 2893 N N . GLU A 1 365 ? -15.821 14.283 15.208 1.00 85.19 365 GLU A N 1
ATOM 2894 C CA . GLU A 1 365 ? -14.957 15.091 14.331 1.00 85.19 365 GLU A CA 1
ATOM 2895 C C . GLU A 1 365 ? -14.123 14.239 13.363 1.00 85.19 365 GLU A C 1
ATOM 2897 O O . GLU A 1 365 ? -13.754 14.729 12.298 1.00 85.19 365 GLU A O 1
ATOM 2902 N N . HIS A 1 366 ? -13.819 12.981 13.711 1.00 84.56 366 HIS A N 1
ATOM 2903 C CA . HIS A 1 366 ? -12.915 12.139 12.922 1.00 84.56 366 HIS A CA 1
ATOM 2904 C C . HIS A 1 366 ? -13.581 10.878 12.372 1.00 84.56 366 HIS A C 1
ATOM 2906 O O . HIS A 1 366 ? -13.416 10.596 11.194 1.00 84.56 366 HIS A O 1
ATOM 2912 N N . ALA A 1 367 ? -14.316 10.105 13.178 1.00 87.88 367 ALA A N 1
ATOM 2913 C CA . ALA A 1 367 ? -14.847 8.818 12.716 1.00 87.88 367 ALA A CA 1
ATOM 2914 C C . ALA A 1 367 ? -16.019 8.988 11.735 1.00 87.88 367 ALA A C 1
ATOM 2916 O O . ALA A 1 367 ? -15.973 8.445 10.632 1.00 87.88 367 ALA A O 1
ATOM 2917 N N . LEU A 1 368 ? -17.039 9.776 12.103 1.00 88.62 368 LEU A N 1
ATOM 2918 C CA . LEU A 1 368 ? -18.219 9.996 11.254 1.00 88.62 368 LEU A CA 1
ATOM 2919 C C . LEU A 1 368 ? -17.854 10.561 9.867 1.00 88.62 368 LEU A C 1
ATOM 2921 O O . LEU A 1 368 ? -18.224 9.927 8.877 1.00 88.62 368 LEU A O 1
ATOM 2925 N N . PRO A 1 369 ? -17.042 11.635 9.741 1.00 87.75 369 PRO A N 1
ATOM 2926 C CA . PRO A 1 369 ? -16.726 12.207 8.428 1.00 87.75 369 PRO A CA 1
ATOM 2927 C C . PRO A 1 369 ? -15.883 11.296 7.528 1.00 87.75 369 PRO A C 1
ATOM 2929 O O . PRO A 1 369 ? -15.752 11.560 6.333 1.00 87.75 369 PRO A O 1
ATOM 2932 N N . VAL A 1 370 ? -15.240 10.270 8.092 1.00 89.19 370 VAL A N 1
ATOM 2933 C CA . VAL A 1 370 ? -14.477 9.275 7.327 1.00 89.19 370 VAL A CA 1
ATOM 2934 C C . VAL A 1 370 ? -15.406 8.199 6.804 1.00 89.19 370 VAL A C 1
ATOM 2936 O O . VAL A 1 370 ? -15.326 7.870 5.627 1.00 89.19 370 VAL A O 1
ATOM 2939 N N . PHE A 1 371 ? -16.308 7.684 7.641 1.00 88.88 371 PHE A N 1
ATOM 2940 C CA . PHE A 1 371 ? -17.279 6.681 7.209 1.00 88.88 371 PHE A CA 1
ATOM 2941 C C . PHE A 1 371 ? -18.249 7.231 6.163 1.00 88.88 371 PHE A C 1
ATOM 2943 O O . PHE A 1 371 ? -18.505 6.553 5.173 1.00 88.88 371 PHE A O 1
ATOM 2950 N N . GLU A 1 372 ? -18.701 8.479 6.309 1.00 88.56 372 GLU A N 1
ATOM 2951 C CA . GLU A 1 372 ? -19.515 9.157 5.289 1.00 88.56 372 GLU A CA 1
ATOM 2952 C C . GLU A 1 372 ? -18.782 9.255 3.943 1.00 88.56 372 GLU A C 1
ATOM 2954 O O . GLU A 1 372 ? -19.371 9.013 2.892 1.00 88.56 372 GLU A O 1
ATOM 2959 N N . ARG A 1 373 ? -17.473 9.540 3.959 1.00 88.25 373 ARG A N 1
ATOM 2960 C CA . ARG A 1 373 ? -16.646 9.581 2.743 1.00 88.25 373 ARG A CA 1
ATOM 2961 C C . ARG A 1 373 ? -16.399 8.209 2.135 1.00 88.25 373 ARG A C 1
ATOM 2963 O O . ARG A 1 373 ? -16.381 8.095 0.916 1.00 88.25 373 ARG A O 1
ATOM 2970 N N . ILE A 1 374 ? -16.190 7.184 2.961 1.00 90.31 374 ILE A N 1
ATOM 2971 C CA . ILE A 1 374 ? -16.065 5.804 2.479 1.00 90.31 374 ILE A CA 1
ATOM 2972 C C . ILE A 1 374 ? -17.359 5.409 1.770 1.00 90.31 374 ILE A C 1
ATOM 2974 O O . ILE A 1 374 ? -17.301 4.912 0.650 1.00 90.31 374 ILE A O 1
ATOM 2978 N N . LEU A 1 375 ? -18.513 5.696 2.378 1.00 90.25 375 LEU A N 1
ATOM 2979 C CA . LEU A 1 375 ? -19.816 5.412 1.785 1.00 90.25 375 LEU A CA 1
ATOM 2980 C C . LEU A 1 375 ? -20.011 6.154 0.458 1.00 90.25 375 LEU A C 1
ATOM 2982 O O . LEU A 1 375 ? -20.437 5.545 -0.518 1.00 90.25 375 LEU A O 1
ATOM 2986 N N . LEU A 1 376 ? -19.647 7.437 0.402 1.00 89.25 376 LEU A N 1
ATOM 2987 C CA . LEU A 1 376 ? -19.703 8.229 -0.826 1.00 89.25 376 LEU A CA 1
ATOM 2988 C C . LEU A 1 376 ? -18.836 7.611 -1.930 1.00 89.25 376 LEU A C 1
ATOM 2990 O O . LEU A 1 376 ? -19.327 7.357 -3.025 1.00 89.25 376 LEU A O 1
ATOM 2994 N N . GLN A 1 377 ? -17.585 7.268 -1.623 1.00 88.31 377 GLN A N 1
ATOM 2995 C CA . GLN A 1 377 ? -16.673 6.650 -2.587 1.00 88.31 377 GLN A CA 1
ATOM 2996 C C . GLN A 1 377 ? -17.132 5.264 -3.055 1.00 88.31 377 GLN A C 1
ATOM 2998 O O . GLN A 1 377 ? -16.957 4.905 -4.221 1.00 88.31 377 GLN A O 1
ATOM 3003 N N . LEU A 1 378 ? -17.757 4.482 -2.174 1.00 90.19 378 LEU A N 1
ATOM 3004 C CA . LEU A 1 378 ? -18.380 3.216 -2.553 1.00 90.19 378 LEU A CA 1
ATOM 3005 C C . LEU A 1 378 ? -19.619 3.434 -3.429 1.00 90.19 378 LEU A C 1
ATOM 3007 O O . LEU A 1 378 ? -19.803 2.694 -4.392 1.00 90.19 378 LEU A O 1
ATOM 3011 N N . SER A 1 379 ? -20.429 4.461 -3.155 1.00 89.19 379 SER A N 1
ATOM 3012 C CA . SER A 1 379 ? -21.580 4.806 -3.996 1.00 89.19 379 SER A CA 1
ATOM 3013 C C . SER A 1 379 ? -21.166 5.297 -5.385 1.00 89.19 379 SER A C 1
ATOM 3015 O O . SER A 1 379 ? -21.771 4.890 -6.376 1.00 89.19 379 SER A O 1
ATOM 3017 N N . ASP A 1 380 ? -20.077 6.063 -5.484 1.00 87.31 380 ASP A N 1
ATOM 3018 C CA . ASP A 1 380 ? -19.492 6.453 -6.766 1.00 87.31 380 ASP A CA 1
ATOM 3019 C C . ASP A 1 380 ? -18.984 5.217 -7.514 1.00 87.31 380 ASP A C 1
ATOM 3021 O O . ASP A 1 380 ? -19.287 5.034 -8.693 1.00 87.31 380 ASP A O 1
ATOM 3025 N N . SER A 1 381 ? -18.266 4.316 -6.836 1.00 87.94 381 SER A N 1
ATOM 3026 C CA . SER A 1 381 ? -17.829 3.032 -7.406 1.00 87.94 381 SER A CA 1
ATOM 3027 C C . SER A 1 381 ? -19.006 2.187 -7.911 1.00 87.94 381 SER A C 1
ATOM 3029 O O . SER A 1 381 ? -18.925 1.591 -8.987 1.00 87.94 381 SER A O 1
ATOM 3031 N N . LEU A 1 382 ? -20.127 2.184 -7.184 1.00 89.31 382 LEU A N 1
ATOM 3032 C CA . LEU A 1 382 ? -21.363 1.523 -7.599 1.00 89.31 382 LEU A CA 1
ATOM 3033 C C . LEU A 1 382 ? -21.964 2.180 -8.850 1.00 89.31 382 LEU A C 1
ATOM 3035 O O . LEU A 1 382 ? -22.368 1.484 -9.778 1.00 89.31 382 LEU A O 1
ATOM 3039 N N . GLY A 1 383 ? -21.962 3.512 -8.933 1.00 87.44 383 GLY A N 1
ATOM 3040 C CA . GLY A 1 383 ? -22.365 4.229 -10.144 1.00 87.44 383 GLY A CA 1
ATOM 3041 C C . GLY A 1 383 ? -21.547 3.809 -11.371 1.00 87.44 383 GLY A C 1
ATOM 3042 O O . GLY A 1 383 ? -22.111 3.556 -12.438 1.00 87.44 383 GLY A O 1
ATOM 3043 N N . HIS A 1 384 ? -20.230 3.652 -11.209 1.00 86.31 384 HIS A N 1
ATOM 3044 C CA . HIS A 1 384 ? -19.353 3.160 -12.273 1.00 86.31 384 HIS A CA 1
ATOM 3045 C C . HIS A 1 384 ? -19.619 1.686 -12.613 1.00 86.31 384 HIS A C 1
ATOM 3047 O O . HIS A 1 384 ? -19.667 1.341 -13.794 1.00 86.31 384 HIS A O 1
ATOM 3053 N N . SER A 1 385 ? -19.833 0.816 -11.619 1.00 87.38 385 SER A N 1
ATOM 3054 C CA . SER A 1 385 ? -20.054 -0.622 -11.842 1.00 87.38 385 SER A CA 1
ATOM 3055 C C . SER A 1 385 ? -21.372 -0.923 -12.568 1.00 87.38 385 SER A C 1
ATOM 3057 O O . SER A 1 385 ? -21.439 -1.855 -13.372 1.00 87.38 385 SER A O 1
ATOM 3059 N N . LEU A 1 386 ? -22.406 -0.097 -12.373 1.00 87.88 386 LEU A N 1
ATOM 3060 C CA . LEU A 1 386 ? -23.664 -0.189 -13.123 1.00 87.88 386 LEU A CA 1
ATOM 3061 C C . LEU A 1 386 ? -23.479 0.086 -14.625 1.00 87.88 386 LEU A C 1
ATOM 3063 O O . LEU A 1 386 ? -24.276 -0.377 -15.448 1.00 87.88 386 LEU A O 1
ATOM 3067 N N . TRP A 1 387 ? -22.415 0.796 -15.008 1.00 88.56 387 TRP A N 1
ATOM 3068 C CA . TRP A 1 387 ? -22.101 1.130 -16.393 1.00 88.56 387 TRP A CA 1
ATOM 3069 C C . TRP A 1 387 ? -21.325 0.004 -17.089 1.00 88.56 387 TRP A C 1
ATOM 3071 O O . TRP A 1 387 ? -20.127 0.092 -17.376 1.00 88.56 387 TRP A O 1
ATOM 3081 N N . LYS A 1 388 ? -22.055 -1.079 -17.384 1.00 83.06 388 LYS A N 1
ATOM 3082 C CA . LYS A 1 388 ? -21.503 -2.346 -17.894 1.00 83.06 388 LYS A CA 1
ATOM 3083 C C . LYS A 1 388 ? -20.634 -2.180 -19.144 1.00 83.06 388 LYS A C 1
ATOM 3085 O O . LYS A 1 388 ? -19.536 -2.715 -19.191 1.00 83.06 388 LYS A O 1
ATOM 3090 N N . GLU A 1 389 ? -21.045 -1.357 -20.106 1.00 82.31 389 GLU A N 1
ATOM 3091 C CA . GLU A 1 389 ? -20.288 -1.153 -21.356 1.00 82.31 389 GLU A CA 1
ATOM 3092 C C . GLU A 1 389 ? -18.858 -0.620 -21.137 1.00 82.31 389 GLU A C 1
ATOM 3094 O O . GLU A 1 389 ? -17.953 -0.891 -21.933 1.00 82.31 389 GLU A O 1
ATOM 3099 N N . ARG A 1 390 ? -18.629 0.138 -20.055 1.00 80.75 390 ARG A N 1
ATOM 3100 C CA . ARG A 1 390 ? -17.312 0.706 -19.739 1.00 80.75 390 ARG A CA 1
ATOM 3101 C C . ARG A 1 390 ? -16.558 -0.093 -18.679 1.00 80.75 390 ARG A C 1
ATOM 3103 O O . ARG A 1 390 ? -15.362 -0.315 -18.875 1.00 80.75 390 ARG A O 1
ATOM 3110 N N . TYR A 1 391 ? -17.242 -0.525 -17.615 1.00 82.31 391 TYR A N 1
ATOM 3111 C CA . TYR A 1 391 ? -16.618 -1.014 -16.378 1.00 82.31 391 TYR A CA 1
ATOM 3112 C C . TYR A 1 391 ? -16.851 -2.492 -16.040 1.00 82.31 391 TYR A C 1
ATOM 3114 O O . TYR A 1 391 ? -16.224 -2.976 -15.098 1.00 82.31 391 TYR A O 1
ATOM 3122 N N . GLU A 1 392 ? -17.652 -3.235 -16.813 1.00 79.12 392 GLU A N 1
ATOM 3123 C CA . GLU A 1 392 ? -17.883 -4.676 -16.593 1.00 79.12 392 GLU A CA 1
ATOM 3124 C C . GLU A 1 392 ? -16.603 -5.515 -16.379 1.00 79.12 392 GLU A C 1
ATOM 3126 O O . GLU A 1 392 ? -16.611 -6.355 -15.481 1.00 79.12 392 GLU A O 1
ATOM 3131 N N . PRO A 1 393 ? -15.479 -5.310 -17.103 1.00 77.38 393 PRO A N 1
ATOM 3132 C CA . PRO A 1 393 ? -14.281 -6.124 -16.879 1.00 77.38 393 PRO A CA 1
ATOM 3133 C C . PRO A 1 393 ? -13.484 -5.744 -15.619 1.00 77.38 393 PRO A C 1
ATOM 3135 O O . PRO A 1 393 ? -12.553 -6.462 -15.260 1.00 77.38 393 PRO A O 1
ATOM 3138 N N . PHE A 1 394 ? -13.801 -4.622 -14.967 1.00 78.00 394 PHE A N 1
ATOM 3139 C CA . PHE A 1 394 ? -13.020 -4.074 -13.853 1.00 78.00 394 PHE A CA 1
ATOM 3140 C C . PHE A 1 394 ? -13.725 -4.193 -12.501 1.00 78.00 394 PHE A C 1
ATOM 3142 O O . PHE A 1 394 ? -13.058 -4.394 -11.486 1.00 78.00 394 PHE A O 1
ATOM 3149 N N . LEU A 1 395 ? -15.051 -4.032 -12.474 1.00 82.88 395 LEU A N 1
ATOM 3150 C CA . LEU A 1 395 ? -15.841 -3.950 -11.248 1.00 82.88 395 LEU A CA 1
ATOM 3151 C C . LEU A 1 395 ? -17.008 -4.933 -11.295 1.00 82.88 395 LEU A C 1
ATOM 3153 O O . LEU A 1 395 ? -17.818 -4.910 -12.219 1.00 82.88 395 LEU A O 1
ATOM 3157 N N . ASP A 1 396 ? -17.121 -5.750 -10.252 1.00 86.81 396 ASP A N 1
ATOM 3158 C CA . ASP A 1 396 ? -18.286 -6.601 -10.036 1.00 86.81 396 ASP A CA 1
ATOM 3159 C C . ASP A 1 396 ? -19.332 -5.870 -9.184 1.00 86.81 396 ASP A C 1
ATOM 3161 O O . ASP A 1 396 ? -19.044 -5.433 -8.068 1.00 86.81 396 ASP A O 1
ATOM 3165 N N . VAL A 1 397 ? -20.555 -5.755 -9.706 1.00 87.56 397 VAL A N 1
ATOM 3166 C CA . VAL A 1 397 ? -21.657 -5.022 -9.062 1.00 87.56 397 VAL A CA 1
ATOM 3167 C C . VAL A 1 397 ? -22.028 -5.657 -7.723 1.00 87.56 397 VAL A C 1
ATOM 3169 O O . VAL A 1 397 ? -22.132 -4.950 -6.724 1.00 87.56 397 VAL A O 1
ATOM 3172 N N . ALA A 1 398 ? -22.151 -6.988 -7.680 1.00 87.38 398 ALA A N 1
ATOM 3173 C CA . ALA A 1 398 ? -22.575 -7.705 -6.477 1.00 87.38 398 ALA A CA 1
ATOM 3174 C C . ALA A 1 398 ? -21.564 -7.546 -5.331 1.00 87.38 398 ALA A C 1
ATOM 3176 O O . ALA A 1 398 ?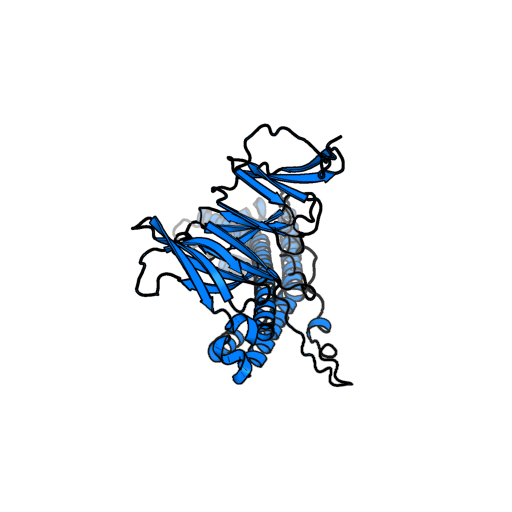 -21.940 -7.368 -4.172 1.00 87.38 398 ALA A O 1
ATOM 3177 N N . SER A 1 399 ? -20.271 -7.567 -5.662 1.00 87.38 399 SER A N 1
ATOM 3178 C CA . SER A 1 399 ? -19.200 -7.332 -4.694 1.00 87.38 399 SER A CA 1
ATOM 3179 C C . SER A 1 399 ? -19.231 -5.911 -4.121 1.00 87.38 399 SER A C 1
ATOM 3181 O O . SER A 1 399 ? -18.985 -5.734 -2.930 1.00 87.38 399 SER A O 1
ATOM 3183 N N . VAL A 1 400 ? -19.537 -4.894 -4.936 1.00 86.62 400 VAL A N 1
ATOM 3184 C CA . VAL A 1 400 ? -19.627 -3.501 -4.461 1.00 86.62 400 VAL A CA 1
ATOM 3185 C C . VAL A 1 400 ? -20.876 -3.284 -3.603 1.00 86.62 400 VAL A C 1
ATOM 3187 O O . VAL A 1 400 ? -20.763 -2.677 -2.542 1.00 86.62 400 VAL A O 1
ATOM 3190 N N . GLU A 1 401 ? -22.033 -3.823 -3.999 1.00 89.00 401 GLU A N 1
ATOM 3191 C CA . GLU A 1 401 ? -23.270 -3.773 -3.199 1.00 89.00 401 GLU A CA 1
ATOM 3192 C C . GLU A 1 401 ? -23.073 -4.426 -1.824 1.00 89.00 401 GLU A C 1
ATOM 3194 O O . GLU A 1 401 ? -23.371 -3.823 -0.794 1.00 89.00 401 GLU A O 1
ATOM 3199 N N . SER A 1 402 ? -22.443 -5.605 -1.789 1.00 90.94 402 SER A N 1
ATOM 3200 C CA . SER A 1 402 ? -22.120 -6.289 -0.535 1.00 90.94 402 SER A CA 1
ATOM 3201 C C . SER A 1 402 ? -21.203 -5.476 0.386 1.00 90.94 402 SER A C 1
ATOM 3203 O O . SER A 1 402 ? -21.257 -5.685 1.594 1.00 90.94 402 SER A O 1
ATOM 3205 N N . CYS A 1 403 ? -20.342 -4.607 -0.151 1.00 86.50 403 CYS A N 1
ATOM 3206 C CA . CYS A 1 403 ? -19.468 -3.735 0.642 1.00 86.50 403 CYS A CA 1
ATOM 3207 C C . CYS A 1 403 ? -20.181 -2.485 1.177 1.00 86.50 403 CYS A C 1
ATOM 3209 O O . CYS A 1 403 ? -19.634 -1.812 2.044 1.00 86.50 403 CYS A O 1
ATOM 3211 N N . ILE A 1 404 ? -21.339 -2.124 0.621 1.00 87.38 404 ILE A N 1
ATOM 3212 C CA . ILE A 1 404 ? -22.148 -0.988 1.083 1.00 87.38 404 ILE A CA 1
ATOM 3213 C C . ILE A 1 404 ? -23.121 -1.445 2.175 1.00 87.38 404 ILE A C 1
ATOM 3215 O O . ILE A 1 404 ? -23.354 -0.714 3.137 1.00 87.38 404 ILE A O 1
ATOM 3219 N N . ASP A 1 405 ? -23.669 -2.652 2.032 1.00 83.69 405 ASP A N 1
ATOM 3220 C CA . ASP A 1 405 ? -24.660 -3.211 2.957 1.00 83.69 405 ASP A CA 1
ATOM 3221 C C . ASP A 1 405 ? -24.054 -3.778 4.258 1.00 83.69 405 ASP A C 1
ATOM 3223 O O . ASP A 1 405 ? -24.764 -3.909 5.263 1.00 83.69 405 ASP A O 1
ATOM 3227 N N . HIS A 1 406 ? -22.766 -4.141 4.247 1.00 63.38 406 HIS A N 1
ATOM 3228 C CA . HIS A 1 406 ? -22.021 -4.707 5.382 1.00 63.38 406 HIS A CA 1
ATOM 3229 C C . HIS A 1 406 ? -20.960 -3.747 5.907 1.00 63.38 406 HIS A C 1
ATOM 3231 O O . HIS A 1 406 ? -20.824 -3.676 7.154 1.00 63.38 406 HIS A O 1
#

Sequence (406 aa):
MSNNDFTHFAKRILTDPAKFISWCPVSDLLLIVSPDNALSLYRVAIKQLTLLWSSETAFDSTITSVTWRPDGKELAIGCENGVVYKVDTRYESLCISQCWPPEKSNRPLSAIRSLFWTQYEPETKDEIIEGFDPTAFDPELSLPMLSRLPLIEPTIKVNIRHKKKTLPERPFDNAETQTILFVGTDNGDMIVILNGVYQIGTFNTSQEKTAKDISILDIAATNTISFIKVFGCTKSTNEHCLLTIDTSFLESKKEEISKVAEIKTRLDYLFQYATHVIETLKDHHSSYTKLTKNVVVSASDAIISNNGELQKPIPEVEFIAILATGNLSQAIRELITDELTPQFIKQWETTNNHGYQSSLRIICEHALPVFERILLQLSDSLGHSLWKERYEPFLDVASVESCIDH

Nearest PDB structures (foldseek):
  8ro1-assembly1_s  TM=6.724E-01  e=2.148E-07  Caenorhabditis elegans
  6tc0-assembly1_A  TM=6.373E-01  e=9.801E-06  Drosophila melanogaster
  7mqa-assembly1_LT  TM=6.643E-01  e=3.256E-05  Homo sapiens
  8y6p-assembly1_Q  TM=6.640E-01  e=1.501E-04  Drosophila melanogaster
  3fm0-assembly1_A  TM=3.804E-01  e=1.207E-04  Homo sapiens

Foldseek 3Di:
DPPPPDDDFEDDDDPADFPDWDDQLPFQWIWTAGQQRKIWIWGGHGHDTHTLDIDPDRDPFGFQEKDAANVSQKIWTFGQQQWIWMWGPVDSDTDIDTLDDDPDDPDRRFGWHEKDKAWQDDPPPPPPPVPDDVCVPPVVVVFDDADQDQADAQPDPPPDPDPRPGQDDQPPPPNPTKMWMWIFGQQQKIWIAIPSHRTPDIDRPCPPDPAHRKGFNYWDADNQNQWIWTWIARPPPRDIDIDIDGPVVCNVQSPVVVVVRVLVSNLVSLVSLLVVLVVRLVNLVCRLVVLVVVLVVLLQVLCCVPVDVPDRDDSVVQVVCCVVPVDHDPSVVCSCVPPVDVVSVVVSVVSVVCSVVSSVCSCPSHNVSSVVVSLVSLVVVLVQCVVCVRPVVPDDNVVSVVVNVD

Secondary structure (DSSP, 8-state):
----SS--------SS--SEEEE-SSSSEEEEE-TT--EEEEEEETTEEEEEEE--SPPSS-EEEEEE-TTSSEEEEEETTSPEEEEESSSSS-EEEEEES-TT--SPPPPEEEEEEEE----------TT--TTTT-HHHHSPPPP-SPPPPP-------PPPPPPPPPPP---S--EEEEEEETTSEEEEEETTTEEEEEEEGGGSTT-SSEEEEEEEE-SSTTEEEEEEEETTT--EEEEEEE-HHHHHTHHHHHHHHHHHHHHHHHHHHHHHHHHHHHHHHHHHHHHHHHHHHHHHHHHHHHH-TTS---HHHHHHHHHHH-PPPHHHHHHHHHT--HHHHHHHHHHHHHHHHHHHHHIIIIIHHHHHHHHHHHHHHHHHHH-HHHHTTT--HHHHHHHHH-

pLDDT: mean 79.03, std 11.47, range [39.38, 92.44]

Mean predicted aligned error: 11.82 Å

InterPro domains:
  IPR015943 WD40/YVTN repeat-like-containing domain superfamily [G3DSA:2.130.10.10] (11-267)
  IPR024789 Anaphase-promoting complex subunit 4 [PTHR13260] (4-405)
  IPR024790 Anaphase-promoting complex subunit 4, long domain [PF12896] (242-405)
  IPR024977 Anaphase-promoting complex subunit 4-like, WD40 domain [PF12894] (22-92)
  IPR036322 WD40-repeat-containing domain superfamily [SSF50978] (14-189)

Organism: Rhizopus azygosporus (NCBI:txid86630)

Solvent-accessible surface area (backbone atoms only — not comparable to full-atom values): 23278 Å² total; per-residue (Å²): 129,86,77,66,93,69,79,91,53,65,86,82,86,72,96,64,68,69,68,44,78,47,67,39,80,69,51,62,36,38,40,37,27,37,79,73,39,28,44,35,38,28,39,63,45,88,68,38,76,44,75,69,45,64,49,87,62,55,57,98,46,55,69,53,30,67,32,48,35,65,81,41,51,34,34,41,38,25,15,44,68,32,38,29,34,34,34,46,64,80,49,80,60,93,47,78,44,80,43,31,65,64,100,80,66,92,63,87,65,43,31,27,36,21,51,36,47,42,74,49,69,59,82,81,79,70,77,73,52,88,91,62,63,86,68,80,71,46,65,70,81,75,46,81,77,80,71,86,67,67,76,85,75,68,88,61,94,64,92,63,85,69,77,77,74,73,71,77,73,76,79,76,86,59,84,85,67,39,29,36,34,40,37,23,16,50,73,16,37,37,35,37,24,39,71,62,67,40,73,78,49,73,46,65,68,44,78,54,98,85,46,76,54,26,22,27,58,41,60,49,68,47,88,65,52,38,41,35,38,37,37,28,32,27,72,87,77,70,47,78,43,82,44,77,45,82,33,45,65,58,59,77,41,35,61,60,53,51,52,53,41,51,54,49,55,52,46,53,46,45,50,53,44,50,52,52,50,52,52,50,47,50,50,32,52,52,58,40,46,46,58,57,48,50,54,52,50,51,46,33,52,35,41,35,75,70,70,38,91,88,54,83,65,56,57,68,58,56,54,50,44,27,73,76,67,72,56,77,52,73,36,57,48,51,46,45,68,75,65,54,37,76,66,49,50,54,49,52,51,52,40,40,54,49,37,52,53,51,46,52,46,45,43,64,64,51,46,49,64,41,53,55,48,49,51,50,54,51,51,51,51,44,59,48,23,72,39,47,94,81,26,49,94,79,37,61,52,69,64,48,52,54,64,71,80,104